Protein AF-A0A142XCD9-F1 (afdb_monomer)

Structure (mmCIF, N/CA/C/O backbone):
data_AF-A0A142XCD9-F1
#
_entry.id   AF-A0A142XCD9-F1
#
loop_
_atom_site.group_PDB
_atom_site.id
_atom_site.type_symbol
_atom_site.label_atom_id
_atom_site.label_alt_id
_atom_site.label_comp_id
_atom_site.label_asym_id
_atom_site.label_entity_id
_atom_site.label_seq_id
_atom_site.pdbx_PDB_ins_code
_atom_site.Cartn_x
_atom_site.Cartn_y
_atom_site.Cartn_z
_atom_site.occupancy
_atom_site.B_iso_or_equiv
_atom_site.auth_seq_id
_atom_site.auth_comp_id
_atom_site.auth_asym_id
_atom_site.auth_atom_id
_atom_site.pdbx_PDB_model_num
ATOM 1 N N . MET A 1 1 ? -52.760 20.883 -0.830 1.00 32.62 1 MET A N 1
ATOM 2 C CA . MET A 1 1 ? -53.092 19.739 -1.708 1.00 32.62 1 MET A CA 1
ATOM 3 C C . MET A 1 1 ? -54.025 18.819 -0.932 1.00 32.62 1 MET A C 1
ATOM 5 O O . MET A 1 1 ? -53.910 18.782 0.283 1.00 32.62 1 MET A O 1
ATOM 9 N N . ASN A 1 2 ? -54.982 18.214 -1.630 1.00 28.08 2 ASN A N 1
ATOM 10 C CA . ASN A 1 2 ? -56.211 17.573 -1.145 1.00 28.08 2 ASN A CA 1
ATOM 11 C C . ASN A 1 2 ? -56.121 16.640 0.077 1.00 28.08 2 ASN A C 1
ATOM 13 O O . ASN A 1 2 ? -55.190 15.854 0.215 1.00 28.08 2 ASN A O 1
ATOM 17 N N . LEU A 1 3 ? -57.204 16.682 0.863 1.00 33.97 3 LEU A N 1
ATOM 18 C CA . LEU A 1 3 ? -57.677 15.639 1.777 1.00 33.97 3 LEU A CA 1
ATOM 19 C C . LEU A 1 3 ? -57.974 14.337 1.004 1.00 33.97 3 LEU A C 1
ATOM 21 O O . LEU A 1 3 ? -58.596 14.388 -0.056 1.00 33.97 3 LEU A O 1
ATOM 25 N N . GLY A 1 4 ? -57.571 13.192 1.563 1.00 28.42 4 GLY A N 1
ATOM 26 C CA . GLY A 1 4 ? -57.860 11.839 1.071 1.00 28.42 4 GLY A CA 1
ATOM 27 C C . GLY A 1 4 ? -58.187 10.895 2.234 1.00 28.42 4 GLY A C 1
ATOM 28 O O . GLY A 1 4 ? -57.572 10.973 3.290 1.00 28.42 4 GLY A O 1
ATOM 29 N N . GLU A 1 5 ? -59.215 10.076 2.049 1.00 37.78 5 GLU A N 1
ATOM 30 C CA . GLU A 1 5 ? -60.082 9.453 3.055 1.00 37.78 5 GLU A CA 1
ATOM 31 C C . GLU A 1 5 ? -59.535 8.242 3.851 1.00 37.78 5 GLU A C 1
ATOM 33 O O . GLU A 1 5 ? -58.753 7.437 3.365 1.00 37.78 5 GLU A O 1
ATOM 38 N N . ARG A 1 6 ? -60.072 8.122 5.079 1.00 35.44 6 ARG A N 1
ATOM 39 C CA . ARG A 1 6 ? -60.530 6.935 5.847 1.00 35.44 6 ARG A CA 1
ATOM 40 C C . ARG A 1 6 ? -59.989 5.522 5.527 1.00 35.44 6 ARG A C 1
ATOM 42 O O . ARG A 1 6 ? -60.301 4.936 4.499 1.00 35.44 6 ARG A O 1
ATOM 49 N N . GLY A 1 7 ? -59.483 4.896 6.595 1.00 27.73 7 GLY A N 1
ATOM 50 C CA . GLY A 1 7 ? -59.373 3.447 6.852 1.00 27.73 7 GLY A CA 1
ATOM 51 C C . GLY A 1 7 ? -58.122 3.219 7.709 1.00 27.73 7 GLY A C 1
ATOM 52 O O . GLY A 1 7 ? -57.064 3.679 7.324 1.00 27.73 7 GLY A O 1
ATOM 53 N N . GLU A 1 8 ? -58.095 2.659 8.914 1.00 31.25 8 GLU A N 1
ATOM 54 C CA . GLU A 1 8 ? -58.988 1.824 9.712 1.00 31.25 8 GLU A CA 1
ATOM 55 C C . GLU A 1 8 ? -58.695 2.112 11.204 1.00 31.25 8 GLU A C 1
ATOM 57 O O . GLU A 1 8 ? -57.626 2.609 11.555 1.00 31.25 8 GLU A O 1
ATOM 62 N N . ARG A 1 9 ? -59.627 1.794 12.111 1.00 31.70 9 ARG A N 1
ATOM 63 C CA . ARG A 1 9 ? -59.357 1.761 13.561 1.00 31.70 9 ARG A CA 1
ATOM 64 C C . ARG A 1 9 ? -58.674 0.435 13.925 1.00 31.70 9 ARG A C 1
ATOM 66 O O . ARG A 1 9 ? -59.322 -0.594 13.726 1.00 31.70 9 ARG A O 1
ATOM 73 N N . PRO A 1 10 ? -57.517 0.414 14.608 1.00 32.12 10 PRO A N 1
ATOM 74 C CA . PRO A 1 10 ? -57.130 -0.744 15.399 1.00 32.12 10 PRO A CA 1
ATOM 75 C C . PRO A 1 10 ? -57.832 -0.667 16.760 1.00 32.12 10 PRO A C 1
ATOM 77 O O . PRO A 1 10 ? -57.646 0.271 17.536 1.00 32.12 10 PRO A O 1
ATOM 80 N N . LYS A 1 11 ? -58.676 -1.660 17.043 1.00 40.31 11 LYS A N 1
ATOM 81 C CA . LYS A 1 11 ? -59.115 -1.972 18.404 1.00 40.31 11 LYS A CA 1
ATOM 82 C C . LYS A 1 11 ? -57.920 -2.550 19.170 1.00 40.31 11 LYS A C 1
ATOM 84 O O . LYS A 1 11 ? -57.216 -3.398 18.636 1.00 40.31 11 LYS A O 1
ATOM 89 N N . THR A 1 12 ? -57.760 -2.102 20.416 1.00 41.19 12 THR A N 1
ATOM 90 C CA . THR A 1 12 ? -56.948 -2.710 21.487 1.00 41.19 12 THR A CA 1
ATOM 91 C C . THR A 1 12 ? -55.482 -2.987 21.144 1.00 41.19 12 THR A C 1
ATOM 93 O O . THR A 1 12 ? -55.122 -4.069 20.694 1.00 41.19 12 THR A O 1
ATOM 96 N N . GLY A 1 13 ? -54.619 -2.022 21.453 1.00 29.28 13 GLY A N 1
ATOM 97 C CA . GLY A 1 13 ? -53.171 -2.190 21.404 1.00 29.28 13 GLY A CA 1
ATOM 98 C C . GLY A 1 13 ? -52.473 -0.989 22.025 1.00 29.28 13 GLY A C 1
ATOM 99 O O . GLY A 1 13 ? -52.290 0.021 21.362 1.00 29.28 13 GLY A O 1
ATOM 100 N N . ARG A 1 14 ? -52.178 -1.104 23.323 1.00 31.69 14 ARG A N 1
ATOM 101 C CA . ARG A 1 14 ? -51.115 -0.435 24.093 1.00 31.69 14 ARG A CA 1
ATOM 102 C C . ARG A 1 14 ? -50.385 0.699 23.342 1.00 31.69 14 ARG A C 1
ATOM 104 O O . ARG A 1 14 ? -49.454 0.441 22.586 1.00 31.69 14 ARG A O 1
ATOM 111 N N . PHE A 1 15 ? -50.776 1.950 23.592 1.00 26.66 15 PHE A N 1
ATOM 112 C CA . PHE A 1 15 ? -49.949 3.105 23.233 1.00 26.66 15 PHE A CA 1
ATOM 113 C C . PHE A 1 15 ? -48.666 3.039 24.072 1.00 26.66 15 PHE A C 1
ATOM 115 O O . PHE A 1 15 ? -48.708 3.208 25.287 1.00 26.66 15 PHE A O 1
ATOM 122 N N . VAL A 1 16 ? -47.536 2.753 23.431 1.00 30.17 16 VAL A N 1
ATOM 123 C CA . VAL A 1 16 ? -46.203 3.009 23.982 1.00 30.17 16 VAL A CA 1
ATOM 124 C C . VAL A 1 16 ? -45.617 4.115 23.110 1.00 30.17 16 VAL A C 1
ATOM 126 O O . VAL A 1 16 ? -45.250 3.828 21.968 1.00 30.17 16 VAL A O 1
ATOM 129 N N . PRO A 1 17 ? -45.584 5.384 23.555 1.00 33.25 17 PRO A N 1
ATOM 130 C CA . PRO A 1 17 ? -44.866 6.395 22.807 1.00 33.25 17 PRO A CA 1
ATOM 131 C C . PRO A 1 17 ? -43.370 6.078 22.857 1.00 33.25 17 PRO A C 1
ATOM 133 O O . PRO A 1 17 ? -42.795 5.807 23.911 1.00 33.25 17 PRO A O 1
ATOM 136 N N . ARG A 1 18 ? -42.764 6.083 21.672 1.00 27.17 18 ARG A N 1
ATOM 137 C CA . ARG A 1 18 ? -41.326 5.978 21.451 1.00 27.17 18 ARG A CA 1
ATOM 138 C C . ARG A 1 18 ? -40.671 7.220 22.060 1.00 27.17 18 ARG A C 1
ATOM 140 O O . ARG A 1 18 ? -41.056 8.335 21.724 1.00 27.17 18 ARG A O 1
ATOM 147 N N . VAL A 1 19 ? -39.726 7.011 22.972 1.00 29.02 19 VAL A N 1
ATOM 148 C CA . VAL A 1 19 ? -38.948 8.076 23.612 1.00 29.02 19 VAL A CA 1
ATOM 149 C C . VAL A 1 19 ? -37.948 8.610 22.589 1.00 29.02 19 VAL A C 1
ATOM 151 O O . VAL A 1 19 ? -36.973 7.936 22.264 1.00 29.02 19 VAL A O 1
ATOM 154 N N . GLU A 1 20 ? -38.202 9.808 22.072 1.00 28.64 20 GLU A N 1
ATOM 155 C CA . GLU A 1 20 ? -37.177 10.630 21.435 1.00 28.64 20 GLU A CA 1
ATOM 156 C C . GLU A 1 20 ? -36.873 11.804 22.365 1.00 28.64 20 GLU A C 1
ATOM 158 O O . GLU A 1 20 ? -37.761 12.525 22.818 1.00 28.64 20 GLU A O 1
ATOM 163 N N . TRP A 1 21 ? -35.594 11.899 22.712 1.00 27.97 21 TRP A N 1
ATOM 164 C CA . TRP A 1 21 ? -34.997 12.886 23.592 1.00 27.97 21 TRP A CA 1
ATOM 165 C C . TRP A 1 21 ? -35.315 14.306 23.123 1.00 27.97 21 TRP A C 1
ATOM 167 O O . TRP A 1 21 ? -35.054 14.638 21.968 1.00 27.97 21 TRP A O 1
ATOM 177 N N . LEU A 1 22 ? -35.790 15.168 24.024 1.00 29.84 22 LEU A N 1
ATOM 178 C CA . LEU A 1 22 ? -35.680 16.608 23.828 1.00 29.84 22 LEU A CA 1
ATOM 179 C C . LEU A 1 22 ? -35.386 17.302 25.158 1.00 29.84 22 LEU A C 1
ATOM 181 O O . LEU A 1 22 ? -36.115 17.152 26.138 1.00 29.84 22 LEU A O 1
ATOM 185 N N . GLU A 1 23 ? -34.278 18.032 25.158 1.00 30.28 23 GLU A N 1
ATOM 186 C CA . GLU A 1 23 ? -33.820 18.905 26.228 1.00 30.28 23 GLU A CA 1
ATOM 187 C C . GLU A 1 23 ? -34.822 20.038 26.499 1.00 30.28 23 GLU A C 1
ATOM 189 O O . GLU A 1 23 ? -35.495 20.548 25.602 1.00 30.28 23 GLU A O 1
ATOM 194 N N . ASP A 1 24 ? -34.866 20.436 27.768 1.00 37.38 24 ASP A N 1
ATOM 195 C CA . ASP A 1 24 ? -35.533 21.613 28.318 1.00 37.38 24 ASP A CA 1
ATOM 196 C C . ASP A 1 24 ? -35.424 22.855 27.410 1.00 37.38 24 ASP A C 1
ATOM 198 O O . ASP A 1 24 ? -34.319 23.345 27.155 1.00 37.38 24 ASP A O 1
ATOM 202 N N . ARG A 1 25 ? -36.582 23.365 26.953 1.00 30.52 25 ARG A N 1
ATOM 203 C CA . ARG A 1 25 ? -36.864 24.793 26.697 1.00 30.52 25 ARG A CA 1
ATOM 204 C C . ARG A 1 25 ? -38.346 25.020 26.345 1.00 30.52 25 ARG A C 1
ATOM 206 O O . ARG A 1 25 ? -38.797 24.686 25.257 1.00 30.52 25 ARG A O 1
ATOM 213 N N . THR A 1 26 ? -39.063 25.676 27.265 1.00 37.56 26 THR A N 1
ATOM 214 C CA . THR A 1 26 ? -40.309 26.461 27.068 1.00 37.56 26 THR A CA 1
ATOM 215 C C . THR A 1 26 ? -41.472 25.773 26.332 1.00 37.56 26 THR A C 1
ATOM 217 O O . THR A 1 26 ? -41.575 25.847 25.108 1.00 37.56 26 THR A O 1
ATOM 220 N N . VAL A 1 27 ? -42.399 25.178 27.093 1.00 34.41 27 VAL A N 1
ATOM 221 C CA . VAL A 1 27 ? -43.658 24.606 26.577 1.00 34.41 27 VAL A CA 1
ATOM 222 C C . VAL A 1 27 ? -44.617 25.730 26.132 1.00 34.41 27 VAL A C 1
ATOM 224 O O . VAL A 1 27 ? -44.828 26.670 26.899 1.00 34.41 27 VAL A O 1
ATOM 227 N N . PRO A 1 28 ? -45.175 25.680 24.906 1.00 33.38 28 PRO A N 1
ATOM 228 C CA . PRO A 1 28 ? -46.250 26.568 24.457 1.00 33.38 28 PRO A CA 1
ATOM 229 C C . PRO A 1 28 ? -47.627 26.120 24.977 1.00 33.38 28 PRO A C 1
ATOM 231 O O . PRO A 1 28 ? -47.896 24.921 25.007 1.00 33.38 28 PRO A O 1
ATOM 234 N N . ALA A 1 29 ? -48.505 27.090 25.257 1.00 33.75 29 ALA A N 1
ATOM 235 C CA . ALA A 1 29 ? -49.857 26.894 25.788 1.00 33.75 29 ALA A CA 1
ATOM 236 C C . ALA A 1 29 ? -50.683 25.797 25.081 1.00 33.75 29 ALA A C 1
ATOM 238 O O . ALA A 1 29 ? -50.913 25.878 23.869 1.00 33.75 29 ALA A O 1
ATOM 239 N N . GLY A 1 30 ? -51.185 24.827 25.855 1.00 43.41 30 GLY A N 1
ATOM 240 C CA . GLY A 1 30 ? -52.264 23.904 25.490 1.00 43.41 30 GLY A CA 1
ATOM 241 C C . GLY A 1 30 ? -51.908 22.419 25.339 1.00 43.41 30 GLY A C 1
ATOM 242 O O . GLY A 1 30 ? -52.700 21.693 24.739 1.00 43.41 30 GLY A O 1
ATOM 243 N N . ASN A 1 31 ? -50.764 21.928 25.838 1.00 46.16 31 ASN A N 1
ATOM 244 C CA . ASN A 1 31 ? -50.396 20.502 25.724 1.00 46.16 31 ASN A CA 1
ATOM 245 C C . ASN A 1 31 ? -50.059 19.844 27.073 1.00 46.16 31 ASN A C 1
ATOM 247 O O . ASN A 1 31 ? -49.262 20.366 27.847 1.00 46.16 31 ASN A O 1
ATOM 251 N N . VAL A 1 32 ? -50.597 18.635 27.305 1.00 51.94 32 VAL A N 1
ATOM 252 C CA . VAL A 1 32 ? -50.178 17.735 28.396 1.00 51.94 32 VAL A CA 1
ATOM 253 C C . VAL A 1 32 ? -49.036 16.837 27.904 1.00 51.94 32 VAL A C 1
ATOM 255 O O . VAL A 1 32 ? -49.224 16.022 27.002 1.00 51.94 32 VAL A O 1
ATOM 258 N N . GLN A 1 33 ? -47.854 16.965 28.499 1.00 52.97 33 GLN A N 1
ATOM 259 C CA . GLN A 1 33 ? -46.738 16.036 28.356 1.00 52.97 33 GLN A CA 1
ATOM 260 C C . GLN A 1 33 ? -46.858 14.901 29.374 1.00 52.97 33 GLN A C 1
ATOM 262 O O . GLN A 1 33 ? -47.078 15.134 30.562 1.00 52.97 33 GLN A O 1
ATOM 267 N N . VAL A 1 34 ? -46.678 13.670 28.896 1.00 52.91 34 VAL A N 1
ATOM 268 C CA . VAL A 1 34 ? -46.618 12.462 29.721 1.00 52.91 34 VAL A CA 1
ATOM 269 C C . VAL A 1 34 ? -45.288 11.771 29.446 1.00 52.91 34 VAL A C 1
ATOM 271 O O . VAL A 1 34 ? -45.013 11.413 28.301 1.00 52.91 34 VAL A O 1
ATOM 274 N N . MET A 1 35 ? -44.471 11.576 30.479 1.00 50.31 35 MET A N 1
ATOM 275 C CA . MET A 1 35 ? -43.216 10.828 30.384 1.00 50.31 35 MET A CA 1
ATOM 276 C C . MET A 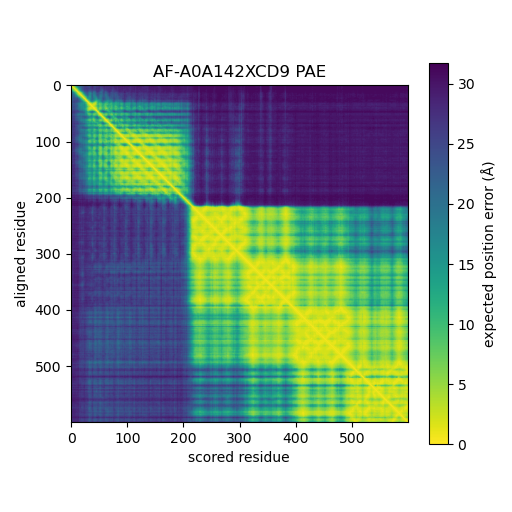1 35 ? -43.170 9.722 31.436 1.00 50.31 35 MET A C 1
ATOM 278 O O . MET A 1 35 ? -43.665 9.886 32.548 1.00 50.31 35 MET A O 1
ATOM 282 N N . LEU A 1 36 ? -42.572 8.591 31.076 1.00 44.34 36 LEU A N 1
ATOM 283 C CA . LEU A 1 36 ? -42.250 7.513 32.005 1.00 44.34 36 LEU A CA 1
ATOM 284 C C . LEU A 1 36 ? -40.744 7.543 32.228 1.00 44.34 36 LEU A C 1
ATOM 286 O O . LEU A 1 36 ? -39.979 7.389 31.276 1.00 44.34 36 LEU A O 1
ATOM 290 N N . PHE A 1 37 ? -40.331 7.759 33.469 1.00 39.28 37 PHE A N 1
ATOM 291 C CA . PHE A 1 37 ? -38.927 7.783 33.852 1.00 39.28 37 PHE A CA 1
ATOM 292 C C . PHE A 1 37 ? -38.769 7.014 35.159 1.00 39.28 37 PHE A C 1
ATOM 294 O O . PHE A 1 37 ? -39.491 7.281 36.115 1.00 39.28 37 PHE A O 1
ATOM 301 N N . ASP A 1 38 ? -37.873 6.026 35.167 1.00 38.66 38 ASP A N 1
ATOM 302 C CA . ASP A 1 38 ? -37.576 5.189 36.338 1.00 38.66 38 ASP A CA 1
ATOM 303 C C . ASP A 1 38 ? -38.830 4.590 37.015 1.00 38.66 38 ASP A C 1
ATOM 305 O O . ASP A 1 38 ? -39.070 4.722 38.212 1.00 38.66 38 ASP A O 1
ATOM 309 N N . GLY A 1 39 ? -39.734 4.026 36.203 1.00 39.22 39 GLY A N 1
ATOM 310 C CA . GLY A 1 39 ? -40.994 3.441 36.686 1.00 39.22 39 GLY A CA 1
ATOM 311 C C . GLY A 1 39 ? -42.036 4.445 37.202 1.00 39.22 39 GLY A C 1
ATOM 312 O O . GLY A 1 39 ? -43.124 4.026 37.592 1.00 39.22 39 GLY A O 1
ATOM 313 N N . THR A 1 40 ? -41.742 5.747 37.158 1.00 42.28 40 THR A N 1
ATOM 314 C CA . THR A 1 40 ? -42.623 6.836 37.601 1.00 42.28 40 THR A CA 1
ATOM 315 C C . THR A 1 40 ? -43.265 7.524 36.397 1.00 42.28 40 THR A C 1
ATOM 317 O O . THR A 1 40 ? -42.587 7.884 35.428 1.00 42.28 40 THR A O 1
ATOM 320 N N . LEU A 1 41 ? -44.586 7.720 36.448 1.00 48.16 41 LEU A N 1
ATOM 321 C CA . LEU A 1 41 ? -45.324 8.481 35.439 1.00 48.16 41 LEU A CA 1
ATOM 322 C C . LEU A 1 41 ? -45.318 9.966 35.813 1.00 48.16 41 LEU A C 1
ATOM 324 O O . LEU A 1 41 ? -45.853 10.350 36.853 1.00 48.16 41 LEU A O 1
ATOM 328 N N . TYR A 1 42 ? -44.755 10.802 34.950 1.00 48.72 42 TYR A N 1
ATOM 329 C CA . TYR A 1 42 ? -44.769 12.252 35.092 1.00 48.72 42 TYR A CA 1
ATOM 330 C C . TYR A 1 42 ? -45.757 12.866 34.109 1.00 48.72 42 TYR A C 1
ATOM 332 O O . TYR A 1 42 ? -45.702 12.583 32.911 1.00 48.72 42 TYR A O 1
ATOM 340 N N . VAL A 1 43 ? -46.626 13.740 34.615 1.00 54.56 43 VAL A N 1
ATOM 341 C CA . VAL A 1 43 ? -47.620 14.469 33.818 1.00 54.56 43 VAL A CA 1
ATOM 342 C C . VAL A 1 43 ? -47.456 15.974 34.048 1.00 54.56 43 VAL A C 1
ATOM 344 O O . VAL A 1 43 ? -47.490 16.428 35.195 1.00 54.56 43 VAL A O 1
ATOM 347 N N . ALA A 1 44 ? -47.281 16.745 32.971 1.00 53.41 44 ALA A N 1
ATOM 348 C CA . ALA A 1 44 ? -47.161 18.207 33.000 1.00 53.41 44 ALA A CA 1
ATOM 349 C C . ALA A 1 44 ? -48.028 18.867 31.917 1.00 53.41 44 ALA A C 1
ATOM 351 O O . ALA A 1 44 ? -48.083 18.348 30.813 1.00 53.41 44 ALA A O 1
ATOM 352 N N . GLY A 1 45 ? -48.684 20.001 32.182 1.00 50.25 45 GLY A N 1
ATOM 353 C CA . GLY A 1 45 ? -49.444 20.737 31.155 1.00 50.25 45 GLY A CA 1
ATOM 354 C C . GLY A 1 45 ? -49.923 22.125 31.594 1.00 50.25 45 GLY A C 1
ATOM 355 O O . GLY A 1 45 ? -49.861 22.444 32.787 1.00 50.25 45 GLY A O 1
ATOM 356 N N . ASP A 1 46 ? -50.391 22.931 30.631 1.00 45.22 46 ASP A N 1
ATOM 357 C CA . ASP A 1 46 ? -50.972 24.267 30.825 1.00 45.22 46 ASP A CA 1
ATOM 358 C C . ASP A 1 46 ? -52.330 24.478 30.098 1.00 45.22 46 ASP A C 1
ATOM 360 O O . ASP A 1 46 ? -52.586 23.970 29.008 1.00 45.22 46 ASP A O 1
ATOM 364 N N . ASP A 1 47 ? -53.197 25.218 30.795 1.00 40.28 47 ASP A N 1
ATOM 365 C CA . ASP A 1 47 ? -54.483 25.852 30.464 1.00 40.28 47 ASP A CA 1
ATOM 366 C C . ASP A 1 47 ? -55.742 25.087 29.967 1.00 40.28 47 ASP A C 1
ATOM 368 O O . ASP A 1 47 ? -55.778 24.382 28.961 1.00 40.28 47 ASP A O 1
ATOM 372 N N . LEU A 1 48 ? -56.831 25.426 30.687 1.00 37.47 48 LEU A N 1
ATOM 373 C CA . LEU A 1 48 ? -58.283 25.303 30.459 1.00 37.47 48 LEU A CA 1
ATOM 374 C C . LEU A 1 48 ? -58.953 23.914 30.568 1.00 37.47 48 LEU A C 1
ATOM 376 O O . LEU A 1 48 ? -59.422 23.337 29.589 1.00 37.47 48 LEU A O 1
ATOM 380 N N . GLY A 1 49 ? -59.174 23.476 31.820 1.00 48.41 49 GLY A N 1
ATOM 381 C CA . GLY A 1 49 ? -60.237 22.518 32.190 1.00 48.41 49 GLY A CA 1
ATOM 382 C C . GLY A 1 49 ? -59.798 21.079 32.490 1.00 48.41 49 GLY A C 1
ATOM 383 O O . GLY A 1 49 ? -60.635 20.176 32.529 1.00 48.41 49 GLY A O 1
ATOM 384 N N . ASN A 1 50 ? -58.502 20.854 32.698 1.00 48.19 50 ASN A N 1
ATOM 385 C CA . ASN A 1 50 ? -57.896 19.523 32.704 1.00 48.19 50 ASN A CA 1
ATOM 386 C C . ASN A 1 50 ? -58.233 18.708 33.972 1.00 48.19 50 ASN A C 1
ATOM 388 O O . ASN A 1 50 ? -57.638 18.895 35.033 1.00 48.19 50 ASN A O 1
ATOM 392 N N . GLN A 1 51 ? -59.166 17.755 33.851 1.00 49.34 51 GLN A N 1
ATOM 393 C CA . GLN A 1 51 ? -59.259 16.614 34.770 1.00 49.34 51 GLN A CA 1
ATOM 394 C C . GLN A 1 51 ? -58.184 15.587 34.401 1.00 49.34 51 GLN A C 1
ATOM 396 O O . GLN A 1 51 ? -58.162 15.100 33.270 1.00 49.34 51 GLN A O 1
ATOM 401 N N . ILE A 1 52 ? -57.330 15.221 35.355 1.00 54.28 52 ILE A N 1
ATOM 402 C CA . ILE A 1 52 ? -56.380 14.116 35.204 1.00 54.28 52 ILE A CA 1
ATOM 403 C C . ILE A 1 52 ? -57.018 12.874 35.833 1.00 54.28 52 ILE A C 1
ATOM 405 O O . ILE A 1 52 ? -57.226 12.820 37.044 1.00 54.28 52 ILE A O 1
ATOM 409 N N . TRP A 1 53 ? -57.349 11.886 34.999 1.00 43.66 53 TRP A N 1
ATOM 410 C CA . TRP A 1 53 ? -57.833 10.578 35.443 1.00 43.66 53 TRP A CA 1
ATOM 411 C C . TRP A 1 53 ? -56.663 9.600 35.515 1.00 43.66 53 TRP A C 1
ATOM 413 O O . TRP A 1 53 ? -56.064 9.270 34.491 1.00 43.66 53 TRP A O 1
ATOM 423 N N . ILE A 1 54 ? -56.355 9.127 36.719 1.00 53.28 54 ILE A N 1
ATOM 424 C CA . ILE A 1 54 ? -55.391 8.055 36.959 1.00 53.28 54 ILE A CA 1
ATOM 425 C C . ILE A 1 54 ? -56.204 6.781 37.209 1.00 53.28 54 ILE A C 1
ATOM 427 O O . ILE A 1 54 ? -56.946 6.700 38.182 1.00 53.28 54 ILE A O 1
ATOM 431 N N . ALA A 1 55 ? -56.090 5.787 36.328 1.00 38.03 55 ALA A N 1
ATOM 432 C CA . ALA A 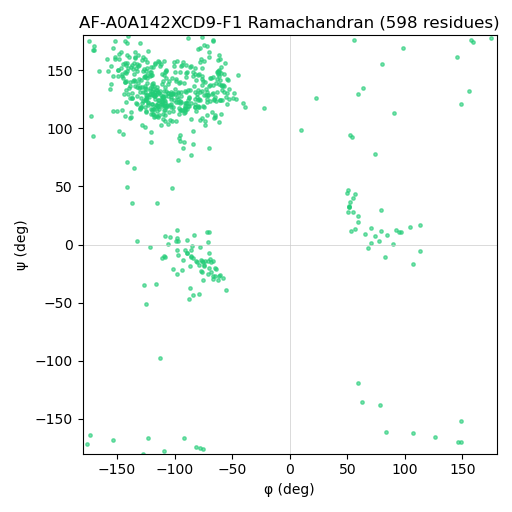1 55 ? -56.734 4.487 36.506 1.00 38.03 55 ALA A CA 1
ATOM 433 C C . ALA A 1 55 ? -55.684 3.372 36.462 1.00 38.03 55 ALA A C 1
ATOM 435 O O . ALA A 1 55 ? -54.982 3.231 35.459 1.00 38.03 55 ALA A O 1
ATOM 436 N N . GLY A 1 56 ? -55.604 2.563 37.520 1.00 37.09 56 GLY A N 1
ATOM 437 C CA . GLY A 1 56 ? -54.786 1.351 37.543 1.00 37.09 56 GLY A CA 1
ATOM 438 C C . GLY A 1 56 ? -54.379 0.925 38.950 1.00 37.09 56 GLY A C 1
ATOM 439 O O . GLY A 1 56 ? -53.879 1.730 39.717 1.00 37.09 56 GLY A O 1
ATOM 440 N N . THR A 1 57 ? -54.549 -0.360 39.257 1.00 33.28 57 THR A N 1
ATOM 441 C CA . THR A 1 57 ? -54.100 -0.993 40.502 1.00 33.28 57 THR A CA 1
ATOM 442 C C . THR A 1 57 ? -52.623 -1.389 40.368 1.00 33.28 57 THR A C 1
ATOM 444 O O . THR A 1 57 ? -52.322 -2.421 39.759 1.00 33.28 57 THR A O 1
ATOM 447 N N . GLY A 1 58 ? -51.685 -0.582 40.873 1.00 38.34 58 GLY A N 1
ATOM 448 C CA . GLY A 1 58 ? -50.255 -0.912 40.817 1.00 38.34 58 GLY A CA 1
ATOM 449 C C . GLY A 1 58 ? -49.371 -0.062 41.734 1.00 38.34 58 GLY A C 1
ATOM 450 O O . GLY A 1 58 ? -49.656 1.100 41.980 1.00 38.34 58 GLY A O 1
ATOM 451 N N . SER A 1 59 ? -48.271 -0.647 42.213 1.00 37.50 59 SER A N 1
ATOM 452 C CA . SER A 1 59 ? -47.327 -0.114 43.217 1.00 37.50 59 SER A CA 1
ATOM 453 C C . SER A 1 59 ? -46.453 1.071 42.759 1.00 37.50 59 SER A C 1
ATOM 455 O O . SER A 1 59 ? -45.468 1.398 43.419 1.00 37.50 59 SER A O 1
ATOM 457 N N . SER A 1 60 ? -46.744 1.671 41.604 1.00 44.66 60 SER A N 1
ATOM 458 C CA . SER A 1 60 ? -45.912 2.698 40.963 1.00 44.66 60 SER A CA 1
ATOM 459 C C . SER A 1 60 ? -46.408 4.099 41.313 1.00 44.66 60 SER A C 1
ATOM 461 O O . SER A 1 60 ? -47.614 4.338 41.322 1.00 44.66 60 SER A O 1
ATOM 463 N N . SER A 1 61 ? -45.491 5.034 41.574 1.00 48.16 61 SER A N 1
ATOM 464 C CA . SER A 1 61 ? -45.862 6.402 41.933 1.00 48.16 61 SER A CA 1
ATOM 465 C C . SER A 1 61 ? -46.177 7.270 40.709 1.00 48.16 61 SER A C 1
ATOM 467 O O . SER A 1 61 ? -45.600 7.108 39.628 1.00 48.16 61 SER A O 1
ATOM 469 N N . VAL A 1 62 ? -47.112 8.211 40.868 1.00 48.44 62 VAL A N 1
ATOM 470 C CA . VAL A 1 62 ? -47.467 9.197 39.831 1.00 48.44 62 VAL A CA 1
ATOM 471 C C . VAL A 1 62 ? -47.091 10.588 40.321 1.00 48.44 62 VAL A C 1
ATOM 473 O O . VAL A 1 62 ? -47.547 11.007 41.383 1.00 48.44 62 VAL A O 1
ATOM 476 N N . THR A 1 63 ? -46.276 11.315 39.547 1.00 47.09 63 THR A N 1
ATOM 477 C CA . THR A 1 63 ? -45.896 12.702 39.857 1.00 47.09 63 THR A CA 1
ATOM 478 C C . THR A 1 63 ? -46.596 13.691 38.926 1.00 47.09 63 THR A C 1
ATOM 480 O O . THR A 1 63 ? -46.388 13.665 37.712 1.00 47.09 63 THR A O 1
ATOM 483 N N . ILE A 1 64 ? -47.384 14.613 39.485 1.00 56.19 64 ILE A N 1
ATOM 484 C CA . ILE A 1 64 ? -48.120 15.632 38.712 1.00 56.19 64 ILE A CA 1
ATOM 485 C C . ILE A 1 64 ? -47.559 17.031 38.985 1.00 56.19 64 ILE A C 1
ATOM 487 O O . ILE A 1 64 ? -47.454 17.451 40.141 1.00 56.19 64 ILE A O 1
ATOM 491 N N . ARG A 1 65 ? -47.244 17.767 37.907 1.00 47.94 65 ARG A N 1
ATOM 492 C CA . ARG A 1 65 ? -46.876 19.194 37.933 1.00 47.94 65 ARG A CA 1
ATOM 493 C C . ARG A 1 65 ? -47.775 19.992 36.983 1.00 47.94 65 ARG A C 1
ATOM 495 O O . ARG A 1 65 ? -47.543 19.999 35.780 1.00 47.94 65 ARG A O 1
ATOM 502 N N . ALA A 1 66 ? -48.780 20.688 37.507 1.00 48.44 66 ALA A N 1
ATOM 503 C CA . ALA A 1 66 ? -49.593 21.632 36.734 1.00 48.44 66 ALA A CA 1
ATOM 504 C C . ALA A 1 66 ? -49.072 23.056 36.935 1.00 48.44 66 ALA A C 1
ATOM 506 O O . ALA A 1 66 ? -48.824 23.477 38.070 1.00 48.44 66 ALA A O 1
ATOM 507 N N . LEU A 1 67 ? -48.863 23.771 35.832 1.00 44.78 67 LEU A N 1
ATOM 508 C CA . LEU A 1 67 ? -48.207 25.069 35.886 1.00 44.78 67 LEU A CA 1
ATOM 509 C C . LEU A 1 67 ? -49.200 26.203 36.159 1.00 44.78 67 LEU A C 1
ATOM 511 O O . LEU A 1 67 ? -48.845 27.015 37.009 1.00 44.78 67 LEU A O 1
ATOM 515 N N . ASP A 1 68 ? -50.434 26.187 35.615 1.00 44.94 68 ASP A N 1
ATOM 516 C CA . ASP A 1 68 ? -51.456 27.228 35.858 1.00 44.94 68 ASP A CA 1
ATOM 517 C C . ASP A 1 68 ? -52.947 26.713 35.881 1.00 44.94 68 ASP A C 1
ATOM 519 O O . ASP A 1 68 ? -53.268 25.705 35.257 1.00 44.94 68 ASP A O 1
ATOM 523 N N . ASP A 1 69 ? -53.831 27.403 36.636 1.00 48.22 69 ASP A N 1
ATOM 524 C CA . ASP A 1 69 ? -55.284 27.205 36.953 1.00 48.22 69 ASP A CA 1
ATOM 525 C C . ASP A 1 69 ? -55.794 25.863 37.573 1.00 48.22 69 ASP A C 1
ATOM 527 O O . ASP A 1 69 ? -55.016 24.973 37.922 1.00 48.22 69 ASP A O 1
ATOM 531 N N . THR A 1 70 ? -57.103 25.787 37.907 1.00 41.44 70 THR A N 1
ATOM 532 C CA . THR A 1 70 ? -57.720 24.746 38.766 1.00 41.44 70 THR A CA 1
ATOM 533 C C . THR A 1 70 ? -57.434 23.322 38.270 1.00 41.44 70 THR A C 1
ATOM 535 O O . THR A 1 70 ? -57.834 22.963 37.165 1.00 41.44 70 THR A O 1
ATOM 538 N N . THR A 1 71 ? -56.803 22.480 39.095 1.00 50.59 71 THR A N 1
ATOM 539 C CA . THR A 1 71 ? -56.460 21.086 38.740 1.00 50.59 71 THR A CA 1
ATOM 540 C C . THR A 1 71 ? -57.343 20.101 39.506 1.00 50.59 71 THR A C 1
ATOM 542 O O . THR A 1 71 ? -57.420 20.192 40.727 1.00 50.59 71 THR A O 1
ATOM 545 N N . THR A 1 72 ? -58.000 19.159 38.814 1.00 44.69 72 THR A N 1
ATOM 546 C CA . THR A 1 72 ? -58.745 18.044 39.436 1.00 44.69 72 THR A CA 1
ATOM 547 C C . THR A 1 72 ? -58.051 16.712 39.158 1.00 44.69 72 THR A C 1
ATOM 549 O O . THR A 1 72 ? -57.895 16.347 37.991 1.00 44.69 72 THR A O 1
ATOM 552 N N . ILE A 1 73 ? -57.659 15.986 40.207 1.00 56.94 73 ILE A N 1
ATOM 553 C CA . ILE A 1 73 ? -57.050 14.650 40.113 1.00 56.94 73 ILE A CA 1
ATOM 554 C C . ILE A 1 73 ? -58.040 13.618 40.659 1.00 56.94 73 ILE A C 1
ATOM 556 O O . ILE A 1 73 ? -58.448 13.725 41.813 1.00 56.94 73 ILE A O 1
ATOM 560 N N . ASN A 1 74 ? -58.393 12.632 39.831 1.00 49.00 74 ASN A N 1
ATOM 561 C CA . ASN A 1 74 ? -59.232 11.488 40.192 1.00 49.00 74 ASN A CA 1
ATOM 562 C C . ASN A 1 74 ? -58.387 10.204 40.106 1.00 49.00 74 ASN A C 1
ATOM 564 O O . ASN A 1 74 ? -57.897 9.893 39.017 1.00 49.00 74 ASN A O 1
ATOM 568 N N . GLY A 1 75 ? -58.201 9.477 41.213 1.00 50.97 75 GLY A N 1
ATOM 569 C CA . GLY A 1 75 ? -57.341 8.280 41.293 1.00 50.97 75 GLY A CA 1
ATOM 570 C C . GLY A 1 75 ? -57.986 7.101 42.035 1.00 50.97 75 GLY A C 1
ATOM 571 O O . GLY A 1 75 ? -58.949 7.307 42.767 1.00 50.97 75 GLY A O 1
ATOM 572 N N . GLN A 1 76 ? -57.482 5.876 41.825 1.00 48.91 76 GLN A N 1
ATOM 573 C CA . GLN A 1 76 ? -58.013 4.647 42.443 1.00 48.91 76 GLN A CA 1
ATOM 574 C C . GLN A 1 76 ? -56.888 3.659 42.861 1.00 48.91 76 GLN A C 1
ATOM 576 O O . GLN A 1 76 ? -56.754 2.616 42.229 1.00 48.91 76 GLN A O 1
ATOM 581 N N . ALA A 1 77 ? -56.102 3.962 43.908 1.00 46.69 77 ALA A N 1
ATOM 582 C CA . ALA A 1 77 ? -54.973 3.171 44.454 1.00 46.69 77 ALA A CA 1
ATOM 583 C C . ALA A 1 77 ? -53.552 3.436 43.892 1.00 46.69 77 ALA A C 1
ATOM 585 O O . ALA A 1 77 ? -53.238 3.087 42.751 1.00 46.69 77 ALA A O 1
ATOM 586 N N . GLY A 1 78 ? -52.663 3.974 44.749 1.00 55.69 78 GLY A N 1
ATOM 587 C CA . GLY A 1 78 ? -51.193 4.055 44.575 1.00 55.69 78 GLY A CA 1
ATOM 588 C C . GLY A 1 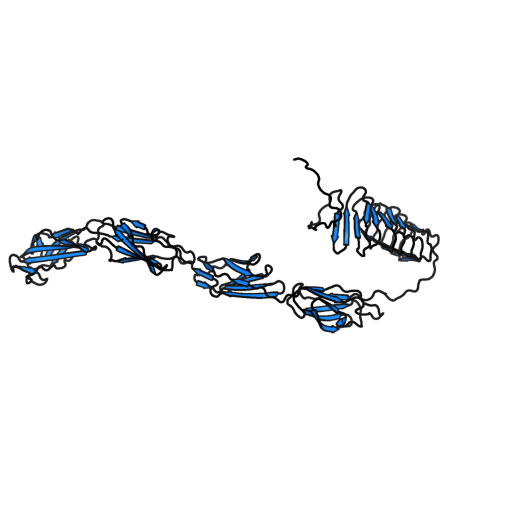78 ? -50.543 5.335 45.156 1.00 55.69 78 GLY A C 1
ATOM 589 O O . GLY A 1 78 ? -51.252 6.318 45.353 1.00 55.69 78 GLY A O 1
ATOM 590 N N . PRO A 1 79 ? -49.210 5.384 45.414 1.00 58.28 79 PRO A N 1
ATOM 591 C CA . PRO A 1 79 ? -48.546 6.591 45.920 1.00 58.28 79 PRO A CA 1
ATOM 592 C C . PRO A 1 79 ? -48.581 7.750 44.909 1.00 58.28 79 PRO A C 1
ATOM 594 O O . PRO A 1 79 ? -47.901 7.717 43.882 1.00 58.28 79 PRO A O 1
ATOM 597 N N . ILE A 1 80 ? -49.331 8.813 45.187 1.00 60.53 80 ILE A N 1
ATOM 598 C CA . ILE A 1 80 ? -49.397 10.000 44.321 1.00 60.53 80 ILE A CA 1
ATOM 599 C C . ILE A 1 80 ? -48.554 11.119 44.930 1.00 60.53 80 ILE A C 1
ATOM 601 O O . ILE A 1 80 ? -48.759 11.502 46.079 1.00 60.53 80 ILE A O 1
ATOM 605 N N . SER A 1 81 ? -47.635 11.695 44.149 1.00 59.56 81 SER A N 1
ATOM 606 C CA . SER A 1 81 ? -46.916 12.914 44.525 1.00 59.56 81 SER A CA 1
ATOM 607 C C . SER A 1 81 ? -47.364 14.099 43.674 1.00 59.56 81 SER A C 1
ATOM 609 O O . SER A 1 81 ? -47.220 14.110 42.452 1.00 59.56 81 SER A O 1
ATOM 611 N N . VAL A 1 82 ? -47.895 15.140 44.306 1.00 60.94 82 VAL A N 1
ATOM 612 C CA . VAL A 1 82 ? -48.294 16.372 43.613 1.00 60.94 82 VAL A CA 1
ATOM 613 C C . VAL A 1 82 ? -47.337 17.484 44.003 1.00 60.94 82 VAL A C 1
ATOM 615 O O . VAL A 1 82 ? -47.118 17.718 45.191 1.00 60.94 82 VAL A O 1
ATOM 618 N N . SER A 1 83 ? -46.752 18.179 43.022 1.00 59.22 83 SER A N 1
ATOM 619 C CA . SER A 1 83 ? -45.793 19.249 43.304 1.00 59.22 83 SER A CA 1
ATOM 620 C C . SER A 1 83 ? -45.892 20.443 42.359 1.00 59.22 83 SER A C 1
ATOM 622 O O . SER A 1 83 ? -46.207 20.306 41.181 1.00 59.22 83 SER A O 1
ATOM 624 N N . GLY A 1 84 ? -45.590 21.641 42.870 1.00 52.16 84 GLY A N 1
ATOM 625 C CA . GLY A 1 84 ? -45.402 22.844 42.049 1.00 52.16 84 GLY A CA 1
ATOM 626 C C . GLY A 1 84 ? -46.674 23.548 41.558 1.00 52.16 84 GLY A C 1
ATOM 627 O O . GLY A 1 84 ? -46.563 24.457 40.740 1.00 52.16 84 GLY A O 1
ATOM 628 N N . ILE A 1 85 ? -47.854 23.185 42.073 1.00 57.31 85 ILE A N 1
ATOM 629 C CA . ILE A 1 85 ? -49.147 23.769 41.673 1.00 57.31 85 ILE A CA 1
ATOM 630 C C . ILE A 1 85 ? -49.304 25.200 42.218 1.00 57.31 85 ILE A C 1
ATOM 632 O O . ILE A 1 85 ? -49.136 25.442 43.420 1.00 57.31 85 ILE A O 1
ATOM 636 N N . LYS A 1 86 ? -49.650 26.156 41.343 1.00 56.50 86 LYS A N 1
ATOM 637 C CA . LYS A 1 86 ? -49.784 27.595 41.666 1.00 56.50 86 LYS A CA 1
ATOM 638 C C . LYS A 1 86 ? -51.226 28.128 41.689 1.00 56.50 86 LYS A C 1
ATOM 640 O O . LYS A 1 86 ? -51.411 29.332 41.895 1.00 56.50 86 LYS A O 1
ATOM 645 N N . HIS A 1 87 ? -52.232 27.253 41.577 1.00 64.00 87 HIS A N 1
ATOM 646 C CA . HIS A 1 87 ? -53.675 27.575 41.532 1.00 64.00 87 HIS A CA 1
ATOM 647 C C . HIS A 1 87 ? -54.519 26.566 42.329 1.00 64.00 87 HIS A C 1
ATOM 649 O O . HIS A 1 87 ? -53.933 25.681 42.951 1.00 64.00 87 HIS A O 1
ATOM 655 N N . ASP A 1 88 ? -55.850 26.738 42.392 1.00 65.62 88 ASP A N 1
ATOM 656 C CA . ASP A 1 88 ? -56.767 25.854 43.139 1.00 65.62 88 ASP A CA 1
ATOM 657 C C . ASP A 1 88 ? -56.506 24.369 42.823 1.00 65.62 88 ASP A C 1
ATOM 659 O O . ASP A 1 88 ? -56.422 23.980 41.658 1.00 65.62 88 ASP A O 1
ATOM 663 N N . LEU A 1 89 ? -56.378 23.533 43.853 1.00 71.25 89 LEU A N 1
ATOM 664 C CA . LEU A 1 89 ? -56.096 22.105 43.699 1.00 71.25 89 LEU A CA 1
ATOM 665 C C . LEU A 1 89 ? -57.231 21.291 44.314 1.00 71.25 89 LEU A C 1
ATOM 667 O O . LEU A 1 89 ? -57.501 21.434 45.502 1.00 71.25 89 LEU A O 1
ATOM 671 N N . TYR A 1 90 ? -57.874 20.453 43.503 1.00 68.75 90 TYR A N 1
ATOM 672 C CA . TYR A 1 90 ? -58.904 19.506 43.913 1.00 68.75 90 TYR A CA 1
ATOM 673 C C . TYR A 1 90 ? -58.395 18.077 43.690 1.00 68.75 90 TYR A C 1
ATOM 675 O O . TYR A 1 90 ? -58.040 17.703 42.573 1.00 68.75 90 TYR A O 1
ATOM 683 N N . ILE A 1 91 ? -58.344 17.271 44.741 1.00 73.25 91 ILE A N 1
ATOM 684 C CA . ILE A 1 91 ? -57.947 15.866 44.675 1.00 73.25 91 ILE A CA 1
ATOM 685 C C . ILE A 1 91 ? -59.084 15.050 45.262 1.00 73.25 91 ILE A C 1
ATOM 687 O O . ILE A 1 91 ? -59.515 15.326 46.377 1.00 73.25 91 ILE A O 1
ATOM 691 N N . ARG A 1 92 ? -59.559 14.060 44.508 1.00 70.56 92 ARG A N 1
ATOM 692 C CA . ARG A 1 92 ? -60.490 13.056 45.007 1.00 70.56 92 ARG A CA 1
ATOM 693 C C . ARG A 1 92 ? -59.965 11.671 44.663 1.00 70.56 92 ARG A C 1
ATOM 695 O O . ARG A 1 92 ? -59.801 11.339 43.488 1.00 70.56 92 ARG A O 1
ATOM 702 N N . MET A 1 93 ? -59.693 10.881 45.682 1.00 70.94 93 MET A N 1
ATOM 703 C CA . MET A 1 93 ? -59.350 9.473 45.556 1.00 70.94 93 MET A CA 1
ATOM 704 C C . MET A 1 93 ? -60.596 8.637 45.873 1.00 70.94 93 MET A C 1
ATOM 706 O O . MET A 1 93 ? -61.578 9.138 46.428 1.00 70.94 93 MET A O 1
ATOM 710 N N . PHE A 1 94 ? -60.633 7.407 45.370 1.00 60.19 94 PHE A N 1
ATOM 711 C CA . PHE A 1 94 ? -61.806 6.544 45.464 1.00 60.19 94 PHE A CA 1
ATOM 712 C C . PHE A 1 94 ? -61.418 5.181 46.040 1.00 60.19 94 PHE A C 1
ATOM 714 O O . PHE A 1 94 ? -61.000 4.333 45.263 1.00 60.19 94 PHE A O 1
ATOM 721 N N . GLY A 1 95 ? -61.696 4.923 47.318 1.00 59.06 95 GLY A N 1
ATOM 722 C CA . GLY A 1 95 ? -61.765 3.578 47.910 1.00 59.06 95 GLY A CA 1
ATOM 723 C C . GLY A 1 95 ? -60.462 2.745 47.925 1.00 59.06 95 GLY A C 1
ATOM 724 O O . GLY A 1 95 ? -59.849 2.516 46.887 1.00 59.06 95 GLY A O 1
ATOM 725 N N . GLY A 1 96 ? -60.145 2.109 49.054 1.00 63.09 96 GLY A N 1
ATOM 726 C CA . GLY A 1 96 ? -58.924 1.317 49.274 1.00 63.09 96 GLY A CA 1
ATOM 727 C C . GLY A 1 96 ? -57.847 2.111 50.021 1.00 63.09 96 GLY A C 1
ATOM 728 O O . GLY A 1 96 ? -57.996 3.304 50.184 1.00 63.09 96 GLY A O 1
ATOM 729 N N . ASP A 1 97 ? -56.776 1.449 50.477 1.00 69.38 97 ASP A N 1
ATOM 730 C CA . ASP A 1 97 ? -55.703 2.104 51.248 1.00 69.38 97 ASP A CA 1
ATOM 731 C C . ASP A 1 97 ? -54.789 2.942 50.328 1.00 69.38 97 ASP A C 1
ATOM 733 O O . ASP A 1 97 ? -53.996 2.397 49.545 1.00 69.38 97 ASP A O 1
ATOM 737 N N . ASP A 1 98 ? -54.886 4.265 50.429 1.00 69.12 98 ASP A N 1
ATOM 738 C CA . ASP A 1 98 ? -54.246 5.229 49.540 1.00 69.12 98 ASP A CA 1
ATOM 739 C C . ASP A 1 98 ? -53.063 5.977 50.186 1.00 69.12 98 ASP A C 1
ATOM 741 O O . ASP A 1 98 ? -53.001 6.214 51.389 1.00 69.12 98 ASP A O 1
ATOM 745 N N . GLN A 1 99 ? -52.076 6.388 49.376 1.00 71.38 99 GLN A N 1
ATOM 746 C CA . GLN A 1 99 ? -50.972 7.246 49.831 1.00 71.38 99 GLN A CA 1
ATOM 747 C C . GLN A 1 99 ? -50.854 8.487 48.949 1.00 71.38 99 GLN A C 1
ATOM 749 O O . GLN A 1 99 ? -50.553 8.405 47.758 1.00 71.38 99 GLN A O 1
ATOM 754 N N . LEU A 1 100 ? -51.025 9.662 49.544 1.00 77.81 100 LEU A N 1
ATOM 755 C CA . LEU A 1 100 ? -50.982 10.943 48.855 1.00 77.81 100 LEU A CA 1
ATOM 756 C C . LEU A 1 100 ? -49.971 11.870 49.519 1.00 77.81 100 LEU A C 1
ATOM 758 O O . LEU A 1 100 ? -50.074 12.175 50.701 1.00 77.81 100 LEU A O 1
ATOM 762 N N . LEU A 1 101 ? -49.018 12.376 48.741 1.00 75.88 101 LEU A N 1
ATOM 763 C CA . LEU A 1 101 ? -48.048 13.368 49.185 1.00 75.88 101 LEU A CA 1
ATOM 764 C C . LEU A 1 101 ? -48.149 14.644 48.339 1.00 75.88 101 LEU A C 1
ATOM 766 O O . LEU A 1 101 ? -47.774 14.675 47.167 1.00 75.88 101 LEU A O 1
ATOM 770 N N . VAL A 1 102 ? -48.593 15.737 48.953 1.00 73.31 102 VAL A N 1
ATOM 771 C CA . VAL A 1 102 ? -48.663 17.069 48.342 1.00 73.31 102 VAL A CA 1
ATOM 772 C C . VAL A 1 102 ? -47.478 17.899 48.824 1.00 73.31 102 VAL A C 1
ATOM 774 O O . VAL A 1 102 ? -47.354 18.174 50.014 1.00 73.31 102 VAL A O 1
ATOM 777 N N . THR A 1 103 ? -46.604 18.325 47.911 1.00 70.75 103 THR A N 1
ATOM 778 C CA . THR A 1 103 ? -45.408 19.110 48.255 1.00 70.75 103 THR A CA 1
ATOM 779 C C . THR A 1 103 ? -45.302 20.414 47.473 1.00 70.75 103 THR A C 1
ATOM 781 O O . THR A 1 103 ? -45.712 20.499 46.320 1.00 70.75 103 THR A O 1
ATOM 784 N N . SER A 1 104 ? -44.668 21.443 48.043 1.00 61.22 104 SER A N 1
ATOM 785 C CA . SER A 1 104 ? -44.217 22.632 47.289 1.00 61.22 104 SER A CA 1
ATOM 786 C C . SER A 1 104 ? -45.310 23.369 46.478 1.00 61.22 104 SER A C 1
ATOM 788 O O . SER A 1 104 ? -45.013 24.022 45.471 1.00 61.22 104 SER A O 1
ATOM 790 N N . THR A 1 105 ? -46.576 23.304 46.895 1.00 65.00 105 THR A N 1
ATOM 791 C CA . THR A 1 105 ? -47.704 24.002 46.257 1.00 65.00 105 THR A CA 1
ATOM 792 C C . THR A 1 105 ? -47.812 25.425 46.808 1.00 65.00 105 THR A C 1
ATOM 794 O O . THR A 1 105 ? -48.174 25.642 47.959 1.00 65.00 105 THR A O 1
ATOM 797 N N . ARG A 1 106 ? -47.468 26.452 46.024 1.00 64.62 106 ARG A N 1
ATOM 798 C CA . ARG A 1 106 ? -47.489 27.859 46.481 1.00 64.62 106 ARG A CA 1
ATOM 799 C C . ARG A 1 106 ? -48.433 28.675 45.607 1.00 64.62 106 ARG A C 1
ATOM 801 O O . ARG A 1 106 ? -48.027 29.148 44.550 1.00 64.62 106 ARG A O 1
ATOM 808 N N . ASN A 1 107 ? -49.676 28.869 46.055 1.00 61.75 107 ASN A N 1
ATOM 809 C CA . ASN A 1 107 ? -50.733 29.492 45.251 1.00 61.75 107 ASN A CA 1
ATOM 810 C C . ASN A 1 107 ? -51.479 30.637 45.968 1.00 61.75 107 ASN A C 1
ATOM 812 O O . ASN A 1 107 ? -51.281 30.901 47.152 1.00 61.75 107 ASN A O 1
ATOM 816 N N . LYS A 1 108 ? -52.361 31.337 45.238 1.00 60.31 108 LYS A N 1
ATOM 817 C CA . LYS A 1 108 ? -53.394 32.220 45.822 1.00 60.31 108 LYS A CA 1
ATOM 818 C C . LYS A 1 108 ? -54.722 31.489 46.124 1.00 60.31 108 LYS A C 1
ATOM 820 O O . LYS A 1 108 ? -55.605 32.089 46.732 1.00 60.31 108 LYS A O 1
ATOM 825 N N . GLY A 1 109 ? -54.845 30.234 45.703 1.00 67.25 109 GLY A N 1
ATOM 826 C CA . GLY A 1 109 ? -56.058 29.418 45.742 1.00 67.25 109 GLY A CA 1
ATOM 827 C C . GLY A 1 109 ? -56.245 28.547 46.992 1.00 67.25 109 GLY A C 1
ATOM 828 O O . GLY A 1 109 ? -55.578 28.737 48.014 1.00 67.25 109 GLY A O 1
ATOM 829 N N . THR A 1 110 ? -57.194 27.622 46.879 1.00 72.75 110 THR A N 1
ATOM 830 C CA . THR A 1 110 ? -57.658 26.599 47.827 1.00 72.75 110 THR A CA 1
ATOM 831 C C . THR A 1 110 ? -56.930 25.269 47.596 1.00 72.75 110 THR A C 1
ATOM 833 O O . THR A 1 110 ? -56.432 25.006 46.496 1.00 72.75 110 THR A O 1
ATOM 836 N N . LEU A 1 111 ? -56.831 24.448 48.642 1.00 81.00 111 LEU A N 1
ATOM 837 C CA . LEU A 1 111 ? -56.438 23.039 48.554 1.00 81.00 111 LEU A CA 1
ATOM 838 C C . LEU A 1 111 ? -57.609 22.205 49.062 1.00 81.00 111 LEU A C 1
ATOM 840 O O . LEU A 1 111 ? -57.970 22.339 50.226 1.00 81.00 111 LEU A O 1
ATOM 844 N N . ASN A 1 112 ? -58.193 21.382 48.202 1.00 81.88 112 ASN A N 1
ATOM 845 C CA . ASN A 1 112 ? -59.277 20.480 48.549 1.00 81.88 112 ASN A CA 1
ATOM 846 C C . ASN A 1 112 ? -58.841 19.041 48.264 1.00 81.88 112 ASN A C 1
ATOM 848 O O . ASN A 1 112 ? -58.533 18.717 47.118 1.00 81.88 112 ASN A O 1
ATOM 852 N N . VAL A 1 113 ? -58.755 18.216 49.300 1.00 84.56 113 VAL A N 1
ATOM 853 C CA . VAL A 1 113 ? -58.332 16.816 49.223 1.00 84.56 113 VAL A CA 1
ATOM 854 C C . VAL A 1 113 ? -59.408 15.954 49.858 1.00 84.56 113 VAL A C 1
ATOM 856 O O . VAL A 1 113 ? -59.906 16.297 50.921 1.00 84.56 113 VAL A O 1
ATOM 859 N N . ASP A 1 114 ? -59.728 14.848 49.207 1.00 83.25 114 ASP A N 1
ATOM 860 C CA . ASP A 1 114 ? -60.635 13.802 49.668 1.00 83.25 114 ASP A CA 1
ATOM 861 C C . ASP A 1 114 ? -59.981 12.460 49.313 1.00 83.25 114 ASP A C 1
ATOM 863 O O . ASP A 1 114 ? -59.813 12.188 48.121 1.00 83.25 114 ASP A O 1
ATOM 867 N N . THR A 1 115 ? -59.502 11.685 50.294 1.00 76.75 115 THR A N 1
ATOM 868 C CA . THR A 1 115 ? -58.819 10.401 50.025 1.00 76.75 115 THR A CA 1
ATOM 869 C C . THR A 1 115 ? -59.782 9.211 49.883 1.00 76.75 115 THR A C 1
ATOM 871 O O . THR A 1 115 ? -59.419 8.207 49.284 1.00 76.75 115 THR A O 1
ATOM 874 N N . GLY A 1 116 ? -61.066 9.374 50.218 1.00 73.56 116 GLY A N 1
ATOM 875 C CA . GLY A 1 116 ? -62.074 8.318 50.053 1.00 73.56 116 GLY A CA 1
ATOM 876 C C . GLY A 1 116 ? -62.108 7.323 51.219 1.00 73.56 116 GLY A C 1
ATOM 877 O O . GLY A 1 116 ? -61.714 7.660 52.312 1.00 73.56 116 GLY A O 1
ATOM 878 N N . ASP A 1 117 ? -62.678 6.127 51.042 1.00 76.31 117 ASP A N 1
ATOM 879 C CA . ASP A 1 117 ? -62.729 5.116 52.120 1.00 76.31 117 ASP A CA 1
ATOM 880 C C . ASP A 1 117 ? -61.463 4.231 52.091 1.00 76.31 117 ASP A C 1
ATOM 882 O O . ASP A 1 117 ? -61.178 3.677 51.035 1.00 76.31 117 ASP A O 1
ATOM 886 N N . GLY A 1 118 ? -60.778 3.972 53.205 1.00 73.75 118 GLY A N 1
ATOM 887 C CA . GLY A 1 118 ? -59.522 3.203 53.258 1.00 73.75 118 GLY A CA 1
ATOM 888 C C . GLY A 1 118 ? -58.697 3.523 54.505 1.00 73.75 118 GLY A C 1
ATOM 889 O O . GLY A 1 118 ? -59.102 4.364 55.286 1.00 73.75 118 GLY A O 1
ATOM 890 N N . ASN A 1 119 ? -57.568 2.837 54.738 1.00 76.00 119 ASN A N 1
ATOM 891 C CA . ASN A 1 119 ? -56.553 3.312 55.692 1.00 76.00 119 ASN A CA 1
ATOM 892 C C . ASN A 1 119 ? -55.519 4.158 54.943 1.00 76.00 119 ASN A C 1
ATOM 894 O O . ASN A 1 119 ? -54.495 3.651 54.466 1.00 76.00 119 ASN A O 1
ATOM 898 N N . ASP A 1 120 ? -55.787 5.448 54.838 1.00 77.56 120 ASP A N 1
ATOM 899 C CA . ASP A 1 120 ? -55.075 6.341 53.944 1.00 77.56 120 ASP A CA 1
ATOM 900 C C . ASP A 1 120 ? -53.924 7.069 54.637 1.00 77.56 120 ASP A C 1
ATOM 902 O O . ASP A 1 120 ? -53.907 7.317 55.841 1.00 77.56 120 ASP A O 1
ATOM 906 N N . THR A 1 121 ? -52.915 7.463 53.862 1.00 80.56 121 THR A N 1
ATOM 907 C CA . THR A 1 121 ? -51.852 8.363 54.317 1.00 80.56 121 THR A CA 1
ATOM 908 C C . THR A 1 121 ? -51.842 9.639 53.489 1.00 80.56 121 THR A C 1
ATOM 910 O O . THR A 1 121 ? -51.448 9.629 52.323 1.00 80.56 121 THR A O 1
ATOM 913 N N . LEU A 1 122 ? -52.183 10.766 54.113 1.00 85.12 122 LEU A N 1
ATOM 914 C CA . LEU A 1 122 ? -52.131 12.100 53.521 1.00 85.12 122 LEU A CA 1
ATOM 915 C C . LEU A 1 122 ? -50.952 12.904 54.082 1.00 85.12 122 LEU A C 1
ATOM 917 O O . LEU A 1 122 ? -51.004 13.446 55.182 1.00 85.12 122 LEU A O 1
ATOM 921 N N . GLY A 1 123 ? -49.889 13.045 53.300 1.00 83.19 123 GLY A N 1
ATOM 922 C CA . GLY A 1 123 ? -48.780 13.953 53.570 1.00 83.19 123 GLY A CA 1
ATOM 923 C C . GLY A 1 123 ? -48.953 15.297 52.864 1.00 83.19 123 GLY A C 1
ATOM 924 O O . GLY A 1 123 ? -49.170 15.353 51.657 1.00 83.19 123 GLY A O 1
ATOM 925 N N . ILE A 1 124 ? -48.782 16.401 53.587 1.00 80.94 124 ILE A N 1
ATOM 926 C CA . ILE A 1 124 ? -48.711 17.752 53.024 1.00 80.94 124 ILE A CA 1
ATOM 927 C C . ILE A 1 124 ? -47.465 18.445 53.564 1.00 80.94 124 ILE A C 1
ATOM 929 O O . ILE A 1 124 ? -47.346 18.669 54.771 1.00 80.94 124 ILE A O 1
ATOM 933 N N . SER A 1 125 ? -46.544 18.817 52.674 1.00 80.06 125 SER A N 1
ATOM 934 C CA . SER A 1 125 ? -45.320 19.523 53.051 1.00 80.06 125 SER A CA 1
ATOM 935 C C . SER A 1 125 ? -44.998 20.737 52.183 1.00 80.06 125 SER A C 1
ATOM 937 O O . SER A 1 125 ? -45.322 20.789 51.000 1.00 80.06 125 SER A O 1
ATOM 939 N N . ASP A 1 126 ? -44.344 21.747 52.764 1.00 68.94 126 ASP A N 1
ATOM 940 C CA . ASP A 1 126 ? -43.922 22.972 52.060 1.00 68.94 126 ASP A CA 1
ATOM 941 C C . ASP A 1 126 ? -45.043 23.657 51.240 1.00 68.94 126 ASP A C 1
ATOM 943 O O . ASP A 1 126 ? -44.790 24.329 50.231 1.00 68.94 126 ASP A O 1
ATOM 947 N N . ALA A 1 127 ? -46.301 23.481 51.657 1.00 70.62 127 ALA A N 1
ATOM 948 C CA . ALA A 1 127 ? -47.471 24.047 50.998 1.00 70.62 127 ALA A CA 1
ATOM 949 C C . ALA A 1 127 ? -47.714 25.493 51.464 1.00 70.62 127 ALA A C 1
ATOM 951 O O . ALA A 1 127 ? -47.406 25.868 52.592 1.00 70.62 127 ALA A O 1
ATOM 952 N N . GLY A 1 128 ? -48.257 26.338 50.589 1.00 70.06 128 GLY A N 1
ATOM 953 C CA . GLY A 1 128 ? -48.320 27.793 50.751 1.00 70.06 128 GLY A CA 1
ATOM 954 C C . GLY A 1 128 ? -49.626 28.404 50.249 1.00 70.06 128 GLY A C 1
ATOM 955 O O . GLY A 1 128 ? -49.585 29.354 49.460 1.00 70.06 128 GLY A O 1
ATOM 956 N N . HIS A 1 129 ? -50.765 27.849 50.666 1.00 73.75 129 HIS A N 1
ATOM 957 C CA . HIS A 1 129 ? -52.098 28.225 50.185 1.00 73.75 129 HIS A CA 1
ATOM 958 C C . HIS A 1 129 ? -52.643 29.486 50.875 1.00 73.75 129 HIS A C 1
ATOM 960 O O . HIS A 1 129 ? -52.434 29.716 52.071 1.00 73.75 129 HIS A O 1
ATOM 966 N N . ARG A 1 130 ? -53.327 30.354 50.114 1.00 69.81 130 ARG A N 1
ATOM 967 C CA . ARG A 1 130 ? -53.830 31.650 50.623 1.00 69.81 130 ARG A CA 1
ATOM 968 C C . ARG A 1 130 ? -55.345 31.724 50.816 1.00 69.81 130 ARG A C 1
ATOM 970 O O . ARG A 1 130 ? -55.792 32.697 51.427 1.00 69.81 130 ARG A O 1
ATOM 977 N N . SER A 1 131 ? -56.096 30.744 50.321 1.00 73.50 131 SER A N 1
ATOM 978 C CA . SER A 1 131 ? -57.548 30.622 50.512 1.00 73.50 131 SER A CA 1
ATOM 979 C C . SER A 1 131 ? -57.883 29.451 51.448 1.00 73.50 131 SER A C 1
ATOM 981 O O . SER A 1 131 ? -56.975 28.867 52.034 1.00 73.50 131 SER A O 1
ATOM 983 N N . GLU A 1 132 ? -59.170 29.184 51.679 1.00 78.44 132 GLU A N 1
ATOM 984 C CA . GLU A 1 132 ? -59.633 28.105 52.568 1.00 78.44 132 GLU A CA 1
ATOM 985 C C . GLU A 1 132 ? -59.271 26.731 51.994 1.00 78.44 132 GLU A C 1
ATOM 987 O O . GLU A 1 132 ? -59.403 26.512 50.791 1.00 78.44 132 GLU A O 1
ATOM 992 N N . SER A 1 133 ? -58.794 25.825 52.845 1.00 83.19 133 SER A N 1
ATOM 993 C CA . SER A 1 133 ? -58.421 24.468 52.443 1.00 83.19 133 SER A CA 1
ATOM 994 C C . SER A 1 133 ? -59.269 23.438 53.179 1.00 83.19 133 SER A C 1
ATOM 996 O O . SER A 1 133 ? -59.506 23.580 54.377 1.00 83.19 133 SER A O 1
ATOM 998 N N . THR A 1 134 ? -59.691 22.397 52.471 1.00 83.81 134 THR A N 1
ATOM 999 C CA . THR A 1 134 ? -60.470 21.277 53.003 1.00 83.81 134 THR A CA 1
ATOM 1000 C C . THR A 1 134 ? -59.697 19.993 52.757 1.00 83.81 134 THR A C 1
ATOM 1002 O O . THR A 1 134 ? -59.234 19.758 51.650 1.00 83.81 134 THR A O 1
ATOM 1005 N N . LEU A 1 135 ? -59.521 19.183 53.784 1.00 88.38 135 LEU A N 1
ATOM 1006 C CA . LEU A 1 135 ? -58.868 17.886 53.731 1.00 88.38 135 LEU A CA 1
ATOM 1007 C C . LEU A 1 135 ? -59.864 16.888 54.313 1.00 88.38 135 LEU A C 1
ATOM 1009 O O . LEU A 1 135 ? -60.390 17.144 55.391 1.00 88.38 135 LEU A O 1
ATOM 1013 N N . ALA A 1 136 ? -60.145 15.806 53.610 1.00 85.44 136 ALA A N 1
ATOM 1014 C CA . ALA A 1 136 ? -61.027 14.741 54.049 1.00 85.44 136 ALA A CA 1
ATOM 1015 C C . ALA A 1 136 ? -60.322 13.404 53.837 1.00 85.44 136 ALA A C 1
ATOM 1017 O O . ALA A 1 136 ? -59.717 13.214 52.777 1.00 85.44 136 ALA A O 1
ATOM 1018 N N . THR A 1 137 ? -60.378 12.524 54.836 1.00 80.38 137 THR A N 1
ATOM 1019 C CA . THR A 1 137 ? -59.781 11.185 54.735 1.00 80.38 137 THR A CA 1
ATOM 1020 C C . THR A 1 137 ? -60.779 10.039 54.685 1.00 80.38 137 THR A C 1
ATOM 1022 O O . THR A 1 137 ? -60.405 8.964 54.268 1.00 80.38 137 THR A O 1
ATOM 1025 N N . GLY A 1 138 ? -62.060 10.293 54.973 1.00 79.69 138 GLY A N 1
ATOM 1026 C CA . GLY A 1 138 ? -63.132 9.314 54.779 1.00 79.69 138 GLY A CA 1
ATOM 1027 C C . GLY A 1 138 ? -63.201 8.249 55.876 1.00 79.69 138 GLY A C 1
ATOM 1028 O O . GLY A 1 138 ? -63.236 8.594 57.049 1.00 79.69 138 GLY A O 1
ATOM 1029 N N . ALA A 1 139 ? -63.416 6.979 55.530 1.00 79.62 139 ALA A N 1
ATOM 1030 C CA . ALA A 1 139 ? -63.613 5.909 56.516 1.00 79.62 139 ALA A CA 1
ATOM 1031 C C . ALA A 1 139 ? -62.441 4.915 56.542 1.00 79.62 139 ALA A C 1
ATOM 1033 O O . ALA A 1 139 ? -62.243 4.201 55.565 1.00 79.62 139 ALA A O 1
ATOM 1034 N N . GLY A 1 140 ? -61.791 4.762 57.695 1.00 78.06 140 GLY A N 1
ATOM 1035 C CA . GLY A 1 140 ? -60.710 3.829 58.013 1.00 78.06 140 GLY A CA 1
ATOM 1036 C C . GLY A 1 140 ? -59.762 4.437 59.050 1.00 78.06 140 GLY A C 1
ATOM 1037 O O . GLY A 1 140 ? -60.113 5.417 59.688 1.00 78.06 140 GLY A O 1
ATOM 1038 N N . ASN A 1 141 ? -58.610 3.810 59.305 1.00 81.00 141 ASN A N 1
ATOM 1039 C CA . ASN A 1 141 ? -57.620 4.336 60.250 1.00 81.00 141 ASN A CA 1
ATOM 1040 C C . ASN A 1 141 ? -56.551 5.129 59.492 1.00 81.00 141 ASN A C 1
ATOM 1042 O O . ASN A 1 141 ? -55.535 4.568 59.063 1.00 81.00 141 ASN A O 1
ATOM 1046 N N . ASP A 1 142 ? -56.766 6.429 59.356 1.00 81.31 142 ASP A N 1
ATOM 1047 C CA . ASP A 1 142 ? -55.985 7.289 58.481 1.00 81.31 142 ASP A CA 1
ATOM 1048 C C . ASP A 1 142 ? -54.805 7.949 59.191 1.00 81.31 142 ASP A C 1
ATOM 1050 O O . ASP A 1 142 ? -54.762 8.142 60.408 1.00 81.31 142 ASP A O 1
ATOM 1054 N N . THR A 1 143 ? -53.799 8.342 58.414 1.00 82.81 143 THR A N 1
ATOM 1055 C CA . THR A 1 143 ? -52.655 9.123 58.884 1.00 82.81 143 THR A CA 1
ATOM 1056 C C . THR A 1 143 ? -52.492 10.400 58.068 1.00 82.81 143 THR A C 1
ATOM 1058 O O . THR A 1 143 ? -52.121 10.375 56.898 1.00 82.81 143 THR A O 1
ATOM 1061 N N . VAL A 1 144 ? -52.668 11.552 58.712 1.00 83.25 144 VAL A N 1
ATOM 1062 C CA . VAL A 1 144 ? -52.474 12.880 58.121 1.00 83.25 144 VAL A CA 1
ATOM 1063 C C . VAL A 1 144 ? -51.213 13.524 58.685 1.00 83.25 144 VAL A C 1
ATOM 1065 O O . VAL A 1 144 ? -51.095 13.748 59.887 1.00 83.25 144 VAL A O 1
ATOM 1068 N N . ILE A 1 145 ? -50.265 13.885 57.823 1.00 81.81 145 ILE A N 1
ATOM 1069 C CA . ILE A 1 145 ? -49.006 14.537 58.200 1.00 81.81 145 ILE A CA 1
ATOM 1070 C C . ILE A 1 145 ? -48.931 15.906 57.531 1.00 81.81 145 ILE A C 1
ATOM 1072 O O . ILE A 1 145 ? -48.756 16.010 56.323 1.00 81.81 145 ILE A O 1
ATOM 1076 N N . LEU A 1 146 ? -48.995 16.973 58.323 1.00 82.12 146 LEU A N 1
ATOM 1077 C CA . LEU A 1 146 ? -48.841 18.354 57.871 1.00 82.12 146 LEU A CA 1
ATOM 1078 C C . LEU A 1 146 ? -47.491 18.890 58.353 1.00 82.12 146 LEU A C 1
ATOM 1080 O O . LEU A 1 146 ? -47.310 19.109 59.548 1.00 82.12 146 LEU A O 1
ATOM 1084 N N . ASN A 1 147 ? -46.541 19.131 57.448 1.00 80.12 147 ASN A N 1
ATOM 1085 C CA . ASN A 1 147 ? -45.181 19.538 57.813 1.00 80.12 147 ASN A CA 1
ATOM 1086 C C . ASN A 1 147 ? -44.723 20.817 57.095 1.00 80.12 147 ASN A C 1
ATOM 1088 O O . ASN A 1 147 ? -44.861 20.939 55.882 1.00 80.12 147 ASN A O 1
ATOM 1092 N N . GLY A 1 148 ? -44.169 21.792 57.820 1.00 71.44 148 GLY A N 1
ATOM 1093 C CA . GLY A 1 148 ? -43.500 22.965 57.228 1.00 71.44 148 GLY A CA 1
ATOM 1094 C C . GLY A 1 148 ? -44.380 23.824 56.305 1.00 71.44 148 GLY A C 1
ATOM 1095 O O . GLY A 1 148 ? -43.871 24.567 55.469 1.00 71.44 148 GLY A O 1
ATOM 1096 N N . SER A 1 149 ? -45.705 23.710 56.423 1.00 76.88 149 SER A N 1
ATOM 1097 C CA . SER A 1 149 ? -46.675 24.314 55.503 1.00 76.88 149 SER A CA 1
ATOM 1098 C C . SER A 1 149 ? -47.318 25.575 56.088 1.00 76.88 149 SER A C 1
ATOM 1100 O O . SER A 1 149 ? -47.604 25.654 57.282 1.00 76.88 149 SER A O 1
ATOM 1102 N N . VAL A 1 150 ? -47.585 26.577 55.250 1.00 76.38 150 VAL A N 1
ATOM 1103 C CA . VAL A 1 150 ? -48.210 27.850 55.635 1.00 76.38 150 VAL A CA 1
ATOM 1104 C C . VAL A 1 150 ? -49.548 28.028 54.917 1.00 76.38 150 VAL A C 1
ATOM 1106 O O . VAL A 1 150 ? -49.595 28.329 53.724 1.00 76.38 150 VAL A O 1
ATOM 1109 N N . PHE A 1 151 ? -50.639 27.943 55.672 1.00 75.62 151 PHE A N 1
ATOM 1110 C CA . PHE A 1 151 ? -52.002 28.212 55.220 1.00 75.62 151 PHE A CA 1
ATOM 1111 C C . PHE A 1 151 ? -52.442 29.585 55.735 1.00 75.62 151 PHE A C 1
ATOM 1113 O O . PHE A 1 151 ? -52.489 29.834 56.935 1.00 75.62 151 PHE A O 1
ATOM 1120 N N . ARG A 1 152 ? -52.747 30.543 54.854 1.00 71.75 152 ARG A N 1
ATOM 1121 C CA . ARG A 1 152 ? -53.072 31.913 55.319 1.00 71.75 152 ARG A CA 1
ATOM 1122 C C . ARG A 1 152 ? -54.512 32.079 55.822 1.00 71.75 152 ARG A C 1
ATOM 1124 O O . ARG A 1 152 ? -54.801 33.082 56.476 1.00 71.75 152 ARG A O 1
ATOM 1131 N N . ARG A 1 153 ? -55.396 31.126 55.519 1.00 75.00 153 ARG A N 1
ATOM 1132 C CA . ARG A 1 153 ? -56.804 31.059 55.955 1.00 75.00 153 ARG A CA 1
ATOM 1133 C C . ARG A 1 153 ? -57.083 29.739 56.690 1.00 75.00 153 ARG A C 1
ATOM 1135 O O . ARG A 1 153 ? -56.139 29.060 57.073 1.00 75.00 153 ARG A O 1
ATOM 1142 N N . TYR A 1 154 ? -58.362 29.424 56.899 1.00 73.94 154 TYR A N 1
ATOM 1143 C CA . TYR A 1 154 ? -58.855 28.217 57.558 1.00 73.94 154 TYR A CA 1
ATOM 1144 C C . TYR A 1 154 ? -58.391 26.935 56.854 1.00 73.94 154 TYR A C 1
ATOM 1146 O O . TYR A 1 154 ? -58.473 26.844 55.627 1.00 73.94 154 TYR A O 1
ATOM 1154 N N . VAL A 1 155 ? -57.965 25.947 57.643 1.00 80.56 155 VAL A N 1
ATOM 1155 C CA . VAL A 1 155 ? -57.861 24.545 57.215 1.00 80.56 155 VAL A CA 1
ATOM 1156 C C . VAL A 1 155 ? -58.946 23.750 57.931 1.00 80.56 155 VAL A C 1
ATOM 1158 O O . VAL A 1 155 ? -59.027 23.783 59.160 1.00 80.56 155 VAL A O 1
ATOM 1161 N N . TYR A 1 156 ? -59.776 23.066 57.152 1.00 82.69 156 TYR A N 1
ATOM 1162 C CA . TYR A 1 156 ? -60.810 22.149 57.611 1.00 82.69 156 TYR A CA 1
ATOM 1163 C C . TYR A 1 156 ? -60.325 20.724 57.360 1.00 82.69 156 TYR A C 1
ATOM 1165 O O . TYR A 1 156 ? -60.138 20.363 56.203 1.00 82.69 156 TYR A O 1
ATOM 1173 N N . LEU A 1 157 ? -60.090 19.949 58.414 1.00 85.19 157 LEU A N 1
ATOM 1174 C CA . LEU A 1 157 ? -59.736 18.536 58.324 1.00 85.19 157 LEU A CA 1
ATOM 1175 C C . LEU A 1 157 ? -60.912 17.688 58.813 1.00 85.19 157 LEU A C 1
ATOM 1177 O O . LEU A 1 157 ? -61.282 17.776 59.977 1.00 85.19 157 LEU A O 1
ATOM 1181 N N . ASP A 1 158 ? -61.497 16.899 57.928 1.00 85.31 158 ASP A N 1
ATOM 1182 C CA . ASP A 1 158 ? -62.497 15.880 58.233 1.00 85.31 158 ASP A CA 1
ATOM 1183 C C . ASP A 1 158 ? -61.780 14.527 58.281 1.00 85.31 158 ASP A C 1
ATOM 1185 O O . ASP A 1 158 ? -61.336 14.036 57.244 1.00 85.3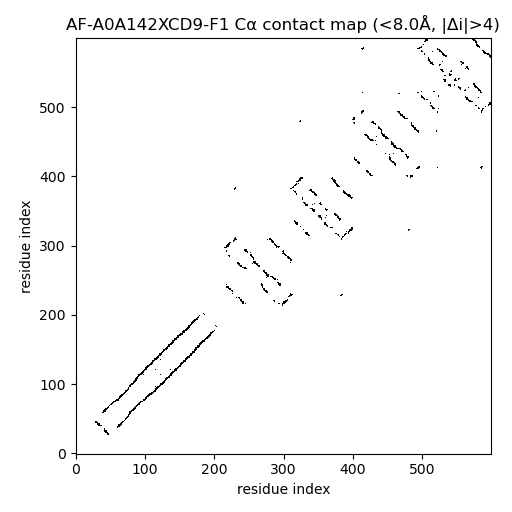1 158 ASP A O 1
ATOM 1189 N N . THR A 1 159 ? -61.578 13.979 59.479 1.00 77.12 159 THR A N 1
ATOM 1190 C CA . THR A 1 159 ? -60.924 12.668 59.638 1.00 77.12 159 THR A CA 1
ATOM 1191 C C . THR A 1 159 ? -61.886 11.518 59.353 1.00 77.12 159 THR A C 1
ATOM 1193 O O . THR A 1 159 ? -61.460 10.423 59.036 1.00 77.12 159 THR A O 1
ATOM 1196 N N . GLY A 1 160 ? -63.194 11.788 59.372 1.00 79.38 160 GLY A N 1
ATOM 1197 C CA . GLY A 1 160 ? -64.216 10.780 59.153 1.00 79.38 160 GLY A CA 1
ATOM 1198 C C . GLY A 1 160 ? -64.206 9.673 60.214 1.00 79.38 160 GLY A C 1
ATOM 1199 O O . GLY A 1 160 ? -64.256 9.965 61.407 1.00 79.38 160 GLY A O 1
ATOM 1200 N N . ALA A 1 161 ? -64.322 8.409 59.801 1.00 76.94 161 ALA A N 1
ATOM 1201 C CA . ALA A 1 161 ? -64.612 7.299 60.715 1.00 76.94 161 ALA A CA 1
ATOM 1202 C C . ALA A 1 161 ? -63.475 6.283 60.834 1.00 76.94 161 ALA A C 1
ATOM 1204 O O . ALA A 1 161 ? -63.238 5.546 59.889 1.00 76.94 161 ALA A O 1
ATOM 1205 N N . GLY A 1 162 ? -62.932 6.112 62.039 1.00 75.00 162 GLY A N 1
ATOM 1206 C CA . GLY A 1 162 ? -61.897 5.148 62.407 1.00 75.00 162 GLY A CA 1
ATOM 1207 C C . GLY A 1 162 ? -60.977 5.720 63.485 1.00 75.00 162 GLY A C 1
ATOM 1208 O O . GLY A 1 162 ? -61.313 6.709 64.123 1.00 75.00 162 GLY A O 1
ATOM 1209 N N . ASP A 1 163 ? -59.860 5.053 63.776 1.00 76.56 163 ASP A N 1
ATOM 1210 C CA . ASP A 1 163 ? -58.866 5.551 64.735 1.00 76.56 163 ASP A CA 1
ATOM 1211 C C . ASP A 1 163 ? -57.754 6.310 63.988 1.00 76.56 163 ASP A C 1
ATOM 1213 O O . ASP A 1 163 ? -56.732 5.725 63.613 1.00 76.56 163 ASP A O 1
ATOM 1217 N N . ASP A 1 164 ? -57.941 7.617 63.799 1.00 77.25 164 ASP A N 1
ATOM 1218 C CA . ASP A 1 164 ? -57.071 8.424 62.934 1.00 77.25 164 ASP A CA 1
ATOM 1219 C C . ASP A 1 164 ? -55.877 9.051 63.656 1.00 77.25 164 ASP A C 1
ATOM 1221 O O . ASP A 1 164 ? -55.893 9.329 64.856 1.00 77.25 164 ASP A O 1
ATOM 1225 N N . THR A 1 165 ? -54.809 9.338 62.915 1.00 78.56 165 THR A N 1
ATOM 1226 C CA . THR A 1 165 ? -53.610 10.018 63.415 1.00 78.56 165 THR A CA 1
ATOM 1227 C C . THR A 1 165 ? -53.316 11.274 62.612 1.00 78.56 165 THR A C 1
ATOM 1229 O O . THR A 1 165 ? -53.010 11.220 61.428 1.00 78.56 165 THR A O 1
ATOM 1232 N N . VAL A 1 166 ? -53.296 12.426 63.276 1.00 78.75 166 VAL A N 1
ATOM 1233 C CA . VAL A 1 166 ? -52.964 13.718 62.674 1.00 78.75 166 VAL A CA 1
ATOM 1234 C C . VAL A 1 166 ? -51.708 14.286 63.325 1.00 78.75 166 VAL A C 1
ATOM 1236 O O . VAL A 1 166 ? -51.688 14.594 64.516 1.00 78.75 166 VAL A O 1
ATOM 1239 N N . ILE A 1 167 ? -50.653 14.478 62.539 1.00 75.44 167 ILE A N 1
ATOM 1240 C CA . ILE A 1 167 ? -49.374 15.040 62.980 1.00 75.44 167 ILE A CA 1
ATOM 1241 C C . ILE A 1 167 ? -49.152 16.373 62.270 1.00 75.44 167 ILE A C 1
ATOM 1243 O O . ILE A 1 167 ? -48.961 16.422 61.060 1.00 75.44 167 ILE A O 1
ATOM 1247 N N . ALA A 1 168 ? -49.123 17.466 63.027 1.00 74.88 168 ALA A N 1
ATOM 1248 C CA . ALA A 1 168 ? -48.870 18.810 62.523 1.00 74.88 168 ALA A CA 1
ATOM 1249 C C . ALA A 1 168 ? -47.541 19.356 63.062 1.00 74.88 168 ALA A C 1
ATOM 1251 O O . ALA A 1 168 ? -47.428 19.681 64.246 1.00 74.88 168 ALA A O 1
ATOM 1252 N N . SER A 1 169 ? -46.534 19.516 62.205 1.00 73.44 169 SER A N 1
ATOM 1253 C CA . SER A 1 169 ? -45.213 20.042 62.562 1.00 73.44 169 SER A CA 1
ATOM 1254 C C . SER A 1 169 ? -44.878 21.322 61.806 1.00 73.44 169 SER A C 1
ATOM 1256 O O . SER A 1 169 ? -44.940 21.382 60.580 1.00 73.44 169 SER A O 1
ATOM 1258 N N . SER A 1 170 ? -44.479 22.361 62.543 1.00 74.12 170 SER A N 1
ATOM 1259 C CA . SER A 1 170 ? -44.059 23.647 61.969 1.00 74.12 170 SER A CA 1
ATOM 1260 C C . SER A 1 170 ? -45.057 24.261 60.969 1.00 74.12 170 SER A C 1
ATOM 1262 O O . SER A 1 170 ? -44.642 24.940 60.028 1.00 74.12 170 SER A O 1
ATOM 1264 N N . ILE A 1 171 ? -46.366 24.051 61.164 1.00 75.00 171 ILE A N 1
ATOM 1265 C CA . ILE A 1 171 ? -47.393 24.671 60.316 1.00 75.00 171 ILE A CA 1
ATOM 1266 C C . ILE A 1 171 ? -47.727 26.091 60.787 1.00 75.00 171 ILE A C 1
ATOM 1268 O O . ILE A 1 171 ? -47.736 26.384 61.986 1.00 75.00 171 ILE A O 1
ATOM 1272 N N . GLY A 1 172 ? -48.017 26.986 59.845 1.00 72.25 172 GLY A N 1
ATOM 1273 C CA . GLY A 1 172 ? -48.524 28.330 60.126 1.00 72.25 172 GLY A CA 1
ATOM 1274 C C . GLY A 1 172 ? -49.936 28.489 59.583 1.00 72.25 172 GLY A C 1
ATOM 1275 O O . GLY A 1 172 ? -50.098 28.530 58.366 1.00 72.25 172 GLY A O 1
ATOM 1276 N N . VAL A 1 173 ? -50.942 28.591 60.456 1.00 71.56 173 VAL A N 1
ATOM 1277 C CA . VAL A 1 173 ? -52.353 28.704 60.055 1.00 71.56 173 VAL A CA 1
ATOM 1278 C C . VAL A 1 173 ? -53.137 29.648 60.965 1.00 71.56 173 VAL A C 1
ATOM 1280 O O . VAL A 1 173 ? -52.931 29.691 62.180 1.00 71.56 173 VAL A O 1
ATOM 1283 N N . THR A 1 174 ? -54.023 30.453 60.374 1.00 65.25 174 THR A N 1
ATOM 1284 C CA . THR A 1 174 ? -54.834 31.423 61.129 1.00 65.25 174 THR A CA 1
ATOM 1285 C C . THR A 1 174 ? -55.970 30.762 61.909 1.00 65.25 174 THR A C 1
ATOM 1287 O O . THR A 1 174 ? -56.305 31.240 62.990 1.00 65.25 174 THR A O 1
ATOM 1290 N N . ASP A 1 175 ? -56.518 29.652 61.419 1.00 68.88 175 ASP A N 1
ATOM 1291 C CA . ASP A 1 175 ? -57.530 28.849 62.109 1.00 68.88 175 ASP A CA 1
ATOM 1292 C C . ASP A 1 175 ? -57.490 27.399 61.583 1.00 68.88 175 ASP A C 1
ATOM 1294 O O . ASP A 1 175 ? -57.384 27.180 60.373 1.00 68.88 175 ASP A O 1
ATOM 1298 N N . PHE A 1 176 ? -57.515 26.416 62.481 1.00 72.06 176 PHE A N 1
ATOM 1299 C CA . PHE A 1 176 ? -57.415 24.992 62.146 1.00 72.06 176 PHE A CA 1
ATOM 1300 C C . PHE A 1 176 ? -58.543 24.246 62.849 1.00 72.06 176 PHE A C 1
ATOM 1302 O O . PHE A 1 176 ? -58.599 24.223 64.083 1.00 72.06 176 PHE A O 1
ATOM 1309 N N . GLY A 1 177 ? -59.437 23.655 62.063 1.00 69.62 177 GLY A N 1
ATOM 1310 C CA . GLY A 1 177 ? -60.556 22.876 62.569 1.00 69.62 177 GLY A CA 1
ATOM 1311 C C . GLY A 1 177 ? -60.434 21.418 62.154 1.00 69.62 177 GLY A C 1
ATOM 1312 O O . GLY A 1 177 ? -60.184 21.136 60.986 1.00 69.62 177 GLY A O 1
ATOM 1313 N N . VAL A 1 178 ? -60.632 20.520 63.119 1.00 69.31 178 VAL A N 1
ATOM 1314 C CA . VAL A 1 178 ? -60.810 19.082 62.887 1.00 69.31 178 VAL A CA 1
ATOM 1315 C C . VAL A 1 178 ? -62.277 18.754 63.132 1.00 69.31 178 VAL A C 1
ATOM 1317 O O . VAL A 1 178 ? -62.844 19.209 64.131 1.00 69.31 178 VAL A O 1
ATOM 1320 N N . PHE A 1 179 ? -62.896 18.020 62.219 1.00 66.62 179 PHE A N 1
ATOM 1321 C CA . PHE A 1 179 ? -64.327 17.760 62.198 1.00 66.62 179 PHE A CA 1
ATOM 1322 C C . PHE A 1 179 ? -64.628 16.279 62.016 1.00 66.62 179 PHE A C 1
ATOM 1324 O O . PHE A 1 179 ? -63.829 15.543 61.455 1.00 66.62 179 PHE A O 1
ATOM 1331 N N . ASN A 1 180 ? -65.813 15.900 62.507 1.00 61.53 180 ASN A N 1
ATOM 1332 C CA . ASN A 1 180 ? -66.378 14.558 62.411 1.00 61.53 180 ASN A CA 1
ATOM 1333 C C . ASN A 1 180 ? -65.491 13.414 62.960 1.00 61.53 180 ASN A C 1
ATOM 1335 O O . ASN A 1 180 ? -65.515 12.350 62.359 1.00 61.53 180 ASN A O 1
ATOM 1339 N N . PRO A 1 181 ? -64.770 13.577 64.094 1.00 61.41 181 PRO A N 1
ATOM 1340 C CA . PRO A 1 181 ? -63.941 12.500 64.623 1.00 61.41 181 PRO A CA 1
ATOM 1341 C C . PRO A 1 181 ? -64.835 11.353 65.102 1.00 61.41 181 PRO A C 1
ATOM 1343 O O . PRO A 1 181 ? -65.617 11.521 66.049 1.00 61.41 181 PRO A O 1
ATOM 1346 N N . ALA A 1 182 ? -64.765 10.199 64.449 1.00 58.00 182 ALA A N 1
ATOM 1347 C CA . ALA A 1 182 ? -65.491 9.009 64.863 1.00 58.00 182 ALA A CA 1
ATOM 1348 C C . ALA A 1 182 ? -64.522 7.863 65.160 1.00 58.00 182 ALA A C 1
ATOM 1350 O O . ALA A 1 182 ? -64.308 7.001 64.328 1.00 58.00 182 ALA A O 1
ATOM 1351 N N . GLY A 1 183 ? -64.048 7.795 66.402 1.00 59.88 183 GLY A N 1
ATOM 1352 C CA . GLY A 1 183 ? -63.109 6.783 66.881 1.00 59.88 183 GLY A CA 1
ATOM 1353 C C . GLY A 1 183 ? -62.210 7.368 67.966 1.00 59.88 183 GLY A C 1
ATOM 1354 O O . GLY A 1 183 ? -62.644 8.246 68.720 1.00 59.88 183 GLY A O 1
ATOM 1355 N N . SER A 1 184 ? -60.992 6.848 68.101 1.00 63.69 184 SER A N 1
ATOM 1356 C CA . SER A 1 184 ? -59.989 7.268 69.090 1.00 63.69 184 SER A CA 1
ATOM 1357 C C . SER A 1 184 ? -58.897 8.151 68.477 1.00 63.69 184 SER A C 1
ATOM 1359 O O . SER A 1 184 ? -57.711 7.918 68.710 1.00 63.69 184 SER A O 1
ATOM 1361 N N . ASP A 1 185 ? -59.294 9.170 67.716 1.00 65.06 185 ASP A N 1
ATOM 1362 C CA . ASP A 1 185 ? -58.385 10.002 66.928 1.00 65.06 185 ASP A CA 1
ATOM 1363 C C . ASP A 1 185 ? -57.307 10.687 67.781 1.00 65.06 185 ASP A C 1
ATOM 1365 O O . ASP A 1 185 ? -57.561 11.266 68.848 1.00 65.06 185 ASP A O 1
ATOM 1369 N N . TYR A 1 186 ? -56.081 10.676 67.269 1.00 68.38 186 TYR A N 1
ATOM 1370 C CA . TYR A 1 186 ? -54.905 11.257 67.893 1.00 68.38 186 TYR A CA 1
ATOM 1371 C C . TYR A 1 186 ? -54.422 12.484 67.118 1.00 68.38 186 TYR A C 1
ATOM 1373 O O . TYR A 1 186 ? -54.133 12.416 65.928 1.00 68.38 186 TYR A O 1
ATOM 1381 N N . PHE A 1 187 ? -54.259 13.611 67.815 1.00 69.75 187 PHE A N 1
ATOM 1382 C CA . PHE A 1 187 ? -53.730 14.847 67.237 1.00 69.75 187 PHE A CA 1
ATOM 1383 C C . PHE A 1 187 ? -52.438 15.281 67.938 1.00 69.75 187 PHE A C 1
ATOM 1385 O O . PHE A 1 187 ? -52.437 15.576 69.137 1.00 69.75 187 PHE A O 1
ATOM 1392 N N . GLU A 1 188 ? -51.345 15.396 67.184 1.00 66.62 188 GLU A N 1
ATOM 1393 C CA . GLU A 1 188 ? -50.047 15.851 67.676 1.00 66.62 188 GLU A CA 1
ATOM 1394 C C . GLU A 1 188 ? -49.605 17.161 67.013 1.00 66.62 188 GLU A C 1
ATOM 1396 O O . GLU A 1 188 ? -49.377 17.221 65.808 1.00 66.62 188 GLU A O 1
ATOM 1401 N N . ASN A 1 189 ? -49.392 18.210 67.814 1.00 65.06 189 ASN A N 1
ATOM 1402 C CA . ASN A 1 189 ? -48.814 19.473 67.349 1.00 65.06 189 ASN A CA 1
ATOM 1403 C C . ASN A 1 189 ? -47.340 19.604 67.774 1.00 65.06 189 ASN A C 1
ATOM 1405 O O . ASN A 1 189 ? -47.033 19.896 68.931 1.00 65.06 189 ASN A O 1
ATOM 1409 N N . ARG A 1 190 ? -46.421 19.466 66.816 1.00 64.19 190 ARG A N 1
ATOM 1410 C CA . ARG A 1 190 ? -44.970 19.620 66.983 1.00 64.19 190 ARG A CA 1
ATOM 1411 C C . ARG A 1 190 ? -44.515 21.024 66.571 1.00 64.19 190 ARG A C 1
ATOM 1413 O O . ARG A 1 190 ? -43.883 21.220 65.533 1.00 64.19 190 ARG A O 1
ATOM 1420 N N . GLY A 1 191 ? -44.841 22.018 67.399 1.00 58.50 191 GLY A N 1
ATOM 1421 C CA . GLY A 1 191 ? -44.290 23.378 67.280 1.00 58.50 191 GLY A CA 1
ATOM 1422 C C . GLY A 1 191 ? -44.932 24.258 66.202 1.00 58.50 191 GLY A C 1
ATOM 1423 O O . GLY A 1 191 ? -44.268 25.128 65.642 1.00 58.50 191 GLY A O 1
ATOM 1424 N N . SER A 1 192 ? -46.210 24.037 65.900 1.00 64.56 192 SER A N 1
ATOM 1425 C CA . SER A 1 192 ? -46.972 24.805 64.913 1.00 64.56 192 SER A CA 1
ATOM 1426 C C . SER A 1 192 ? -47.685 26.018 65.518 1.00 64.56 192 SER A C 1
ATOM 1428 O O . SER A 1 192 ? -48.146 25.979 66.661 1.00 64.56 192 SER A O 1
ATOM 1430 N N . THR A 1 193 ? -47.830 27.089 64.733 1.00 62.72 193 THR A N 1
ATOM 1431 C CA . THR A 1 193 ? -48.509 28.330 65.147 1.00 62.72 193 THR A CA 1
ATOM 1432 C C . THR A 1 193 ? -49.971 28.280 64.691 1.00 62.72 193 THR A C 1
ATOM 1434 O O . THR A 1 193 ? -50.272 28.609 63.544 1.00 62.72 193 THR A O 1
ATOM 1437 N N . ILE A 1 194 ? -50.873 27.839 65.575 1.00 62.22 194 ILE A N 1
ATOM 1438 C CA . ILE A 1 194 ? -52.320 27.715 65.319 1.00 62.22 194 ILE A CA 1
ATOM 1439 C C . ILE A 1 194 ? -53.037 28.780 66.154 1.00 62.22 194 ILE A C 1
ATOM 1441 O O . ILE A 1 194 ? -53.060 28.692 67.381 1.00 62.22 194 ILE A O 1
ATOM 1445 N N . ALA A 1 195 ? -53.564 29.828 65.515 1.00 48.50 195 ALA A N 1
ATOM 1446 C CA . ALA A 1 195 ? -54.001 31.020 66.250 1.00 48.50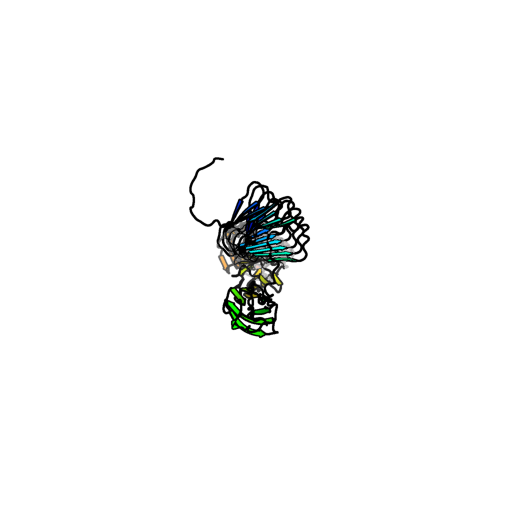 195 ALA A CA 1
ATOM 1447 C C . ALA A 1 195 ? -55.358 30.869 66.973 1.00 48.50 195 ALA A C 1
ATOM 1449 O O . ALA A 1 195 ? -55.597 31.589 67.945 1.00 48.50 195 ALA A O 1
ATOM 1450 N N . ARG A 1 196 ? -56.232 29.941 66.549 1.00 48.62 196 ARG A N 1
ATOM 1451 C CA . ARG A 1 196 ? -57.504 29.597 67.219 1.00 48.62 196 ARG A CA 1
ATOM 1452 C C . ARG A 1 196 ? -57.853 28.120 66.969 1.00 48.62 196 ARG A C 1
ATOM 1454 O O . ARG A 1 196 ? -58.088 27.775 65.820 1.00 48.62 196 ARG A O 1
ATOM 1461 N N . PRO A 1 197 ? -57.891 27.247 67.988 1.00 50.00 197 PRO A N 1
ATOM 1462 C CA . PRO A 1 197 ? -58.459 25.912 67.836 1.00 50.00 197 PRO A CA 1
ATOM 1463 C C . PRO A 1 197 ? -59.985 25.992 67.985 1.00 50.00 197 PRO A C 1
ATOM 1465 O O . PRO A 1 197 ? -60.491 26.384 69.039 1.00 50.00 197 PRO A O 1
ATOM 1468 N N . ALA A 1 198 ? -60.733 25.628 66.948 1.00 44.28 198 ALA A N 1
ATOM 1469 C CA . ALA A 1 198 ? -62.152 25.308 67.078 1.00 44.28 198 ALA A CA 1
ATOM 1470 C C . ALA A 1 198 ? -62.280 23.794 67.301 1.00 44.28 198 ALA A C 1
ATOM 1472 O O . ALA A 1 198 ? -62.451 23.033 66.358 1.00 44.28 198 ALA A O 1
ATOM 1473 N N . THR A 1 199 ? -62.128 23.334 68.545 1.00 49.47 199 THR A N 1
ATOM 1474 C CA . THR A 1 199 ? -62.263 21.906 68.875 1.00 49.47 199 THR A CA 1
ATOM 1475 C C . THR A 1 199 ? -63.706 21.578 69.262 1.00 49.47 199 THR A C 1
ATOM 1477 O O . THR A 1 199 ? -64.205 22.081 70.269 1.00 49.47 199 THR A O 1
ATOM 1480 N N . ILE A 1 200 ? -64.352 20.680 68.514 1.00 44.97 200 ILE A N 1
ATOM 1481 C CA . ILE A 1 200 ? -65.460 19.848 69.001 1.00 44.97 200 ILE A CA 1
ATOM 1482 C C . ILE A 1 200 ? -64.978 18.394 68.906 1.00 44.97 200 ILE A C 1
ATOM 1484 O O . ILE A 1 200 ? -64.809 17.888 67.807 1.00 44.97 200 ILE A O 1
ATOM 1488 N N . GLY A 1 201 ? -64.752 17.735 70.051 1.00 46.97 201 GLY A N 1
ATOM 1489 C CA . GLY A 1 201 ? -64.757 16.264 70.134 1.00 46.97 201 GLY A CA 1
ATOM 1490 C C . GLY A 1 201 ? -63.455 15.512 70.449 1.00 46.97 201 GLY A C 1
ATOM 1491 O O . GLY A 1 201 ? -63.538 14.312 70.668 1.00 46.97 201 GLY A O 1
ATOM 1492 N N . VAL A 1 202 ? -62.280 16.145 70.541 1.00 44.62 202 VAL A N 1
ATOM 1493 C CA . VAL A 1 202 ? -61.022 15.392 70.755 1.00 44.62 202 VAL A CA 1
ATOM 1494 C C . VAL A 1 202 ? -60.834 15.042 72.237 1.00 44.62 202 VAL A C 1
ATOM 1496 O O . VAL A 1 202 ? -60.660 15.927 73.082 1.00 44.62 202 VAL A O 1
ATOM 1499 N N . THR A 1 203 ? -60.858 13.751 72.571 1.00 43.38 203 THR A N 1
ATOM 1500 C CA . THR A 1 203 ? -60.552 13.273 73.925 1.00 43.38 203 THR A CA 1
ATOM 1501 C C . THR A 1 203 ? -59.036 13.279 74.108 1.00 43.38 203 THR A C 1
ATOM 1503 O O . THR A 1 203 ? -58.337 12.439 73.555 1.00 43.38 203 THR A O 1
ATOM 1506 N N . SER A 1 204 ? -58.494 14.217 74.889 1.00 44.56 204 SER A N 1
ATOM 1507 C CA . SER A 1 204 ? -57.074 14.208 75.263 1.00 44.56 204 SER A CA 1
ATOM 1508 C C . SER A 1 204 ? -56.797 13.051 76.240 1.00 44.56 204 SER A C 1
ATOM 1510 O O . SER A 1 204 ? -56.833 13.234 77.459 1.00 44.56 204 SER A O 1
ATOM 1512 N N . GLY A 1 205 ? -56.599 11.845 75.704 1.00 34.28 205 GLY A N 1
ATOM 1513 C CA . GLY A 1 205 ? -56.296 10.605 76.421 1.00 34.28 205 GLY A CA 1
ATOM 1514 C C . GLY A 1 205 ? -54.889 10.086 76.106 1.00 34.28 205 GLY A C 1
ATOM 1515 O O . GLY A 1 205 ? -54.278 10.450 75.111 1.00 34.28 205 GLY A O 1
ATOM 1516 N N . THR A 1 206 ? -54.339 9.280 77.006 1.00 34.00 206 THR A N 1
ATOM 1517 C CA . THR A 1 206 ? -52.936 8.841 77.081 1.00 34.00 206 THR A CA 1
ATOM 1518 C C . THR A 1 206 ? -52.343 8.224 75.806 1.00 34.00 206 THR A C 1
ATOM 1520 O O . THR A 1 206 ? -52.915 7.296 75.248 1.00 34.00 206 THR A O 1
ATOM 1523 N N . ARG A 1 207 ? -51.123 8.681 75.468 1.00 37.50 207 ARG A N 1
ATOM 1524 C CA . ARG A 1 207 ? -50.109 8.098 74.560 1.00 37.50 207 ARG A CA 1
ATOM 1525 C C . ARG A 1 207 ? -50.288 6.580 74.357 1.00 37.50 207 ARG A C 1
ATOM 1527 O O . ARG A 1 207 ? -50.066 5.848 75.329 1.00 37.50 207 ARG A O 1
ATOM 1534 N N . PRO A 1 208 ? -50.563 6.092 73.131 1.00 34.88 208 PRO A N 1
ATOM 1535 C CA . PRO A 1 208 ? -50.212 4.724 72.768 1.00 34.88 208 PRO A CA 1
ATOM 1536 C C . PRO A 1 208 ? -48.732 4.561 73.098 1.00 34.88 208 PRO A C 1
ATOM 1538 O O . PRO A 1 208 ? -47.913 5.410 72.741 1.00 34.88 208 PRO A O 1
ATOM 1541 N N . THR A 1 209 ? -48.404 3.557 73.904 1.00 30.41 209 THR A N 1
ATOM 1542 C CA . THR A 1 209 ? -47.039 3.260 74.340 1.00 30.41 209 THR A CA 1
ATOM 1543 C C . THR A 1 209 ? -46.066 3.436 73.184 1.00 30.41 209 THR A C 1
ATOM 1545 O O . THR A 1 209 ? -46.218 2.786 72.157 1.00 30.41 209 THR A O 1
ATOM 1548 N N . VAL A 1 210 ? -45.078 4.319 73.351 1.00 30.95 210 VAL A N 1
ATOM 1549 C CA . VAL A 1 210 ? -43.964 4.389 72.409 1.00 30.95 210 VAL A CA 1
ATOM 1550 C C . VAL A 1 210 ? -43.285 3.042 72.411 1.00 30.95 210 VAL A C 1
ATOM 1552 O O . VAL A 1 210 ? -42.677 2.641 73.405 1.00 30.95 210 VAL A O 1
ATOM 1555 N N . ASP A 1 211 ? -43.411 2.379 71.278 1.00 36.34 211 ASP A N 1
ATOM 1556 C CA . ASP A 1 211 ? -42.417 1.450 70.814 1.00 36.34 211 ASP A CA 1
ATOM 1557 C C . ASP A 1 211 ? -41.151 2.263 70.498 1.00 36.34 211 ASP A C 1
ATOM 1559 O O . ASP A 1 211 ? -41.131 3.107 69.604 1.00 36.34 211 ASP A O 1
ATOM 1563 N N . THR A 1 212 ? -40.119 2.109 71.328 1.00 30.27 212 THR A N 1
ATOM 1564 C CA . THR A 1 212 ? -38.784 2.666 71.073 1.00 30.27 212 THR A CA 1
ATOM 1565 C C . THR A 1 212 ? -37.955 1.771 70.151 1.00 30.27 212 THR A C 1
ATOM 1567 O O . THR A 1 212 ? -36.762 2.023 70.003 1.00 30.27 212 THR A O 1
ATOM 1570 N N . SER A 1 213 ? -38.521 0.720 69.552 1.00 38.56 213 SER A N 1
ATOM 1571 C CA . SER A 1 213 ? -37.883 0.086 68.406 1.00 38.56 213 SER A CA 1
ATOM 1572 C C . SER A 1 213 ? -38.194 0.928 67.170 1.00 38.56 213 SER A C 1
ATOM 1574 O O . SER A 1 213 ? -39.347 1.136 66.797 1.00 38.56 213 SER A O 1
ATOM 1576 N N . SER A 1 214 ? -37.167 1.468 66.512 1.00 44.09 214 SER A N 1
ATOM 1577 C CA . SER A 1 214 ? -37.339 1.739 65.092 1.00 44.09 214 SER A CA 1
ATOM 1578 C C . SER A 1 214 ? -37.603 0.378 64.454 1.00 44.09 214 SER A C 1
ATOM 1580 O O . SER A 1 214 ? -36.690 -0.431 64.341 1.00 44.09 214 SER A O 1
ATOM 1582 N N . ASN A 1 215 ? -38.844 0.099 64.067 1.00 51.72 215 ASN A N 1
ATOM 1583 C CA . ASN A 1 215 ? -39.196 -1.130 63.346 1.00 51.72 215 ASN A CA 1
ATOM 1584 C C . ASN A 1 215 ? -38.677 -1.116 61.885 1.00 51.72 215 ASN A C 1
ATOM 1586 O O . ASN A 1 215 ? -39.077 -1.929 61.058 1.00 51.72 215 ASN A O 1
ATOM 1590 N N . ALA A 1 216 ? -37.818 -0.150 61.540 1.00 64.12 216 ALA A N 1
ATOM 1591 C CA . ALA A 1 216 ? -37.087 -0.114 60.286 1.00 64.12 216 ALA A CA 1
ATOM 1592 C C . ALA A 1 216 ? -35.752 -0.832 60.500 1.00 64.12 216 ALA A C 1
ATOM 1594 O O . ALA A 1 216 ? -34.927 -0.377 61.292 1.00 64.12 216 ALA A O 1
ATOM 1595 N N . GLY A 1 217 ? -35.568 -1.963 59.820 1.00 76.19 217 GLY A N 1
ATOM 1596 C CA . GLY A 1 217 ? -34.290 -2.661 59.823 1.00 76.19 217 GLY A CA 1
ATOM 1597 C C . GLY A 1 217 ? -33.209 -1.928 59.021 1.00 76.19 217 GLY A C 1
ATOM 1598 O O . GLY A 1 217 ? -33.506 -0.956 58.319 1.00 76.19 217 GLY A O 1
ATOM 1599 N N . PRO A 1 218 ? -31.951 -2.385 59.121 1.00 85.38 218 PRO A N 1
ATOM 1600 C CA . PRO A 1 218 ? -30.802 -1.688 58.553 1.00 85.38 218 PRO A CA 1
ATOM 1601 C C . PRO A 1 218 ? -30.881 -1.580 57.025 1.00 85.38 218 PRO A C 1
ATOM 1603 O O . PRO A 1 218 ? -31.372 -2.487 56.342 1.00 85.38 218 PRO A O 1
ATOM 1606 N N . THR A 1 219 ? -30.366 -0.486 56.465 1.00 84.19 219 THR A N 1
ATOM 1607 C CA . THR A 1 219 ? -30.157 -0.373 55.015 1.00 84.19 219 THR A CA 1
ATOM 1608 C C . THR A 1 219 ? -28.846 -1.042 54.617 1.00 84.19 219 THR A C 1
ATOM 1610 O O . THR A 1 219 ? -27.914 -1.148 55.415 1.00 84.19 219 THR A O 1
ATOM 1613 N N . VAL A 1 220 ? -28.775 -1.528 53.378 1.00 91.25 220 VAL A N 1
ATOM 1614 C CA . VAL A 1 220 ? -27.593 -2.205 52.837 1.00 91.25 220 VAL A CA 1
ATOM 1615 C C . VAL A 1 220 ? -27.270 -1.687 51.441 1.00 91.25 220 VAL A C 1
ATOM 1617 O O . VAL A 1 220 ? -28.152 -1.530 50.597 1.00 91.25 220 VAL A O 1
ATOM 1620 N N . LEU A 1 221 ? -25.985 -1.442 51.202 1.00 87.62 221 LEU A N 1
ATOM 1621 C CA . LEU A 1 221 ? -25.439 -0.968 49.939 1.00 87.62 221 LEU A CA 1
ATOM 1622 C C . LEU A 1 221 ? -24.362 -1.939 49.445 1.00 87.62 221 LEU A C 1
ATOM 1624 O O . LEU A 1 221 ? -23.426 -2.262 50.175 1.00 87.62 221 LEU A O 1
ATOM 1628 N N . VAL A 1 222 ? -24.479 -2.373 48.194 1.00 94.69 222 VAL A N 1
ATOM 1629 C CA . VAL A 1 222 ? -23.468 -3.163 47.484 1.00 94.69 222 VAL A CA 1
ATOM 1630 C C . VAL A 1 222 ? -22.728 -2.247 46.512 1.00 94.69 222 VAL A C 1
ATOM 1632 O O . VAL A 1 222 ? -23.354 -1.535 45.725 1.00 94.69 222 VAL A O 1
ATOM 1635 N N . THR A 1 223 ? -21.397 -2.260 46.550 1.00 91.50 223 THR A N 1
ATOM 1636 C CA . THR A 1 223 ? -20.546 -1.428 45.684 1.00 91.50 223 THR A CA 1
ATOM 1637 C C . THR A 1 223 ? -19.384 -2.221 45.093 1.00 91.50 223 THR A C 1
ATOM 1639 O O . THR A 1 223 ? -18.952 -3.227 45.653 1.00 91.50 223 THR A O 1
ATOM 1642 N N . THR A 1 224 ? -18.859 -1.757 43.960 1.00 96.06 224 THR A N 1
ATOM 1643 C CA . THR A 1 224 ? -17.613 -2.245 43.357 1.00 96.06 224 THR A CA 1
ATOM 1644 C C . THR A 1 224 ? -16.876 -1.084 42.689 1.00 96.06 224 THR A C 1
ATOM 1646 O O . THR A 1 224 ? -17.488 -0.081 42.324 1.00 96.06 224 THR A O 1
ATOM 1649 N N . THR A 1 225 ? -15.560 -1.212 42.544 1.00 94.06 225 THR A N 1
ATOM 1650 C CA . THR A 1 225 ? -14.724 -0.308 41.737 1.00 94.06 225 THR A CA 1
ATOM 1651 C C . THR A 1 225 ? -14.444 -0.867 40.343 1.00 94.06 225 THR A C 1
ATOM 1653 O O . THR A 1 225 ? -13.818 -0.189 39.528 1.00 94.06 225 THR A O 1
ATOM 1656 N N . VAL A 1 226 ? -14.884 -2.100 40.06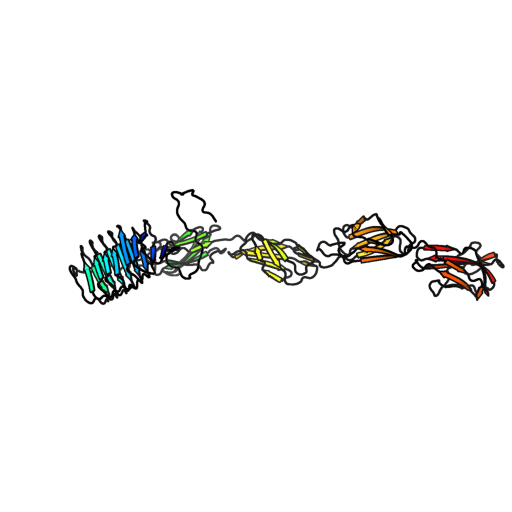9 1.00 94.88 226 VAL A N 1
ATOM 1657 C CA . VAL A 1 226 ? -14.718 -2.748 38.769 1.00 94.88 226 VAL A CA 1
ATOM 1658 C C . VAL A 1 226 ? -15.616 -2.047 37.735 1.00 94.88 226 VAL A C 1
ATOM 1660 O O . VAL A 1 226 ? -16.764 -1.730 38.056 1.00 94.88 226 VAL A O 1
ATOM 1663 N N . PRO A 1 227 ? -15.126 -1.773 36.509 1.00 92.75 227 PRO A N 1
ATOM 1664 C CA . PRO A 1 227 ? -15.928 -1.134 35.467 1.00 92.75 227 PRO A CA 1
ATOM 1665 C C . PRO A 1 227 ? -17.171 -1.944 35.072 1.00 92.75 227 PRO A C 1
ATOM 1667 O O . PRO A 1 227 ? -17.231 -3.158 35.261 1.00 92.75 227 PRO A O 1
ATOM 1670 N N . ALA A 1 228 ? -18.147 -1.268 34.460 1.00 92.75 228 ALA A N 1
ATOM 1671 C CA . ALA A 1 228 ? -19.421 -1.871 34.056 1.00 92.75 228 ALA A CA 1
ATOM 1672 C C . ALA A 1 228 ? -19.279 -3.023 33.038 1.00 92.75 228 ALA A C 1
ATOM 1674 O O . ALA A 1 228 ? -20.126 -3.910 33.009 1.00 92.75 228 ALA A O 1
ATOM 1675 N N . GLN A 1 229 ? -18.218 -3.035 32.228 1.00 95.88 229 GLN A N 1
ATOM 1676 C CA . GLN A 1 229 ? -17.804 -4.183 31.419 1.00 95.88 229 GLN A CA 1
ATOM 1677 C C . GLN A 1 229 ? -16.380 -4.558 31.825 1.00 95.88 229 GLN A C 1
ATOM 1679 O O . GLN A 1 229 ? -15.533 -3.680 31.985 1.00 95.88 229 GLN A O 1
ATOM 1684 N N . THR A 1 230 ? -16.118 -5.840 32.061 1.00 96.56 230 THR A N 1
ATOM 1685 C CA . THR A 1 230 ? -14.851 -6.258 32.661 1.00 96.56 230 THR A CA 1
ATOM 1686 C C . THR A 1 230 ? -14.455 -7.675 32.281 1.00 96.56 230 THR A C 1
ATOM 1688 O O . THR A 1 230 ? -15.293 -8.570 32.225 1.00 96.56 230 THR A O 1
ATOM 1691 N N . ASN A 1 231 ? -13.153 -7.893 32.121 1.00 97.19 231 ASN A N 1
ATOM 1692 C CA . ASN A 1 231 ? -12.546 -9.222 32.088 1.00 97.19 231 ASN A CA 1
ATOM 1693 C C . ASN A 1 231 ? -11.968 -9.657 33.447 1.00 97.19 231 ASN A C 1
ATOM 1695 O O . ASN A 1 231 ? -11.373 -10.732 33.563 1.00 97.19 231 ASN A O 1
ATOM 1699 N N . THR A 1 232 ? -12.136 -8.837 34.491 1.00 96.88 232 THR A N 1
ATOM 1700 C CA . THR A 1 232 ? -11.600 -9.106 35.829 1.00 96.88 232 THR A CA 1
ATOM 1701 C C . THR A 1 232 ? -12.379 -10.238 36.492 1.00 96.88 232 THR A C 1
ATOM 1703 O O . THR A 1 232 ? -13.599 -10.178 36.627 1.00 96.88 232 THR A O 1
ATOM 1706 N N . SER A 1 233 ? -11.662 -11.269 36.934 1.00 96.25 233 SER A N 1
ATOM 1707 C CA . SER A 1 233 ? -12.198 -12.357 37.748 1.00 96.25 233 SER A CA 1
ATOM 1708 C C . SER A 1 233 ? -11.145 -12.802 38.774 1.00 96.25 233 SER A C 1
ATOM 1710 O O . SER A 1 233 ? -10.010 -13.078 38.374 1.00 96.25 233 SER A O 1
ATOM 1712 N N . PRO A 1 234 ? -11.489 -12.904 40.071 1.00 97.19 234 PRO A N 1
ATOM 1713 C CA . PRO A 1 234 ? -12.801 -12.612 40.649 1.00 97.19 234 PRO A CA 1
ATOM 1714 C C . PRO A 1 234 ? -13.101 -11.103 40.753 1.00 97.19 234 PRO A C 1
ATOM 1716 O O . PRO A 1 234 ? -12.201 -10.267 40.780 1.00 97.19 234 PRO A O 1
ATOM 1719 N N . ILE A 1 235 ? -14.386 -10.758 40.825 1.00 97.50 235 ILE A N 1
ATOM 1720 C CA . ILE A 1 235 ? -14.895 -9.391 40.982 1.00 97.50 235 ILE A CA 1
ATOM 1721 C C . ILE A 1 235 ? -14.995 -9.077 42.470 1.00 97.50 235 ILE A C 1
ATOM 1723 O O . ILE A 1 235 ? -15.753 -9.725 43.189 1.00 97.50 235 ILE A O 1
ATOM 1727 N N . ALA A 1 236 ? -14.260 -8.068 42.928 1.00 97.44 236 ALA A N 1
ATOM 1728 C CA . ALA A 1 236 ? -14.321 -7.609 44.311 1.00 97.44 236 ALA A CA 1
ATOM 1729 C C . ALA A 1 236 ? -15.512 -6.659 44.532 1.00 97.44 236 ALA A C 1
ATOM 1731 O O . ALA A 1 236 ? -15.693 -5.692 43.783 1.00 97.44 236 ALA A O 1
ATOM 1732 N N . LEU A 1 237 ? -16.300 -6.907 45.581 1.00 97.56 237 LEU A N 1
ATOM 1733 C CA . LEU A 1 237 ? -17.399 -6.045 46.019 1.00 97.56 237 LEU A CA 1
ATOM 1734 C C . LEU A 1 237 ? -17.350 -5.803 47.532 1.00 97.56 237 LEU A C 1
ATOM 1736 O O . LEU A 1 237 ? -16.840 -6.622 48.299 1.00 97.56 237 LEU A O 1
ATOM 1740 N N . ALA A 1 238 ? -17.942 -4.692 47.958 1.00 96.56 238 ALA A N 1
ATOM 1741 C CA . ALA A 1 238 ? -18.192 -4.389 49.360 1.00 96.56 238 ALA A CA 1
ATOM 1742 C C . ALA A 1 238 ? -19.700 -4.326 49.621 1.00 96.56 238 ALA A C 1
ATOM 1744 O O . ALA A 1 238 ? -20.429 -3.629 48.912 1.00 96.56 238 ALA A O 1
ATOM 1745 N N . VAL A 1 239 ? -20.148 -5.039 50.652 1.00 97.69 239 VAL A N 1
ATOM 1746 C CA . VAL A 1 239 ? -21.498 -4.954 51.215 1.00 97.69 239 VAL A CA 1
ATOM 1747 C C . VAL A 1 239 ? -21.405 -4.149 52.504 1.00 97.69 239 VAL A C 1
ATOM 1749 O O . VAL A 1 239 ? -20.656 -4.513 53.410 1.00 97.69 239 VAL A O 1
ATOM 1752 N N . THR A 1 240 ? -22.131 -3.039 52.585 1.00 94.00 240 THR A N 1
ATOM 1753 C CA . THR A 1 240 ? -22.092 -2.120 53.726 1.00 94.00 240 THR A CA 1
ATOM 1754 C C . THR A 1 240 ? -23.485 -1.907 54.291 1.00 94.00 240 THR A C 1
ATOM 1756 O O . THR A 1 240 ? -24.381 -1.478 53.569 1.00 94.00 240 THR A O 1
ATOM 1759 N N . PHE A 1 241 ? -23.643 -2.179 55.582 1.00 94.00 241 PHE A N 1
ATOM 1760 C CA . PHE A 1 241 ? -24.844 -1.872 56.350 1.00 94.00 241 PHE A CA 1
ATOM 1761 C C . PHE A 1 241 ? -24.695 -0.526 57.077 1.00 94.00 241 PHE A C 1
ATOM 1763 O O . PHE A 1 241 ? -23.595 -0.144 57.486 1.00 94.00 241 PHE A O 1
ATOM 1770 N N . ASP A 1 242 ? -25.796 0.201 57.264 1.00 88.44 242 ASP A N 1
ATOM 1771 C CA . ASP A 1 242 ? -25.806 1.464 58.023 1.00 88.44 242 ASP A CA 1
ATOM 1772 C C . ASP A 1 242 ? -25.772 1.276 59.554 1.00 88.44 242 ASP A C 1
ATOM 1774 O O . ASP A 1 242 ? -25.451 2.213 60.298 1.00 88.44 242 ASP A O 1
ATOM 1778 N N . ALA A 1 243 ? -26.010 0.052 60.025 1.00 88.62 243 ALA A N 1
ATOM 1779 C CA . ALA A 1 243 ? -25.911 -0.369 61.416 1.00 88.62 243 ALA A CA 1
ATOM 1780 C C . ALA A 1 243 ? -25.167 -1.707 61.553 1.00 88.62 243 ALA A C 1
ATOM 1782 O O . ALA A 1 243 ? -24.942 -2.415 60.573 1.00 88.62 243 ALA A O 1
ATOM 1783 N N . ASP A 1 244 ? -24.767 -2.041 62.781 1.00 93.44 244 ASP A N 1
ATOM 1784 C CA . ASP A 1 244 ? -24.127 -3.323 63.082 1.00 93.44 244 ASP A CA 1
ATOM 1785 C C . ASP A 1 244 ? -25.145 -4.454 62.887 1.00 93.44 244 ASP A C 1
ATOM 1787 O O . ASP A 1 244 ? -26.249 -4.393 63.436 1.00 93.44 244 ASP A O 1
ATOM 1791 N N . VAL A 1 245 ? -24.768 -5.492 62.136 1.00 95.12 245 VAL A N 1
ATOM 1792 C CA . VAL A 1 245 ? -25.648 -6.629 61.841 1.00 95.12 245 VAL A CA 1
ATOM 1793 C C . VAL A 1 245 ? -25.039 -7.967 62.243 1.00 95.12 245 VAL A C 1
ATOM 1795 O O . VAL A 1 245 ? -23.824 -8.135 62.337 1.00 95.12 245 VAL A O 1
ATOM 1798 N N . THR A 1 246 ? -25.905 -8.955 62.447 1.00 94.44 246 THR A N 1
ATOM 1799 C CA . THR A 1 246 ? -25.548 -10.357 62.682 1.00 94.44 246 THR A CA 1
ATOM 1800 C C . THR A 1 246 ? -26.292 -11.273 61.709 1.00 94.44 246 THR A C 1
ATOM 1802 O O . THR A 1 246 ? -27.286 -10.882 61.095 1.00 94.44 246 THR A O 1
ATOM 1805 N N . GLY A 1 247 ? -25.799 -12.503 61.535 1.00 92.88 247 GLY A N 1
ATOM 1806 C CA . GLY A 1 247 ? -26.450 -13.516 60.694 1.00 92.88 247 GLY A CA 1
ATOM 1807 C C . GLY A 1 247 ? -26.258 -13.349 59.181 1.00 92.88 247 GLY A C 1
ATOM 1808 O O . GLY A 1 247 ? -26.806 -14.151 58.428 1.00 92.88 247 GLY A O 1
ATOM 1809 N N . PHE A 1 248 ? -25.473 -12.360 58.738 1.00 96.88 248 PHE A N 1
ATOM 1810 C CA . PHE A 1 248 ? -25.084 -12.218 57.336 1.00 96.88 248 PHE A CA 1
ATOM 1811 C C . PHE A 1 248 ? -23.935 -13.173 56.986 1.00 96.88 248 PHE A C 1
ATOM 1813 O O . PHE A 1 248 ? -22.878 -13.143 57.618 1.00 96.88 248 PHE A O 1
ATOM 1820 N N . ASP A 1 249 ? -24.131 -14.004 55.966 1.00 95.19 249 ASP A N 1
ATOM 1821 C CA . ASP A 1 249 ? -23.125 -14.925 55.436 1.00 95.19 249 ASP A CA 1
ATOM 1822 C C . ASP A 1 249 ? -23.201 -15.000 53.899 1.00 95.19 249 ASP A C 1
ATOM 1824 O O . ASP A 1 249 ? -24.112 -14.450 53.274 1.00 95.19 249 ASP A O 1
ATOM 1828 N N . ALA A 1 250 ? -22.249 -15.697 53.273 1.00 94.44 250 ALA A N 1
ATOM 1829 C CA . ALA A 1 250 ? -22.153 -15.793 51.815 1.00 94.44 250 ALA A CA 1
ATOM 1830 C C . ALA A 1 250 ? -23.414 -16.365 51.135 1.00 94.44 250 ALA A C 1
ATOM 1832 O O . ALA A 1 250 ? -23.706 -15.995 50.001 1.00 94.44 250 ALA A O 1
ATOM 1833 N N . SER A 1 251 ? -24.186 -17.229 51.810 1.00 93.88 251 SER A N 1
ATOM 1834 C CA . SER A 1 251 ? -25.422 -17.810 51.257 1.00 93.88 251 SER A CA 1
ATOM 1835 C C . SER A 1 251 ? -26.568 -16.800 51.145 1.00 93.88 251 SER A C 1
ATOM 1837 O O . SER A 1 251 ? -27.565 -17.064 50.474 1.00 93.88 251 SER A O 1
ATOM 1839 N N . LYS A 1 252 ? -26.433 -15.641 51.802 1.00 94.69 252 LYS A N 1
ATOM 1840 C CA . LYS A 1 252 ? -27.407 -14.543 51.784 1.00 94.69 252 LYS A CA 1
ATOM 1841 C C . LYS A 1 252 ? -27.179 -13.546 50.649 1.00 94.69 252 LYS A C 1
ATOM 1843 O O . LYS A 1 252 ? -28.009 -12.661 50.438 1.00 94.69 252 LYS A O 1
ATOM 1848 N N . VAL A 1 253 ? -26.079 -13.691 49.915 1.00 96.56 253 VAL A N 1
ATOM 1849 C CA . VAL A 1 253 ? -25.794 -12.915 48.709 1.00 96.56 253 VAL A CA 1
ATOM 1850 C C . VAL A 1 253 ? -26.373 -13.656 47.511 1.00 96.56 253 VAL A C 1
ATOM 1852 O O . VAL A 1 253 ? -26.025 -14.803 47.241 1.00 96.56 253 VAL A O 1
ATOM 1855 N N . THR A 1 254 ? -27.256 -12.993 46.773 1.00 94.06 254 THR A N 1
ATOM 1856 C CA . THR A 1 254 ? -27.781 -13.525 45.515 1.00 94.06 254 THR A CA 1
ATOM 1857 C C . THR A 1 254 ? -26.894 -13.047 44.379 1.00 94.06 254 THR A C 1
ATOM 1859 O O . THR A 1 254 ? -26.733 -11.843 44.176 1.00 94.06 254 THR A O 1
ATOM 1862 N N . VAL A 1 255 ? -26.327 -13.995 43.637 1.00 97.06 255 VAL A N 1
ATOM 1863 C CA . VAL A 1 255 ? -25.475 -13.729 42.478 1.00 97.06 255 VAL A CA 1
ATOM 1864 C C . VAL A 1 255 ? -26.081 -14.392 41.248 1.00 97.06 255 VAL A C 1
ATOM 1866 O O . VAL A 1 255 ? -26.394 -15.581 41.270 1.00 97.06 255 VAL A O 1
ATOM 1869 N N . ASN A 1 256 ? -26.231 -13.629 40.169 1.00 95.19 256 ASN A N 1
ATOM 1870 C CA . ASN A 1 256 ? -26.499 -14.163 38.837 1.00 95.19 256 ASN A CA 1
ATOM 1871 C C . ASN A 1 256 ? -25.181 -14.312 38.067 1.00 95.19 256 ASN A C 1
ATOM 1873 O O . ASN A 1 256 ? -24.332 -13.425 38.142 1.00 95.19 256 ASN A O 1
ATOM 1877 N N . ASN A 1 257 ? -25.038 -15.408 37.315 1.00 94.88 257 ASN A N 1
ATOM 1878 C CA . ASN A 1 257 ? -23.870 -15.725 36.487 1.00 94.88 257 ASN A CA 1
ATOM 1879 C C . ASN A 1 257 ? -22.522 -15.653 37.236 1.00 94.88 257 ASN A C 1
ATOM 1881 O O . ASN A 1 257 ? -21.496 -15.246 36.694 1.00 94.88 257 ASN A O 1
ATOM 1885 N N . GLY A 1 258 ? -22.512 -16.057 38.502 1.00 96.56 258 GLY A N 1
ATOM 1886 C CA . GLY A 1 258 ? -21.305 -16.078 39.312 1.00 96.56 258 GLY A CA 1
ATOM 1887 C C . GLY A 1 258 ? -21.514 -16.796 40.634 1.00 96.56 258 GLY A C 1
ATOM 1888 O O . GLY A 1 258 ? -22.635 -17.138 41.011 1.00 96.56 258 GLY A O 1
ATOM 1889 N N . THR A 1 259 ? -20.420 -17.018 41.349 1.00 97.12 259 THR A N 1
ATOM 1890 C CA . THR A 1 259 ? -20.424 -17.607 42.689 1.00 97.12 259 THR A CA 1
ATOM 1891 C C . THR A 1 259 ? -19.603 -16.750 43.640 1.00 97.12 259 THR A C 1
ATOM 1893 O O . THR A 1 259 ? -18.560 -16.222 43.261 1.00 97.12 259 THR A O 1
ATOM 1896 N N . VAL A 1 260 ? -20.060 -16.604 44.887 1.00 97.94 260 VAL A N 1
ATOM 1897 C CA . VAL A 1 260 ? -19.252 -15.973 45.939 1.00 97.94 260 VAL A CA 1
ATOM 1898 C C . VAL A 1 260 ? -18.126 -16.938 46.311 1.00 97.94 260 VAL A C 1
ATOM 1900 O O . VAL A 1 260 ? -18.380 -18.006 46.866 1.00 97.94 260 VAL A O 1
ATOM 1903 N N . THR A 1 261 ? -16.890 -16.580 45.981 1.00 97.69 261 THR A N 1
ATOM 1904 C CA . THR A 1 261 ? -15.689 -17.398 46.215 1.00 97.69 261 THR A CA 1
ATOM 1905 C C . THR A 1 261 ? -14.884 -16.950 47.426 1.00 97.69 261 THR A C 1
ATOM 1907 O O . THR A 1 261 ? -14.150 -17.754 47.996 1.00 97.69 261 THR A O 1
ATOM 1910 N N . SER A 1 262 ? -15.055 -15.700 47.854 1.00 97.88 262 SER A N 1
ATOM 1911 C CA . SER A 1 262 ? -14.510 -15.179 49.107 1.00 97.88 262 SER A CA 1
ATOM 1912 C C . SER A 1 262 ? -15.572 -14.363 49.832 1.00 97.88 262 SER A C 1
ATOM 1914 O O . SER A 1 262 ? -16.353 -13.651 49.201 1.00 97.88 262 SER A O 1
ATOM 1916 N N . PHE A 1 263 ? -15.603 -14.476 51.158 1.00 97.94 263 PHE A N 1
ATOM 1917 C CA . PHE A 1 263 ? -16.480 -13.707 52.034 1.00 97.94 263 PHE A CA 1
ATOM 1918 C C . PHE A 1 263 ? -15.737 -13.425 53.335 1.00 97.94 263 PHE A C 1
ATOM 1920 O O . PHE A 1 263 ? -15.403 -14.348 54.079 1.00 97.94 263 PHE A O 1
ATOM 1927 N N . THR A 1 264 ? -15.467 -12.154 53.608 1.00 97.62 264 THR A N 1
ATOM 1928 C CA . THR A 1 264 ? -14.714 -11.721 54.785 1.00 97.62 264 THR A CA 1
ATOM 1929 C C . THR A 1 264 ? -15.438 -10.559 55.452 1.00 97.62 264 THR A C 1
ATOM 1931 O O . THR A 1 264 ? -15.640 -9.518 54.835 1.00 97.62 264 THR A O 1
ATOM 1934 N N . ALA A 1 265 ? -15.801 -10.713 56.726 1.00 96.38 265 ALA A N 1
ATOM 1935 C CA . ALA A 1 265 ? -16.267 -9.596 57.541 1.00 96.38 265 ALA A CA 1
ATOM 1936 C C . ALA A 1 265 ? -15.065 -8.722 57.925 1.00 96.38 265 ALA A C 1
ATOM 1938 O O . ALA A 1 265 ? -14.135 -9.204 58.575 1.00 96.38 265 ALA A O 1
ATOM 1939 N N . GLN A 1 266 ? -15.064 -7.456 57.509 1.00 93.25 266 GLN A N 1
ATOM 1940 C CA . GLN A 1 266 ? -14.067 -6.482 57.953 1.00 93.25 266 GLN A CA 1
ATOM 1941 C C . GLN A 1 266 ? -14.420 -5.973 59.355 1.00 93.25 266 GLN A C 1
ATOM 1943 O O . GLN A 1 266 ? -13.554 -5.881 60.225 1.00 93.25 266 GLN A O 1
ATOM 1948 N N . ASP A 1 267 ? -15.704 -5.700 59.569 1.00 94.56 267 ASP A N 1
ATOM 1949 C CA . ASP A 1 267 ? -16.319 -5.396 60.856 1.00 94.56 267 ASP A CA 1
ATOM 1950 C C . ASP A 1 267 ? -17.811 -5.794 60.828 1.00 94.56 267 ASP A C 1
ATOM 1952 O O . ASP A 1 267 ? -18.252 -6.511 59.930 1.00 94.56 267 ASP A O 1
ATOM 1956 N N . ALA A 1 268 ? -18.596 -5.374 61.827 1.00 91.25 268 ALA A N 1
ATOM 1957 C CA . ALA A 1 268 ? -20.019 -5.714 61.926 1.00 91.25 268 ALA A CA 1
ATOM 1958 C C . ALA A 1 268 ? -20.913 -5.027 60.869 1.00 91.25 268 ALA A C 1
ATOM 1960 O O . ALA A 1 268 ? -22.100 -5.347 60.787 1.00 91.25 268 ALA A O 1
ATOM 1961 N N . ARG A 1 269 ? -20.370 -4.095 60.074 1.00 91.81 269 ARG A N 1
ATOM 1962 C CA . ARG A 1 269 ? -21.083 -3.315 59.052 1.00 91.81 269 ARG A CA 1
ATOM 1963 C C . ARG A 1 269 ? -20.581 -3.589 57.643 1.00 91.81 269 ARG A C 1
ATOM 1965 O O . ARG A 1 269 ? -21.372 -3.522 56.707 1.00 91.81 269 ARG A O 1
ATOM 1972 N N . VAL A 1 270 ? -19.289 -3.858 57.476 1.00 95.00 270 VAL A N 1
ATOM 1973 C CA . VAL A 1 270 ? -18.642 -3.982 56.167 1.00 95.00 270 VAL A CA 1
ATOM 1974 C C . VAL A 1 270 ? -18.163 -5.408 55.930 1.00 95.00 270 VAL A C 1
ATOM 1976 O O . VAL A 1 270 ? -17.357 -5.958 56.683 1.00 95.00 270 VAL A O 1
ATOM 1979 N N . TYR A 1 271 ? -18.618 -5.983 54.820 1.00 98.00 271 TYR A N 1
ATOM 1980 C CA . TYR A 1 271 ? -18.245 -7.312 54.356 1.00 98.00 271 TYR A CA 1
ATOM 1981 C C . TYR A 1 271 ? -17.645 -7.203 52.957 1.00 98.00 271 TYR A C 1
ATOM 1983 O O . TYR A 1 271 ? -18.253 -6.633 52.051 1.00 98.00 271 TYR A O 1
ATOM 1991 N N . LEU A 1 272 ? -16.451 -7.759 52.778 1.00 98.00 272 LEU A N 1
ATOM 1992 C CA . LEU A 1 272 ? -15.792 -7.864 51.484 1.00 98.00 272 LEU A CA 1
ATOM 1993 C C . LEU A 1 272 ? -16.109 -9.226 50.882 1.00 98.00 272 LEU A C 1
ATOM 1995 O O . LEU A 1 272 ? -15.909 -10.260 51.528 1.00 98.00 272 LEU A O 1
ATOM 1999 N N . ILE A 1 273 ? -16.598 -9.220 49.647 1.00 98.19 273 ILE A N 1
ATOM 2000 C CA . ILE A 1 273 ? -16.913 -10.436 48.906 1.00 98.19 273 ILE A CA 1
ATOM 2001 C C . ILE A 1 273 ? -16.184 -10.446 47.568 1.00 98.19 273 ILE A C 1
ATOM 2003 O O . ILE A 1 273 ? -15.960 -9.403 46.955 1.00 98.19 273 ILE A O 1
ATOM 2007 N N . GLU A 1 274 ? -15.849 -11.641 47.103 1.00 98.19 274 GLU A N 1
ATOM 2008 C CA . GLU A 1 274 ? -15.353 -11.861 45.749 1.00 98.19 274 GLU A CA 1
ATOM 2009 C C . GLU A 1 274 ? -16.330 -12.758 45.004 1.00 98.19 274 GLU A C 1
ATOM 2011 O O . GLU A 1 274 ? -16.683 -13.834 45.492 1.00 98.19 274 GLU A O 1
ATOM 2016 N N . VAL A 1 275 ? -16.759 -12.317 43.825 1.00 98.31 275 VAL A N 1
ATOM 2017 C CA . VAL A 1 275 ? -17.639 -13.071 42.935 1.00 98.31 275 VAL A CA 1
ATOM 2018 C C . VAL A 1 275 ? -16.840 -13.551 41.733 1.00 98.31 275 VAL A C 1
ATOM 2020 O O . VAL A 1 275 ? -16.325 -12.739 40.973 1.00 98.31 275 VAL A O 1
ATOM 2023 N N . THR A 1 276 ? -16.753 -14.864 41.532 1.00 98.06 276 THR A N 1
ATOM 2024 C CA . THR A 1 276 ? -16.166 -15.456 40.322 1.00 98.06 276 THR A CA 1
ATOM 2025 C C . THR A 1 276 ? -17.269 -15.678 39.285 1.00 98.06 276 THR A C 1
ATOM 2027 O O . THR A 1 276 ? -18.173 -16.479 39.551 1.00 98.06 276 THR A O 1
ATOM 2030 N N . PRO A 1 277 ? -17.241 -15.001 38.122 1.00 98.12 277 PRO A N 1
ATOM 2031 C CA . PRO A 1 277 ? -18.208 -15.230 37.053 1.00 98.12 277 PRO A CA 1
ATOM 2032 C C . PRO A 1 277 ? -18.167 -16.673 36.541 1.00 98.12 277 PRO A C 1
ATOM 2034 O O . PRO A 1 277 ? -17.100 -17.274 36.418 1.00 98.12 277 PRO A O 1
ATOM 2037 N N . THR A 1 278 ? -19.331 -17.243 36.230 1.00 96.62 278 THR A N 1
ATOM 2038 C CA . THR A 1 278 ? -19.442 -18.626 35.721 1.00 96.62 278 THR A CA 1
ATOM 2039 C C . THR A 1 278 ? -19.441 -18.721 34.197 1.00 96.62 278 THR A C 1
ATOM 2041 O O . THR A 1 278 ? -19.292 -19.813 33.649 1.00 96.62 278 THR A O 1
ATOM 2044 N N . GLY A 1 279 ? -19.610 -17.595 33.507 1.00 95.56 279 GLY A N 1
ATOM 2045 C CA . GLY A 1 279 ? -19.629 -17.504 32.054 1.00 95.56 279 GLY A CA 1
ATOM 2046 C C . GLY A 1 279 ? -19.707 -16.055 31.578 1.00 95.56 279 GLY A C 1
ATOM 2047 O O . GLY A 1 279 ? -19.836 -15.132 32.380 1.00 95.56 279 GLY A O 1
ATOM 2048 N N . GLN A 1 280 ? -19.632 -15.865 30.261 1.00 96.94 280 GLN A N 1
ATOM 2049 C CA . GLN A 1 280 ? -19.767 -14.554 29.618 1.00 96.94 280 GLN A CA 1
ATOM 2050 C C . GLN A 1 280 ? -21.150 -13.937 29.882 1.00 96.94 280 GLN A C 1
ATOM 2052 O O . GLN A 1 280 ? -22.146 -14.655 29.980 1.00 96.94 280 GLN A O 1
ATOM 2057 N N . GLY A 1 281 ? -21.222 -12.608 29.912 1.00 95.50 281 GLY A N 1
ATOM 2058 C CA . GLY A 1 281 ? -22.472 -11.852 29.969 1.00 95.50 281 GLY A CA 1
ATOM 2059 C C . GLY A 1 281 ? -22.752 -11.206 31.325 1.00 95.50 281 GLY A C 1
ATOM 2060 O O . GLY A 1 281 ? -21.857 -11.002 32.142 1.00 95.50 281 GLY A O 1
ATOM 2061 N N . ALA A 1 282 ? -24.013 -10.834 31.542 1.00 96.38 282 ALA A N 1
ATOM 2062 C CA . ALA A 1 282 ? -24.429 -10.060 32.707 1.00 96.38 282 ALA A CA 1
ATOM 2063 C C . ALA A 1 282 ? -24.192 -10.820 34.022 1.00 96.38 282 ALA A C 1
ATOM 2065 O O . ALA A 1 282 ? -24.604 -11.970 34.166 1.00 96.38 282 ALA A O 1
ATOM 2066 N N . VAL A 1 283 ? -23.566 -10.148 34.984 1.00 97.50 283 VAL A N 1
ATOM 2067 C CA . VAL A 1 283 ? -23.386 -10.572 36.373 1.00 97.50 283 VAL A CA 1
ATOM 2068 C C . VAL A 1 283 ? -24.116 -9.560 37.244 1.00 97.50 283 VAL A C 1
ATOM 2070 O O . VAL A 1 283 ? -23.906 -8.353 37.109 1.00 97.50 283 VAL A O 1
ATOM 2073 N N . SER A 1 284 ? -24.972 -10.045 38.141 1.00 94.31 284 SER A N 1
ATOM 2074 C CA . SER A 1 284 ? -25.700 -9.183 39.075 1.00 94.31 284 SER A CA 1
ATOM 2075 C C . SER A 1 284 ? -25.539 -9.668 40.506 1.00 94.31 284 SER A C 1
ATOM 2077 O O . SER A 1 284 ? -25.680 -10.865 40.763 1.00 94.31 284 SER A O 1
ATOM 2079 N N . VAL A 1 285 ? -25.292 -8.750 41.438 1.00 97.12 285 VAL A N 1
ATOM 2080 C CA . VAL A 1 285 ? -25.122 -9.053 42.865 1.00 97.12 285 VAL A CA 1
ATOM 2081 C C . VAL A 1 285 ? -26.107 -8.229 43.684 1.00 97.12 285 VAL A C 1
ATOM 2083 O O . VAL A 1 285 ? -26.139 -7.005 43.563 1.00 97.12 285 VAL A O 1
ATOM 2086 N N . THR A 1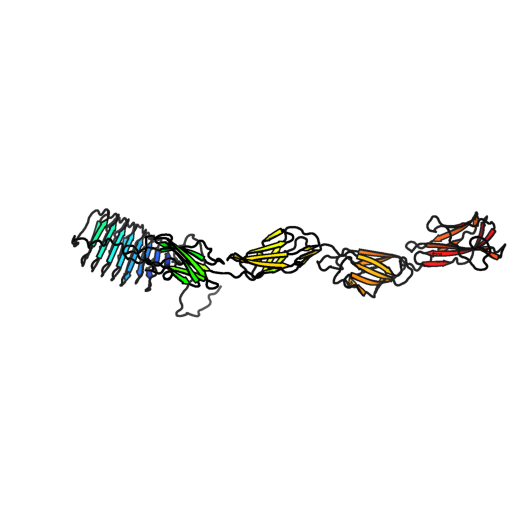 286 ? -26.897 -8.901 44.522 1.00 93.88 286 THR A N 1
ATOM 2087 C CA . THR A 1 286 ? -27.856 -8.267 45.437 1.00 93.88 286 THR A CA 1
ATOM 2088 C C . THR A 1 286 ? -27.864 -8.975 46.789 1.00 93.88 286 THR A C 1
ATOM 2090 O O . THR A 1 286 ? -27.604 -10.178 46.887 1.00 93.88 286 THR A O 1
ATOM 2093 N N . VAL A 1 287 ? -28.201 -8.240 47.841 1.00 93.38 287 VAL A N 1
ATOM 2094 C CA . VAL A 1 287 ? -28.476 -8.773 49.174 1.00 93.38 287 VAL A CA 1
ATOM 2095 C C . VAL A 1 287 ? -29.976 -8.682 49.419 1.00 93.38 287 VAL A C 1
ATOM 2097 O O . VAL A 1 287 ? -30.557 -7.597 49.412 1.00 93.38 287 VAL A O 1
ATOM 2100 N N . GLY A 1 288 ? -30.606 -9.842 49.614 1.00 82.81 288 GLY A N 1
ATOM 2101 C CA . GLY A 1 288 ? -32.044 -9.939 49.859 1.00 82.81 288 GLY A CA 1
ATOM 2102 C C . GLY A 1 288 ? -32.477 -9.225 51.144 1.00 82.81 288 GLY A C 1
ATOM 2103 O O . GLY A 1 288 ? -31.681 -9.029 52.064 1.00 82.81 288 GLY A O 1
ATOM 2104 N N . ALA A 1 289 ? -33.761 -8.875 51.235 1.00 86.12 289 ALA A N 1
ATOM 2105 C CA . ALA A 1 289 ? -34.338 -8.421 52.498 1.00 86.12 289 ALA A CA 1
ATOM 2106 C C . ALA A 1 289 ? -34.246 -9.528 53.567 1.00 86.12 289 ALA A C 1
ATOM 2108 O O . ALA A 1 289 ? -34.399 -10.712 53.253 1.00 86.12 289 ALA A O 1
ATOM 2109 N N . ASN A 1 290 ? -34.034 -9.147 54.828 1.00 87.81 290 ASN A N 1
ATOM 2110 C CA . ASN A 1 290 ? -33.849 -10.058 55.968 1.00 87.81 290 ASN A CA 1
ATOM 2111 C C . ASN A 1 290 ? -32.651 -11.028 55.831 1.00 87.81 290 ASN A C 1
ATOM 2113 O O . ASN A 1 290 ? -32.636 -12.104 56.433 1.00 87.81 290 ASN A O 1
ATOM 2117 N N . ALA A 1 291 ? -31.647 -10.671 55.030 1.00 93.12 291 ALA A N 1
ATOM 2118 C CA . ALA A 1 291 ? -30.367 -11.369 54.932 1.00 93.12 291 ALA A CA 1
ATOM 2119 C C . ALA A 1 291 ? -29.524 -11.264 56.215 1.00 93.12 291 ALA A C 1
ATOM 2121 O O . ALA A 1 291 ? -28.746 -12.169 56.510 1.00 93.12 291 ALA A O 1
ATOM 2122 N N . ALA A 1 292 ? -29.680 -10.174 56.960 1.00 94.88 292 ALA A N 1
ATOM 2123 C CA . ALA A 1 292 ? -28.998 -9.862 58.206 1.00 94.88 292 ALA A CA 1
ATOM 2124 C C . ALA A 1 292 ? -29.975 -9.181 59.172 1.00 94.88 292 ALA A C 1
ATOM 2126 O O . ALA A 1 292 ? -30.952 -8.577 58.724 1.00 94.88 292 ALA A O 1
ATOM 2127 N N . VAL A 1 293 ? -29.704 -9.252 60.476 1.00 92.44 293 VAL A N 1
ATOM 2128 C CA . VAL A 1 293 ? -30.514 -8.584 61.509 1.00 92.44 293 VAL A CA 1
ATOM 2129 C C . VAL A 1 293 ? -29.671 -7.657 62.375 1.00 92.44 293 VAL A C 1
ATOM 2131 O O . VAL A 1 293 ? -28.520 -7.976 62.681 1.00 92.44 293 VAL A O 1
ATOM 2134 N N . ASP A 1 294 ? -30.239 -6.525 62.780 1.00 90.12 294 ASP A N 1
ATOM 2135 C CA . ASP A 1 294 ? -29.618 -5.610 63.744 1.00 90.12 294 ASP A CA 1
ATOM 2136 C C . ASP A 1 294 ? -29.695 -6.140 65.196 1.00 90.12 294 ASP A C 1
ATOM 2138 O O . ASP A 1 294 ? -30.171 -7.247 65.467 1.00 90.12 294 ASP A O 1
ATOM 2142 N N . ALA A 1 295 ? -29.234 -5.338 66.163 1.00 86.50 295 ALA A N 1
ATOM 2143 C CA . ALA A 1 295 ? -29.296 -5.673 67.590 1.00 86.50 295 ALA A CA 1
ATOM 2144 C C . ALA A 1 295 ? -30.731 -5.785 68.147 1.00 86.50 295 ALA A C 1
ATOM 2146 O O . ALA A 1 295 ? -30.938 -6.395 69.198 1.00 86.50 295 ALA A O 1
ATOM 2147 N N . ASN A 1 296 ? -31.710 -5.197 67.459 1.00 81.94 296 ASN A N 1
ATOM 2148 C CA . ASN A 1 296 ? -33.126 -5.232 67.803 1.00 81.94 296 ASN A CA 1
ATOM 2149 C C . ASN A 1 296 ? -33.858 -6.415 67.140 1.00 81.94 296 ASN A C 1
ATOM 2151 O O . ASN A 1 296 ? -35.017 -6.664 67.467 1.00 81.94 296 ASN A O 1
ATOM 2155 N N . GLY A 1 297 ? -33.175 -7.181 66.280 1.00 83.88 297 GLY A N 1
ATOM 2156 C CA . GLY A 1 297 ? -33.728 -8.324 65.555 1.00 83.88 297 GLY A CA 1
ATOM 2157 C C . GLY A 1 297 ? -34.452 -7.948 64.261 1.00 83.88 297 GLY A C 1
ATOM 2158 O O . GLY A 1 297 ? -35.069 -8.819 63.646 1.00 83.88 297 GLY A O 1
ATOM 2159 N N . ASN A 1 298 ? -34.378 -6.687 63.831 1.00 84.00 298 ASN A N 1
ATOM 2160 C CA . ASN A 1 298 ? -35.003 -6.230 62.597 1.00 84.00 298 ASN A CA 1
ATOM 2161 C C . ASN A 1 298 ? -34.159 -6.662 61.394 1.00 84.00 298 ASN A C 1
ATOM 2163 O O . ASN A 1 298 ? -32.947 -6.440 61.371 1.00 84.00 298 ASN A O 1
ATOM 2167 N N . GLY A 1 299 ? -34.790 -7.252 60.378 1.00 85.69 299 GLY A N 1
ATOM 2168 C CA . GLY A 1 299 ? -34.107 -7.655 59.150 1.00 85.69 299 GLY A CA 1
ATOM 2169 C C . GLY A 1 299 ? -33.805 -6.479 58.222 1.00 85.69 299 GLY A C 1
ATOM 2170 O O . GLY A 1 299 ? -34.598 -5.546 58.123 1.00 85.69 299 GLY A O 1
ATOM 2171 N N . ASN A 1 300 ? -32.672 -6.523 57.516 1.00 87.06 300 ASN A N 1
ATOM 2172 C CA . ASN A 1 300 ? -32.306 -5.475 56.560 1.00 87.06 300 ASN A CA 1
ATOM 2173 C C . ASN A 1 300 ? -33.334 -5.315 55.427 1.00 87.06 300 ASN A C 1
ATOM 2175 O O . ASN A 1 300 ? -33.974 -6.283 55.004 1.00 87.06 300 ASN A O 1
ATOM 2179 N N . LEU A 1 301 ? -33.414 -4.107 54.866 1.00 82.94 301 LEU A N 1
ATOM 2180 C CA . LEU A 1 301 ? -34.116 -3.860 53.603 1.00 82.94 301 LEU A CA 1
ATOM 2181 C C . LEU A 1 301 ? -33.349 -4.475 52.421 1.00 82.94 301 LEU A C 1
ATOM 2183 O O . LEU A 1 301 ? -32.160 -4.763 52.524 1.00 82.94 301 LEU A O 1
ATOM 2187 N N . LEU A 1 302 ? -34.020 -4.679 51.286 1.00 83.31 302 LEU A N 1
ATOM 2188 C CA . LEU A 1 302 ? -33.366 -5.112 50.046 1.00 83.31 302 LEU A CA 1
ATOM 2189 C C . LEU A 1 302 ? -32.265 -4.110 49.643 1.00 83.31 302 LEU A C 1
ATOM 2191 O O . LEU A 1 302 ? -32.495 -2.902 49.705 1.00 83.31 302 LEU A O 1
ATOM 2195 N N . SER A 1 303 ? -31.092 -4.594 49.222 1.00 86.19 303 SER A N 1
ATOM 2196 C CA . SER A 1 303 ? -30.027 -3.714 48.720 1.00 86.19 303 SER A CA 1
ATOM 2197 C C . SER A 1 303 ? -30.323 -3.169 47.322 1.00 86.19 303 SER A C 1
ATOM 2199 O O . SER A 1 303 ? -31.220 -3.630 46.616 1.00 86.19 303 SER A O 1
ATOM 2201 N N . ASN A 1 304 ? -29.490 -2.235 46.860 1.00 89.25 304 ASN A N 1
ATOM 2202 C CA . ASN A 1 304 ? -29.321 -2.026 45.423 1.00 89.25 304 ASN A CA 1
ATOM 2203 C C . ASN A 1 304 ? -28.765 -3.296 44.752 1.00 89.25 304 ASN A C 1
ATOM 2205 O O . ASN A 1 304 ? -28.174 -4.156 45.408 1.00 89.25 304 ASN A O 1
ATOM 2209 N N . THR A 1 305 ? -28.887 -3.373 43.429 1.00 90.94 305 THR A N 1
ATOM 2210 C CA . THR A 1 305 ? -28.221 -4.409 42.632 1.00 90.94 305 THR A CA 1
ATOM 2211 C C . THR A 1 305 ? -27.008 -3.800 41.938 1.00 90.94 305 THR A C 1
ATOM 2213 O O . THR A 1 305 ? -27.124 -2.753 41.303 1.00 90.94 305 THR A O 1
ATOM 2216 N N . VAL A 1 306 ? -25.844 -4.437 42.068 1.00 91.25 306 VAL A N 1
ATOM 2217 C CA . VAL A 1 306 ? -24.686 -4.143 41.213 1.00 91.25 306 VAL A CA 1
ATOM 2218 C C . VAL A 1 306 ? -24.827 -4.978 39.951 1.00 91.25 306 VAL A C 1
ATOM 2220 O O . VAL A 1 306 ? -24.893 -6.201 40.051 1.00 91.25 306 VAL A O 1
ATOM 2223 N N . GLU A 1 307 ? -24.864 -4.326 38.791 1.00 93.50 307 GLU A N 1
ATOM 2224 C CA . GLU A 1 307 ? -24.919 -4.968 37.476 1.00 93.50 307 GLU A CA 1
ATOM 2225 C C . GLU A 1 307 ? -23.669 -4.620 36.667 1.00 93.50 307 GLU A C 1
ATOM 2227 O O . GLU A 1 307 ? -23.279 -3.456 36.565 1.00 93.50 307 GLU A O 1
ATOM 2232 N N . LEU A 1 308 ? -23.044 -5.642 36.091 1.00 95.88 308 LEU A N 1
ATOM 2233 C CA . LEU A 1 308 ? -21.888 -5.524 35.204 1.00 95.88 308 LEU A CA 1
ATOM 2234 C C . LEU A 1 308 ? -21.935 -6.628 34.143 1.00 95.88 308 LEU A C 1
ATOM 2236 O O . LEU A 1 308 ? -22.673 -7.601 34.280 1.00 95.88 308 LEU A O 1
ATOM 2240 N N . THR A 1 309 ? -21.137 -6.506 33.089 1.00 97.25 309 THR A N 1
ATOM 2241 C CA . THR A 1 309 ? -20.977 -7.539 32.058 1.00 97.25 309 THR A CA 1
ATOM 2242 C C . THR A 1 309 ? -19.585 -8.141 32.153 1.00 97.25 309 THR A C 1
ATOM 2244 O O . THR A 1 309 ? -18.591 -7.433 31.990 1.00 97.25 309 THR A O 1
ATOM 2247 N N . TYR A 1 310 ? -19.514 -9.446 32.415 1.00 98.12 310 TYR A N 1
ATOM 2248 C CA . TYR A 1 310 ? -18.266 -10.186 32.346 1.00 98.12 310 TYR A CA 1
ATOM 2249 C C . TYR A 1 310 ? -17.969 -10.577 30.904 1.00 98.12 310 TYR A C 1
ATOM 2251 O O . TYR A 1 310 ? -18.782 -11.227 30.239 1.00 98.12 310 TYR A O 1
ATOM 2259 N N . ASP A 1 311 ? -16.793 -10.192 30.436 1.00 97.75 311 ASP A N 1
ATOM 2260 C CA . ASP A 1 311 ? -16.327 -10.487 29.099 1.00 97.75 311 ASP A CA 1
ATOM 2261 C C . ASP A 1 311 ? -14.828 -10.773 29.103 1.00 97.75 311 ASP A C 1
ATOM 2263 O O . ASP A 1 311 ? -14.021 -9.879 29.319 1.00 97.75 311 ASP A O 1
ATOM 2267 N N . SER A 1 312 ? -14.459 -12.028 28.861 1.00 96.94 312 SER A N 1
ATOM 2268 C CA . SER A 1 312 ? -13.069 -12.489 28.777 1.00 96.94 312 SER A CA 1
ATOM 2269 C C . SER A 1 312 ? -12.576 -12.753 27.348 1.00 96.94 312 SER A C 1
ATOM 2271 O O . SER A 1 312 ? -11.489 -13.308 27.167 1.00 96.94 312 SER A O 1
ATOM 2273 N N . VAL A 1 313 ? -13.369 -12.422 26.323 1.00 97.06 313 VAL A N 1
ATOM 2274 C CA . VAL A 1 313 ? -13.054 -12.759 24.931 1.00 97.06 313 VAL A CA 1
ATOM 2275 C C . VAL A 1 313 ? -12.345 -11.587 24.268 1.00 97.06 313 VAL A C 1
ATOM 2277 O O . VAL A 1 313 ? -12.919 -10.528 24.079 1.00 97.06 313 VAL A O 1
ATOM 2280 N N . ALA A 1 314 ? -11.090 -11.797 23.871 1.00 97.81 314 ALA A N 1
ATOM 2281 C CA . ALA A 1 314 ? -10.345 -10.806 23.104 1.00 97.81 314 ALA A CA 1
ATOM 2282 C C . ALA A 1 314 ? -10.898 -10.632 21.679 1.00 97.81 314 ALA A C 1
ATOM 2284 O O . ALA A 1 314 ? -11.230 -11.641 21.046 1.00 97.81 314 ALA A O 1
ATOM 2285 N N . PRO A 1 315 ? -10.894 -9.400 21.134 1.00 98.12 315 PRO A N 1
ATOM 2286 C CA . PRO A 1 315 ? -11.195 -9.168 19.725 1.00 98.12 315 PRO A CA 1
ATOM 2287 C C . PRO A 1 315 ? -10.265 -9.948 18.791 1.00 98.12 315 PRO A C 1
ATOM 2289 O O . PRO A 1 315 ? -9.068 -10.098 19.050 1.00 98.12 315 PRO A O 1
ATOM 2292 N N . VAL A 1 316 ? -10.777 -10.381 17.645 1.00 98.38 316 VAL A N 1
ATOM 2293 C CA . VAL A 1 316 ? -9.983 -10.904 16.531 1.00 98.38 316 VAL A CA 1
ATOM 2294 C C . VAL A 1 316 ? -9.704 -9.775 15.544 1.00 98.38 316 VAL A C 1
ATOM 2296 O O . VAL A 1 316 ? -10.615 -9.160 14.992 1.00 98.38 316 VAL A O 1
ATOM 2299 N N . VAL A 1 317 ? -8.422 -9.525 15.277 1.00 98.44 317 VAL A N 1
ATOM 2300 C CA . VAL A 1 317 ? -7.949 -8.461 14.380 1.00 98.44 317 VAL A CA 1
ATOM 2301 C C . VAL A 1 317 ? -7.019 -9.030 13.306 1.00 98.44 317 VAL A C 1
ATOM 2303 O O . VAL A 1 317 ? -6.265 -9.964 13.567 1.00 98.44 317 VAL A O 1
ATOM 2306 N N . ALA A 1 318 ? -7.060 -8.482 12.090 1.00 97.81 318 ALA A N 1
ATOM 2307 C CA . ALA A 1 318 ? -6.190 -8.874 10.976 1.00 97.81 318 ALA A CA 1
ATOM 2308 C C . ALA A 1 318 ? -5.712 -7.659 10.170 1.00 97.81 318 ALA A C 1
ATOM 2310 O O . ALA A 1 318 ? -6.318 -6.592 10.246 1.00 97.81 318 ALA A O 1
ATOM 2311 N N . ILE A 1 319 ? -4.638 -7.837 9.391 1.00 98.00 319 ILE A N 1
ATOM 2312 C CA . ILE A 1 319 ? -3.974 -6.802 8.578 1.00 98.00 319 ILE A CA 1
ATOM 2313 C C . ILE A 1 319 ? -4.042 -7.206 7.103 1.00 98.00 319 ILE A C 1
ATOM 2315 O O . ILE A 1 319 ? -3.636 -8.318 6.756 1.00 98.00 319 ILE A O 1
ATOM 2319 N N . ASN A 1 320 ? -4.480 -6.298 6.231 1.00 97.31 320 ASN A N 1
ATOM 2320 C CA . ASN A 1 320 ? -4.382 -6.487 4.786 1.00 97.31 320 ASN A CA 1
ATOM 2321 C C . ASN A 1 320 ? -2.963 -6.155 4.315 1.00 97.31 320 ASN A C 1
ATOM 2323 O O . ASN A 1 320 ? -2.416 -5.117 4.684 1.00 97.31 320 ASN A O 1
ATOM 2327 N N . ALA A 1 321 ? -2.375 -7.021 3.487 1.00 96.50 321 ALA A N 1
ATOM 2328 C CA . ALA A 1 321 ? -1.103 -6.718 2.841 1.00 96.50 321 ALA A CA 1
ATOM 2329 C C . ALA A 1 321 ? -1.277 -5.587 1.815 1.00 96.50 321 ALA A C 1
ATOM 2331 O O . ALA A 1 321 ? -2.297 -5.529 1.123 1.00 96.50 321 ALA A O 1
ATOM 2332 N N . LEU A 1 322 ? -0.274 -4.717 1.705 1.00 97.81 322 LEU A N 1
ATOM 2333 C CA . LEU A 1 322 ? -0.273 -3.590 0.779 1.00 97.81 322 LEU A CA 1
ATOM 2334 C C . LEU A 1 322 ? 1.087 -3.448 0.089 1.00 97.81 322 LEU A C 1
ATOM 2336 O O . LEU A 1 322 ? 2.113 -3.380 0.759 1.00 97.81 322 LEU A O 1
ATOM 2340 N N . THR A 1 323 ? 1.075 -3.324 -1.235 1.00 97.62 323 THR A N 1
ATOM 2341 C CA . THR A 1 323 ? 2.210 -2.852 -2.040 1.00 97.62 323 THR A CA 1
ATOM 2342 C C . THR A 1 323 ? 1.812 -1.520 -2.668 1.00 97.62 323 THR A C 1
ATOM 2344 O O . THR A 1 323 ? 0.692 -1.398 -3.162 1.00 97.62 323 THR A O 1
ATOM 2347 N N . THR A 1 324 ? 2.662 -0.499 -2.568 1.00 98.19 324 THR A N 1
ATOM 2348 C CA . THR A 1 324 ? 2.285 0.880 -2.910 1.00 98.19 324 THR A CA 1
ATOM 2349 C C . THR A 1 324 ? 3.491 1.747 -3.240 1.00 98.19 324 THR A C 1
ATOM 2351 O O . THR A 1 324 ? 4.552 1.588 -2.644 1.00 98.19 324 THR A O 1
ATOM 2354 N N . ASN A 1 325 ? 3.290 2.722 -4.123 1.00 97.69 325 ASN A N 1
ATOM 2355 C CA . ASN A 1 325 ? 4.244 3.792 -4.406 1.00 97.69 325 ASN A CA 1
ATOM 2356 C C . ASN A 1 325 ? 4.097 5.036 -3.526 1.00 97.69 325 ASN A C 1
ATOM 2358 O O . ASN A 1 325 ? 4.784 6.042 -3.715 1.00 97.69 325 ASN A O 1
ATOM 2362 N N . SER A 1 326 ? 3.189 4.997 -2.554 1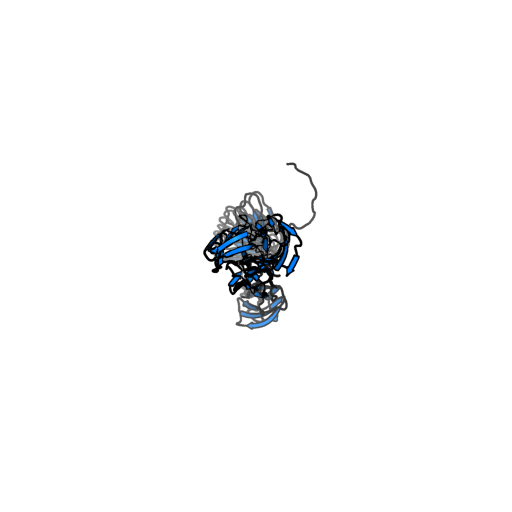.00 97.81 326 SER A N 1
ATOM 2363 C CA . SER A 1 326 ? 3.057 6.069 -1.580 1.00 97.81 326 SER A CA 1
ATOM 2364 C C . SER A 1 326 ? 3.984 5.836 -0.393 1.00 97.81 326 SER A C 1
ATOM 2366 O O . SER A 1 326 ? 3.882 4.821 0.291 1.00 97.81 326 SER A O 1
ATOM 2368 N N . ALA A 1 327 ? 4.816 6.831 -0.080 1.00 96.94 327 ALA A N 1
ATOM 2369 C CA . ALA A 1 327 ? 5.628 6.849 1.137 1.00 96.94 327 ALA A CA 1
ATOM 2370 C C . ALA A 1 327 ? 4.793 7.004 2.428 1.00 96.94 327 ALA A C 1
ATOM 2372 O O . ALA A 1 327 ? 5.300 6.761 3.520 1.00 96.94 327 ALA A O 1
ATOM 2373 N N . SER A 1 328 ? 3.521 7.403 2.328 1.00 96.25 328 SER A N 1
ATOM 2374 C CA . SER A 1 328 ? 2.615 7.607 3.469 1.00 96.25 328 SER A CA 1
ATOM 2375 C C . SER A 1 328 ? 1.240 6.988 3.184 1.00 96.25 328 SER A C 1
ATOM 2377 O O . SER A 1 328 ? 0.252 7.707 3.013 1.00 96.25 328 SER A O 1
ATOM 2379 N N . PRO A 1 329 ? 1.165 5.652 3.061 1.00 97.81 329 PRO A N 1
ATOM 2380 C CA . PRO A 1 329 ? -0.047 4.971 2.641 1.00 97.81 329 PRO A CA 1
ATOM 2381 C C . PRO A 1 329 ? -1.087 4.860 3.759 1.00 97.81 329 PRO A C 1
ATOM 2383 O O . PRO A 1 329 ? -0.814 5.063 4.945 1.00 97.81 329 PRO A O 1
ATOM 2386 N N . THR A 1 330 ? -2.294 4.458 3.370 1.00 97.81 330 THR A N 1
ATOM 2387 C CA . THR A 1 330 ? -3.329 3.998 4.299 1.00 97.81 330 THR A CA 1
ATOM 2388 C C . THR A 1 330 ? -3.191 2.494 4.521 1.00 97.81 330 THR A C 1
ATOM 2390 O O . THR A 1 330 ? -3.307 1.715 3.577 1.00 97.81 330 THR A O 1
ATOM 2393 N N . ILE A 1 331 ? -3.001 2.073 5.769 1.00 98.19 331 ILE A N 1
ATOM 2394 C CA . ILE A 1 331 ? -3.020 0.659 6.162 1.00 98.19 331 ILE A CA 1
ATOM 2395 C C . ILE A 1 331 ? -4.435 0.281 6.584 1.00 98.19 331 ILE A C 1
ATOM 2397 O O . ILE A 1 331 ? -5.110 1.053 7.267 1.00 98.19 331 ILE A O 1
ATOM 2401 N N . THR A 1 332 ? -4.887 -0.905 6.180 1.00 98.19 332 THR A N 1
ATOM 2402 C CA . THR A 1 332 ? -6.243 -1.390 6.459 1.00 98.19 332 THR A CA 1
ATOM 2403 C C . THR A 1 332 ? -6.239 -2.815 6.994 1.00 98.19 332 THR A C 1
ATOM 2405 O O . THR A 1 332 ? -5.269 -3.561 6.836 1.00 98.19 332 THR A O 1
ATOM 2408 N N . GLY A 1 333 ? -7.355 -3.207 7.595 1.00 98.12 333 GLY A N 1
ATOM 2409 C CA . GLY A 1 333 ? -7.581 -4.572 8.040 1.00 98.12 333 GLY A CA 1
ATOM 2410 C C . GLY A 1 333 ? -8.996 -4.784 8.560 1.00 98.12 333 GLY A C 1
ATOM 2411 O O . GLY A 1 333 ? -9.895 -3.976 8.311 1.00 98.12 333 GLY A O 1
ATOM 2412 N N . THR A 1 334 ? -9.192 -5.885 9.281 1.00 98.31 334 THR A N 1
ATOM 2413 C CA . THR A 1 334 ? -10.486 -6.257 9.869 1.00 98.31 334 THR A CA 1
ATOM 2414 C C . THR A 1 334 ? -10.401 -6.371 11.381 1.00 98.31 334 THR A C 1
ATOM 2416 O O . THR A 1 334 ? -9.340 -6.685 11.922 1.00 98.31 334 THR A O 1
ATOM 2419 N N . VAL A 1 335 ? -11.529 -6.144 12.046 1.00 98.50 335 VAL A N 1
ATOM 2420 C CA . VAL A 1 335 ? -11.742 -6.388 13.477 1.00 98.50 335 VAL A CA 1
ATOM 2421 C C . VAL A 1 335 ? -13.172 -6.896 13.668 1.00 98.50 335 VAL A C 1
ATOM 2423 O O . VAL A 1 335 ? -14.074 -6.442 12.964 1.00 98.50 335 VAL A O 1
ATOM 2426 N N . ASP A 1 336 ? -13.385 -7.874 14.543 1.00 98.06 336 ASP A N 1
ATOM 2427 C CA . ASP A 1 336 ? -14.718 -8.437 14.814 1.00 98.06 336 ASP A CA 1
ATOM 2428 C C . ASP A 1 336 ? -15.503 -7.675 15.895 1.00 98.06 336 ASP A C 1
ATOM 2430 O O . ASP A 1 336 ? -16.731 -7.753 15.931 1.00 98.06 336 ASP A O 1
ATOM 2434 N N . ASP A 1 337 ? -14.816 -6.876 16.708 1.00 96.69 337 ASP A N 1
ATOM 2435 C CA . ASP A 1 337 ? -15.403 -5.927 17.649 1.00 96.69 337 ASP A CA 1
ATOM 2436 C C . ASP A 1 337 ? -15.334 -4.489 17.112 1.00 96.69 337 ASP A C 1
ATOM 2438 O O . ASP A 1 337 ? -14.292 -3.830 17.118 1.00 96.69 337 ASP A O 1
ATOM 2442 N N . SER A 1 338 ? -16.487 -3.975 16.682 1.00 96.19 338 SER A N 1
ATOM 2443 C CA . SER A 1 338 ? -16.627 -2.608 16.160 1.00 96.19 338 SER A CA 1
ATOM 2444 C C . SER A 1 338 ? -16.409 -1.497 17.197 1.00 96.19 338 SER A C 1
ATOM 2446 O O . SER A 1 338 ? -16.276 -0.333 16.821 1.00 96.19 338 SER A O 1
ATOM 2448 N N . SER A 1 339 ? -16.410 -1.838 18.488 1.00 94.38 339 SER A N 1
ATOM 2449 C CA . SER A 1 339 ? -16.182 -0.904 19.591 1.00 94.38 339 SER A CA 1
ATOM 2450 C C . SER A 1 339 ? -14.737 -0.912 20.098 1.00 94.38 339 SER A C 1
ATOM 2452 O O . SER A 1 339 ? -14.361 -0.032 20.876 1.00 94.38 339 SER A O 1
ATOM 2454 N N . ALA A 1 340 ? -13.917 -1.862 19.636 1.00 97.31 340 ALA A N 1
ATOM 2455 C CA . ALA A 1 340 ? -12.533 -1.981 20.057 1.00 97.31 340 ALA A CA 1
ATOM 2456 C C . ALA A 1 340 ? -11.679 -0.792 19.590 1.00 97.31 340 ALA A C 1
ATOM 2458 O O . ALA A 1 340 ? -11.814 -0.270 18.482 1.00 97.31 340 ALA A O 1
ATOM 2459 N N . THR A 1 341 ? -10.724 -0.396 20.428 1.00 98.12 341 THR A N 1
ATOM 2460 C CA . THR A 1 341 ? -9.670 0.549 20.050 1.00 98.12 341 THR A CA 1
ATOM 2461 C C . THR A 1 341 ? -8.564 -0.200 19.319 1.00 98.12 341 THR A C 1
ATOM 2463 O O . THR A 1 341 ? -7.951 -1.098 19.893 1.00 98.12 341 THR A O 1
ATOM 2466 N N . VAL A 1 342 ? -8.276 0.186 18.073 1.00 98.69 342 VAL A N 1
ATOM 2467 C CA . VAL A 1 342 ? -7.236 -0.446 17.250 1.00 98.69 342 VAL A CA 1
ATOM 2468 C C . VAL A 1 342 ? -5.977 0.421 17.204 1.00 98.69 342 VAL A C 1
ATOM 2470 O O . VAL A 1 342 ? -6.028 1.590 16.815 1.00 98.69 342 VAL A O 1
ATOM 2473 N N . GLN A 1 343 ? -4.833 -0.158 17.564 1.00 98.56 343 GLN A N 1
ATOM 2474 C CA . GLN A 1 343 ? -3.519 0.475 17.458 1.00 98.56 343 GLN A CA 1
ATOM 2475 C C . GLN A 1 343 ? -2.634 -0.291 16.477 1.00 98.56 343 GLN A C 1
ATOM 2477 O O . GLN A 1 343 ? -2.532 -1.511 16.541 1.00 98.56 343 GLN A O 1
ATOM 2482 N N . VAL A 1 344 ? -1.973 0.427 15.574 1.00 98.44 344 VAL A N 1
ATOM 2483 C CA . VAL A 1 344 ? -1.138 -0.131 14.505 1.00 98.44 344 VAL A CA 1
ATOM 2484 C C . VAL A 1 344 ? 0.285 0.367 14.691 1.00 98.44 344 VAL A C 1
ATOM 2486 O O . VAL A 1 344 ? 0.502 1.565 14.834 1.00 98.44 344 VAL A O 1
ATOM 2489 N N . THR A 1 345 ? 1.264 -0.530 14.676 1.00 97.69 345 THR A N 1
ATOM 2490 C CA . THR A 1 345 ? 2.684 -0.173 14.722 1.00 97.69 345 THR A CA 1
ATOM 2491 C C . THR A 1 345 ? 3.340 -0.467 13.379 1.00 97.69 345 THR A C 1
ATOM 2493 O O . THR A 1 345 ? 3.268 -1.593 12.881 1.00 97.69 345 THR A O 1
ATOM 2496 N N . VAL A 1 346 ? 4.009 0.536 12.808 1.00 97.38 346 VAL A N 1
ATOM 2497 C CA . VAL A 1 346 ? 4.794 0.429 11.568 1.00 97.38 346 VAL A CA 1
ATOM 2498 C C . VAL A 1 346 ? 6.140 1.101 11.802 1.00 97.38 346 VAL A C 1
ATOM 2500 O O . VAL A 1 346 ? 6.189 2.232 12.272 1.00 97.38 346 VAL A O 1
ATOM 2503 N N . ASN A 1 347 ? 7.240 0.401 11.512 1.00 93.75 347 ASN A N 1
ATOM 2504 C CA . ASN A 1 347 ? 8.606 0.920 11.685 1.00 93.75 347 ASN A CA 1
ATOM 2505 C C . ASN A 1 347 ? 8.896 1.512 13.091 1.00 93.75 347 ASN A C 1
ATOM 2507 O O . ASN A 1 347 ? 9.646 2.472 13.237 1.00 93.75 347 ASN A O 1
ATOM 2511 N N . GLY A 1 348 ? 8.271 0.958 14.136 1.00 91.44 348 GLY A N 1
ATOM 2512 C CA . GLY A 1 348 ? 8.399 1.431 15.521 1.00 91.44 348 GLY A CA 1
ATOM 2513 C C . GLY A 1 348 ? 7.503 2.618 15.902 1.00 91.44 348 GLY A C 1
ATOM 2514 O O . GLY A 1 348 ? 7.372 2.895 17.093 1.00 91.44 348 GLY A O 1
ATOM 2515 N N . SER A 1 349 ? 6.845 3.274 14.942 1.00 95.56 349 SER A N 1
ATOM 2516 C CA . SER A 1 349 ? 5.835 4.308 15.199 1.00 95.56 349 SER A CA 1
ATOM 2517 C C . SER A 1 349 ? 4.471 3.677 15.474 1.00 95.56 349 SER A C 1
ATOM 2519 O O . SER A 1 349 ? 4.059 2.758 14.765 1.00 95.56 349 SER A O 1
ATOM 2521 N N . LEU A 1 350 ? 3.766 4.180 16.491 1.00 97.56 350 LEU A N 1
ATOM 2522 C CA . LEU A 1 350 ? 2.427 3.735 16.888 1.00 97.56 350 LEU A CA 1
ATOM 2523 C C . LEU A 1 350 ? 1.363 4.712 16.372 1.00 97.56 350 LEU A C 1
ATOM 2525 O O . LEU A 1 350 ? 1.442 5.912 16.628 1.00 97.56 350 LEU A O 1
ATOM 2529 N N . TYR A 1 351 ? 0.334 4.184 15.720 1.00 98.12 351 TYR A N 1
ATOM 2530 C CA . TYR A 1 351 ? -0.789 4.932 15.167 1.00 98.12 351 TYR A CA 1
ATOM 2531 C C . TYR A 1 351 ? -2.111 4.398 15.723 1.00 98.12 351 TYR A C 1
ATOM 2533 O O . TYR A 1 351 ? -2.265 3.200 15.946 1.00 98.12 351 TYR A O 1
ATOM 2541 N N . THR A 1 352 ? -3.090 5.280 15.929 1.00 98.00 352 THR A N 1
ATOM 2542 C CA . THR A 1 352 ? -4.458 4.879 16.301 1.00 98.00 352 THR A CA 1
ATOM 2543 C C . THR A 1 352 ? -5.315 4.804 15.043 1.00 98.00 352 THR A C 1
ATOM 2545 O O . THR A 1 352 ? -5.421 5.789 14.313 1.00 98.00 352 THR A O 1
ATOM 2548 N N . ALA A 1 353 ? -5.901 3.639 14.775 1.00 98.31 353 ALA A N 1
ATOM 2549 C CA . ALA A 1 353 ? -6.756 3.424 13.616 1.00 98.31 353 ALA A CA 1
ATOM 2550 C C . ALA A 1 353 ? -8.206 3.830 13.905 1.00 98.31 353 ALA A C 1
ATOM 2552 O O . ALA A 1 353 ? -8.674 3.789 15.041 1.00 98.31 353 ALA A O 1
ATOM 2553 N N . SER A 1 354 ? -8.931 4.199 12.852 1.00 97.94 354 SER A N 1
ATOM 2554 C CA . SER A 1 354 ? -10.382 4.384 12.914 1.00 97.94 354 SER A CA 1
ATOM 2555 C C . SER A 1 354 ? -11.078 3.070 12.581 1.00 97.94 354 SER A C 1
ATOM 2557 O O . SER A 1 354 ? -10.748 2.451 11.569 1.00 97.94 354 SER A O 1
ATOM 2559 N N . VAL A 1 355 ? -12.045 2.664 13.404 1.00 98.19 355 VAL A N 1
ATOM 2560 C CA . VAL A 1 355 ? -12.864 1.461 13.194 1.00 98.19 355 VAL A CA 1
ATOM 2561 C C . VAL A 1 355 ? -14.219 1.855 12.606 1.00 98.19 355 VAL A C 1
ATOM 2563 O O . VAL A 1 355 ? -14.857 2.805 13.058 1.00 98.19 355 VAL A O 1
ATOM 2566 N N . SER A 1 356 ? -14.659 1.135 11.576 1.00 95.88 356 SER A N 1
ATOM 2567 C CA . SER A 1 356 ? -15.965 1.293 10.938 1.00 95.88 356 SER A CA 1
ATOM 2568 C C . SER A 1 356 ? -16.553 -0.081 10.623 1.00 95.88 356 SER A C 1
ATOM 2570 O O . SER A 1 356 ? -16.069 -0.801 9.743 1.00 95.88 356 SER A O 1
ATOM 2572 N N . GLY A 1 357 ? -17.589 -0.466 11.374 1.00 95.56 357 GLY A N 1
ATOM 2573 C CA . GLY A 1 357 ? -18.158 -1.810 11.299 1.00 95.56 357 GLY A CA 1
ATOM 2574 C C . GLY A 1 357 ? -17.100 -2.862 11.635 1.00 95.56 357 GLY A C 1
ATOM 2575 O O . GLY A 1 357 ? -16.538 -2.837 12.721 1.00 95.56 357 GLY A O 1
ATOM 2576 N N . THR A 1 358 ? -16.811 -3.756 10.688 1.00 96.50 358 THR A N 1
ATOM 2577 C CA . THR A 1 358 ? -15.821 -4.839 10.842 1.00 96.50 358 THR A CA 1
ATOM 2578 C C . THR A 1 358 ? -14.451 -4.509 10.240 1.00 96.50 358 THR A C 1
ATOM 2580 O O . THR A 1 358 ? -13.629 -5.400 10.012 1.00 96.50 358 THR A O 1
ATOM 2583 N N . THR A 1 359 ? -14.214 -3.247 9.881 1.00 97.94 359 THR A N 1
ATOM 2584 C CA . THR A 1 359 ? -12.989 -2.803 9.203 1.00 97.94 359 THR A CA 1
ATOM 2585 C C . THR A 1 359 ? -12.311 -1.693 9.978 1.00 97.94 359 THR A C 1
ATOM 2587 O O . THR A 1 359 ? -12.968 -0.920 10.673 1.00 97.94 359 THR A O 1
ATOM 2590 N N . TRP A 1 360 ? -10.994 -1.595 9.837 1.00 98.44 360 TRP A N 1
ATOM 2591 C CA . TRP A 1 360 ? -10.224 -0.483 10.374 1.00 98.44 360 TRP A CA 1
ATOM 2592 C C . TRP A 1 360 ? -9.270 0.077 9.323 1.00 98.44 360 TRP A C 1
ATOM 2594 O O . TRP A 1 360 ? -8.843 -0.629 8.404 1.00 98.44 360 TRP A O 1
ATOM 2604 N N . GLY A 1 361 ? -8.940 1.359 9.465 1.00 98.25 361 GLY A N 1
ATOM 2605 C CA . GLY A 1 361 ? -8.004 2.057 8.592 1.00 98.25 361 GLY A CA 1
ATOM 2606 C C . GLY A 1 361 ? -7.186 3.101 9.343 1.00 98.25 361 GLY A C 1
ATOM 2607 O O . GLY A 1 361 ? -7.682 3.753 10.265 1.00 98.25 361 GLY A O 1
ATOM 2608 N N . VAL A 1 362 ? -5.928 3.266 8.941 1.00 98.44 362 VAL A N 1
ATOM 2609 C CA . VAL A 1 362 ? -5.028 4.283 9.489 1.00 98.44 362 VAL A CA 1
ATOM 2610 C C . VAL A 1 362 ? -4.153 4.876 8.395 1.00 98.44 362 VAL A C 1
ATOM 2612 O O . VAL A 1 362 ? -3.574 4.150 7.593 1.00 98.44 362 VAL A O 1
ATOM 2615 N N . ASN A 1 363 ? -4.055 6.203 8.359 1.00 97.56 363 ASN A N 1
ATOM 2616 C CA . ASN A 1 363 ? -3.138 6.905 7.466 1.00 97.56 363 ASN A CA 1
ATOM 2617 C C . ASN A 1 363 ? -1.794 7.058 8.171 1.00 97.56 363 ASN A C 1
ATOM 2619 O O . ASN A 1 363 ? -1.747 7.617 9.270 1.00 97.56 363 ASN A O 1
ATOM 2623 N N . LEU A 1 364 ? -0.716 6.586 7.547 1.00 97.56 364 LEU A N 1
ATOM 2624 C CA . LEU A 1 364 ? 0.623 6.850 8.060 1.00 97.56 364 LEU A CA 1
ATOM 2625 C C . LEU A 1 364 ? 0.952 8.328 7.844 1.00 97.56 364 LEU A C 1
ATOM 2627 O O . LEU A 1 364 ? 0.784 8.855 6.748 1.00 97.56 364 LEU A O 1
ATOM 2631 N N . THR A 1 365 ? 1.396 9.008 8.897 1.00 95.06 365 THR A N 1
ATOM 2632 C CA . THR A 1 365 ? 1.796 10.424 8.823 1.00 95.06 365 THR A CA 1
ATOM 2633 C C . THR A 1 365 ? 3.288 10.601 8.586 1.00 95.06 365 THR A C 1
ATOM 2635 O O . THR A 1 365 ? 3.705 11.651 8.105 1.00 95.06 365 THR A O 1
ATOM 2638 N N . ASP A 1 366 ? 4.086 9.586 8.917 1.00 93.31 366 ASP A N 1
ATOM 2639 C CA . ASP A 1 366 ? 5.525 9.592 8.688 1.00 93.31 366 ASP A CA 1
ATOM 2640 C C . ASP A 1 366 ? 5.814 8.982 7.317 1.00 93.31 366 ASP A C 1
ATOM 2642 O O . ASP A 1 366 ? 5.279 7.928 6.966 1.00 93.31 366 ASP A O 1
ATOM 2646 N N . ALA A 1 367 ? 6.652 9.655 6.531 1.00 95.19 367 ALA A N 1
ATOM 2647 C CA . ALA A 1 367 ? 7.097 9.134 5.249 1.00 95.19 367 ALA A CA 1
ATOM 2648 C C . ALA A 1 367 ? 8.080 7.975 5.458 1.00 95.19 367 ALA A C 1
ATOM 2650 O O . ALA A 1 367 ? 9.043 8.083 6.221 1.00 95.19 367 ALA A O 1
ATOM 2651 N N . LEU A 1 368 ? 7.838 6.880 4.750 1.00 97.00 368 LEU A N 1
ATOM 2652 C CA . LEU A 1 368 ? 8.689 5.703 4.697 1.00 97.00 368 LEU A CA 1
ATOM 2653 C C . LEU A 1 368 ? 9.549 5.734 3.430 1.00 97.00 368 LEU A C 1
ATOM 2655 O O . LEU A 1 368 ? 9.144 6.273 2.402 1.00 97.00 368 LEU A O 1
ATOM 2659 N N . ALA A 1 369 ? 10.752 5.175 3.525 1.00 97.62 369 ALA A N 1
ATOM 2660 C CA . ALA A 1 369 ? 11.595 4.939 2.359 1.00 97.62 369 ALA A CA 1
ATOM 2661 C C . ALA A 1 369 ? 11.138 3.667 1.633 1.00 97.62 369 ALA A C 1
ATOM 2663 O O . ALA A 1 369 ? 10.372 2.877 2.187 1.00 97.62 369 ALA A O 1
ATOM 2664 N N . ASP A 1 370 ? 11.651 3.440 0.427 1.00 97.56 370 ASP A N 1
ATOM 2665 C CA . ASP A 1 370 ? 11.413 2.180 -0.270 1.00 97.56 370 ASP A CA 1
ATOM 2666 C C . ASP A 1 370 ? 11.929 1.005 0.567 1.00 97.56 370 ASP A C 1
ATOM 2668 O O . ASP A 1 370 ? 13.039 1.028 1.116 1.00 97.56 370 ASP A O 1
ATOM 2672 N N . GLY A 1 371 ? 11.103 -0.027 0.691 1.00 97.06 371 GLY A N 1
ATOM 2673 C CA . GLY A 1 371 ? 11.406 -1.181 1.514 1.00 97.06 371 GLY A CA 1
ATOM 2674 C C . GLY A 1 371 ? 10.186 -1.992 1.925 1.00 97.06 371 GLY A C 1
ATOM 2675 O O . GLY A 1 371 ? 9.030 -1.653 1.681 1.00 97.06 371 GLY A O 1
ATOM 2676 N N . THR A 1 372 ? 10.469 -3.111 2.584 1.00 97.50 372 THR A N 1
ATOM 2677 C CA . THR A 1 372 ? 9.457 -3.981 3.187 1.00 97.50 372 THR A CA 1
ATOM 2678 C C .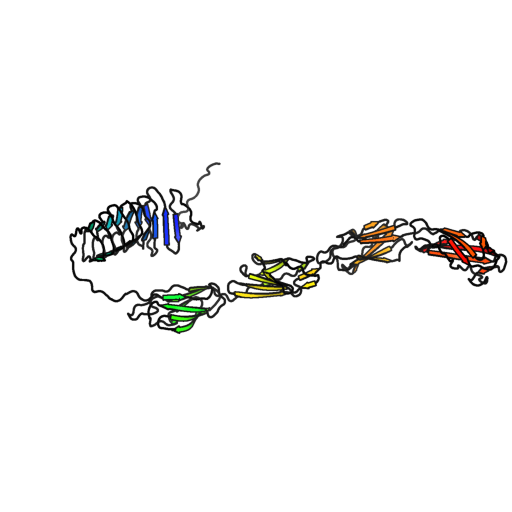 THR A 1 372 ? 9.368 -3.707 4.682 1.00 97.50 372 THR A C 1
ATOM 2680 O O . THR A 1 372 ? 10.377 -3.737 5.388 1.00 97.50 372 THR A O 1
ATOM 2683 N N . TYR A 1 373 ? 8.151 -3.488 5.169 1.00 97.00 373 TYR A N 1
ATOM 2684 C CA . TYR A 1 373 ? 7.855 -3.157 6.553 1.00 97.00 373 TYR A CA 1
ATOM 2685 C C . TYR A 1 373 ? 6.937 -4.203 7.186 1.00 97.00 373 TYR A C 1
ATOM 2687 O O . TYR A 1 373 ? 5.876 -4.550 6.659 1.00 97.00 373 TYR A O 1
ATOM 2695 N N . SER A 1 374 ? 7.329 -4.652 8.380 1.00 96.19 374 SER A N 1
ATOM 2696 C CA . SER A 1 374 ? 6.441 -5.413 9.252 1.00 96.19 374 SER A CA 1
ATOM 2697 C C . SER A 1 374 ? 5.391 -4.481 9.844 1.00 96.19 374 SER A C 1
ATOM 2699 O O . SER A 1 374 ? 5.722 -3.419 10.376 1.00 96.19 374 SER A O 1
ATOM 2701 N N . VAL A 1 375 ? 4.140 -4.925 9.815 1.00 98.12 375 VAL A N 1
ATOM 2702 C CA . VAL A 1 375 ? 3.010 -4.242 10.446 1.00 98.12 375 VAL A CA 1
ATOM 2703 C C . VAL A 1 375 ? 2.520 -5.112 11.595 1.00 98.12 375 VAL A C 1
ATOM 2705 O O . VAL A 1 375 ? 2.332 -6.318 11.422 1.00 98.12 375 VAL A O 1
ATOM 2708 N N . SER A 1 376 ? 2.318 -4.524 12.770 1.00 97.94 376 SER A N 1
ATOM 2709 C CA . SER A 1 376 ? 1.610 -5.172 13.877 1.00 97.94 376 SER A CA 1
ATOM 2710 C C . SER A 1 376 ? 0.398 -4.351 14.287 1.00 97.94 376 SER A C 1
ATOM 2712 O O . SER A 1 376 ? 0.390 -3.129 14.164 1.00 97.94 376 SER A O 1
ATOM 2714 N N . VAL A 1 377 ? -0.644 -5.031 14.750 1.00 98.50 377 VAL A N 1
ATOM 2715 C CA . VAL A 1 377 ? -1.894 -4.410 15.178 1.00 98.50 377 VAL A CA 1
ATOM 2716 C C . VAL A 1 377 ? -2.366 -5.039 16.481 1.00 98.50 377 VAL A C 1
ATOM 2718 O O . VAL A 1 377 ? -2.263 -6.254 16.659 1.00 98.50 377 VAL A O 1
ATOM 2721 N N . THR A 1 378 ? -2.890 -4.214 17.379 1.00 98.50 378 THR A N 1
ATOM 2722 C CA . THR A 1 378 ? -3.623 -4.637 18.571 1.00 98.50 378 THR A CA 1
ATOM 2723 C C . THR A 1 378 ? -5.030 -4.057 18.541 1.00 98.50 378 THR A C 1
ATOM 2725 O O . THR A 1 378 ? -5.242 -2.956 18.035 1.00 98.50 378 THR A O 1
ATOM 2728 N N . ALA A 1 379 ? -5.994 -4.807 19.064 1.00 98.69 379 ALA A N 1
ATOM 2729 C CA . ALA A 1 379 ? -7.371 -4.363 19.241 1.00 98.69 379 ALA A CA 1
ATOM 2730 C C . ALA A 1 379 ? -7.774 -4.605 20.696 1.00 98.69 379 ALA A C 1
ATOM 2732 O O . ALA A 1 379 ? -7.669 -5.736 21.167 1.00 98.69 379 ALA A O 1
ATOM 2733 N N . THR A 1 380 ? -8.207 -3.558 21.394 1.00 98.38 380 THR A N 1
ATOM 2734 C CA . THR A 1 380 ? -8.612 -3.629 22.803 1.00 98.38 380 THR A CA 1
ATOM 2735 C C . THR A 1 380 ? -10.096 -3.324 22.932 1.00 98.38 380 THR A C 1
ATOM 2737 O O . THR A 1 380 ? -10.512 -2.228 22.554 1.00 98.38 380 THR A O 1
ATOM 2740 N N . ASP A 1 381 ? -10.883 -4.263 23.454 1.00 97.69 381 ASP A N 1
ATOM 2741 C CA . ASP A 1 381 ? -12.316 -4.054 23.701 1.00 97.69 381 ASP A CA 1
ATOM 2742 C C . ASP A 1 381 ? -12.585 -3.188 24.949 1.00 97.69 381 ASP A C 1
ATOM 2744 O O . ASP A 1 381 ? -11.672 -2.763 25.666 1.00 97.69 381 ASP A O 1
ATOM 2748 N N . ALA A 1 382 ? -13.863 -2.927 25.230 1.00 95.56 382 ALA A N 1
ATOM 2749 C CA . ALA A 1 382 ? -14.290 -2.161 26.400 1.00 95.56 382 ALA A CA 1
ATOM 2750 C C . ALA A 1 382 ? -14.087 -2.895 27.743 1.00 95.56 382 ALA A C 1
ATOM 2752 O O . ALA A 1 382 ? -14.026 -2.242 28.786 1.00 95.56 382 ALA A O 1
ATOM 2753 N N . ALA A 1 383 ? -13.962 -4.226 27.732 1.00 96.19 383 ALA A N 1
ATOM 2754 C CA . ALA A 1 383 ? -13.672 -5.039 28.913 1.00 96.19 383 ALA A CA 1
ATOM 2755 C C . ALA A 1 383 ? -12.173 -5.057 29.271 1.00 96.19 383 ALA A C 1
ATOM 2757 O O . ALA A 1 383 ? -11.809 -5.461 30.379 1.00 96.19 383 ALA A O 1
ATOM 2758 N N . GLY A 1 384 ? -11.316 -4.615 28.343 1.00 96.69 384 GLY A N 1
ATOM 2759 C CA . GLY A 1 384 ? -9.862 -4.608 28.448 1.00 96.69 384 GLY A CA 1
ATOM 2760 C C . GLY A 1 384 ? -9.181 -5.852 27.870 1.00 96.69 384 GLY A C 1
ATOM 2761 O O . GLY A 1 384 ? -7.993 -6.055 28.134 1.00 96.69 384 GLY A O 1
ATOM 2762 N N . ASN A 1 385 ? -9.881 -6.701 27.111 1.00 98.12 385 ASN A N 1
ATOM 2763 C CA . ASN A 1 385 ? -9.258 -7.824 26.413 1.00 98.12 385 ASN A CA 1
ATOM 2764 C C . ASN A 1 385 ? -8.508 -7.332 25.174 1.00 98.12 385 ASN A C 1
ATOM 2766 O O . ASN A 1 385 ? -8.969 -6.433 24.474 1.00 98.12 385 ASN A O 1
ATOM 2770 N N . ILE A 1 386 ? -7.354 -7.942 24.886 1.00 98.44 386 ILE A N 1
ATOM 2771 C CA . ILE A 1 386 ? -6.456 -7.502 23.812 1.00 98.44 386 ILE A CA 1
ATOM 2772 C C . ILE A 1 386 ? -6.272 -8.618 22.785 1.00 98.44 386 ILE A C 1
ATOM 2774 O O . ILE A 1 386 ? -5.685 -9.660 23.078 1.00 98.44 386 ILE A O 1
ATOM 2778 N N . GLY A 1 387 ? -6.729 -8.360 21.563 1.00 98.44 387 GLY A N 1
ATOM 2779 C CA . GLY A 1 387 ? -6.386 -9.105 20.358 1.00 98.44 387 GLY A CA 1
ATOM 2780 C C . GLY A 1 387 ? -5.116 -8.572 19.708 1.00 98.44 387 GLY A C 1
ATOM 2781 O O . GLY A 1 387 ? -4.786 -7.392 19.842 1.00 98.44 387 GLY A O 1
ATOM 2782 N N . SER A 1 388 ? -4.371 -9.412 18.987 1.00 98.25 388 SER A N 1
ATOM 2783 C CA . SER A 1 388 ? -3.156 -8.978 18.283 1.00 98.25 388 SER A CA 1
ATOM 2784 C C . SER A 1 388 ? -2.901 -9.771 17.006 1.00 98.25 388 SER A C 1
ATOM 2786 O O . SER A 1 388 ? -3.131 -10.978 16.965 1.00 98.25 388 SER A O 1
ATOM 2788 N N . ALA A 1 389 ? -2.356 -9.105 15.989 1.00 98.00 389 ALA A N 1
ATOM 2789 C CA . ALA A 1 389 ? -1.874 -9.729 14.759 1.00 98.00 389 ALA A CA 1
ATOM 2790 C C . ALA A 1 389 ? -0.606 -9.036 14.243 1.00 98.00 389 ALA A C 1
ATOM 2792 O O . ALA A 1 389 ? -0.350 -7.865 14.531 1.00 98.00 389 ALA A O 1
ATOM 2793 N N . SER A 1 390 ? 0.197 -9.756 13.461 1.00 96.88 390 SER A N 1
ATOM 2794 C CA . SER A 1 390 ? 1.373 -9.207 12.786 1.00 96.88 390 SER A CA 1
ATOM 2795 C C . SER A 1 390 ? 1.541 -9.803 11.391 1.00 96.88 390 SER A C 1
ATOM 2797 O O . SER A 1 390 ? 1.182 -10.953 11.140 1.00 96.88 390 SER A O 1
ATOM 2799 N N . ASN A 1 391 ? 2.079 -9.005 10.471 1.00 95.12 391 ASN A N 1
ATOM 2800 C CA . ASN A 1 391 ? 2.400 -9.415 9.111 1.00 95.12 391 ASN A CA 1
ATOM 2801 C C . ASN A 1 391 ? 3.762 -8.831 8.707 1.00 95.12 391 ASN A C 1
ATOM 2803 O O . ASN A 1 391 ? 3.910 -7.613 8.588 1.00 95.12 391 ASN A O 1
ATOM 2807 N N . ALA A 1 392 ? 4.752 -9.705 8.499 1.00 90.19 392 ALA A N 1
ATOM 2808 C CA . ALA A 1 392 ? 6.129 -9.316 8.188 1.00 90.19 392 ALA A CA 1
ATOM 2809 C C . ALA A 1 392 ? 6.275 -8.622 6.821 1.00 90.19 392 ALA A C 1
ATOM 2811 O O . ALA A 1 392 ? 7.167 -7.797 6.653 1.00 90.19 392 ALA A O 1
ATOM 2812 N N . THR A 1 393 ? 5.384 -8.927 5.874 1.00 90.12 393 THR A N 1
ATOM 2813 C CA . THR A 1 393 ? 5.270 -8.267 4.563 1.00 90.12 393 THR A CA 1
ATOM 2814 C C . THR A 1 393 ? 3.931 -7.534 4.462 1.00 90.12 393 THR A C 1
ATOM 2816 O O . THR A 1 393 ? 3.280 -7.541 3.419 1.00 90.12 393 THR A O 1
ATOM 2819 N N . GLY A 1 394 ? 3.472 -6.964 5.582 1.00 87.12 394 GLY A N 1
ATOM 2820 C CA . GLY A 1 394 ? 2.205 -6.236 5.658 1.00 87.12 394 GLY A CA 1
ATOM 2821 C C . GLY A 1 394 ? 2.202 -4.964 4.813 1.00 87.12 394 GLY A C 1
ATOM 2822 O O . GLY A 1 394 ? 1.144 -4.560 4.338 1.00 87.12 394 GLY A O 1
ATOM 2823 N N . LEU A 1 395 ? 3.377 -4.369 4.591 1.00 98.00 395 LEU A N 1
ATOM 2824 C CA . LEU A 1 395 ? 3.558 -3.193 3.751 1.00 98.00 395 LEU A CA 1
ATOM 2825 C C . LEU A 1 395 ? 4.854 -3.300 2.933 1.00 98.00 395 LEU A C 1
ATOM 2827 O O . LEU A 1 395 ? 5.925 -3.534 3.489 1.00 98.00 395 LEU A O 1
ATOM 2831 N N . ILE A 1 396 ? 4.763 -3.074 1.627 1.00 98.19 396 ILE A N 1
ATOM 2832 C CA . ILE A 1 396 ? 5.894 -2.854 0.724 1.00 98.19 396 ILE A CA 1
ATOM 2833 C C . ILE A 1 396 ? 5.723 -1.457 0.128 1.00 98.19 396 ILE A C 1
ATOM 2835 O O . ILE A 1 396 ? 4.733 -1.199 -0.559 1.00 98.19 396 ILE A O 1
ATOM 2839 N N . VAL A 1 397 ? 6.664 -0.564 0.427 1.00 98.38 397 VAL A N 1
ATOM 2840 C CA . VAL A 1 397 ? 6.758 0.766 -0.183 1.00 98.38 397 VAL A CA 1
ATOM 2841 C C . VAL A 1 397 ? 7.786 0.684 -1.297 1.00 98.38 397 VAL A C 1
ATOM 2843 O O . VAL A 1 397 ? 8.904 0.227 -1.064 1.00 98.38 397 VAL A O 1
ATOM 2846 N N . ASP A 1 398 ? 7.396 1.102 -2.488 1.00 98.12 398 ASP A N 1
ATOM 2847 C CA . ASP A 1 398 ? 8.262 1.142 -3.656 1.00 98.12 398 ASP A CA 1
ATOM 2848 C C . ASP A 1 398 ? 7.843 2.309 -4.545 1.00 98.12 398 ASP A C 1
ATOM 2850 O O . ASP A 1 398 ? 6.852 2.223 -5.264 1.00 98.12 398 ASP A O 1
ATOM 2854 N N . ALA A 1 399 ? 8.541 3.436 -4.425 1.00 97.19 399 ALA A N 1
ATOM 2855 C CA . ALA A 1 399 ? 8.314 4.645 -5.209 1.00 97.19 399 ALA A CA 1
ATOM 2856 C C . ALA A 1 399 ? 9.285 4.771 -6.400 1.00 97.19 399 ALA A C 1
ATOM 2858 O O . ALA A 1 399 ? 9.318 5.816 -7.064 1.00 97.19 399 ALA A O 1
ATOM 2859 N N . ALA A 1 400 ? 10.112 3.751 -6.653 1.00 96.81 400 ALA A N 1
ATOM 2860 C CA . ALA A 1 400 ? 11.032 3.744 -7.776 1.00 96.81 400 ALA A CA 1
ATOM 2861 C C . ALA A 1 400 ? 10.265 3.465 -9.072 1.00 96.81 400 ALA A C 1
ATOM 2863 O O . ALA A 1 400 ? 9.435 2.576 -9.142 1.00 96.81 400 ALA A O 1
ATOM 2864 N N . ALA A 1 401 ? 10.518 4.265 -10.108 1.00 97.12 401 ALA A N 1
ATOM 2865 C CA . ALA A 1 401 ? 9.900 4.046 -11.408 1.00 97.12 401 ALA A CA 1
ATOM 2866 C C . ALA A 1 401 ? 10.757 3.123 -12.290 1.00 97.12 401 ALA A C 1
ATOM 2868 O O . ALA A 1 401 ? 11.983 3.307 -12.343 1.00 97.12 401 ALA A O 1
ATOM 2869 N N . PRO A 1 402 ? 10.130 2.261 -13.115 1.00 98.19 402 PRO A N 1
ATOM 2870 C CA . PRO A 1 402 ? 10.853 1.415 -14.051 1.00 98.19 402 PRO A CA 1
ATOM 2871 C C . PRO A 1 402 ? 11.655 2.252 -15.059 1.00 98.19 402 PRO A C 1
ATOM 2873 O O . PRO A 1 402 ? 11.118 3.087 -15.793 1.00 98.19 402 PRO A O 1
ATOM 2876 N N . THR A 1 403 ? 12.963 2.002 -15.136 1.00 98.19 403 THR A N 1
ATOM 2877 C CA . THR A 1 403 ? 13.878 2.601 -16.122 1.00 98.19 403 THR A CA 1
ATOM 2878 C C . THR A 1 403 ? 14.154 1.634 -17.265 1.00 98.19 403 THR A C 1
ATOM 2880 O O . THR A 1 403 ? 14.060 0.423 -17.093 1.00 98.19 403 THR A O 1
ATOM 2883 N N . ILE A 1 404 ? 14.488 2.164 -18.444 1.00 98.62 404 ILE A N 1
ATOM 2884 C CA . ILE A 1 404 ? 14.613 1.380 -19.680 1.00 98.62 404 ILE A CA 1
ATOM 2885 C C . ILE A 1 404 ? 16.047 1.441 -20.208 1.00 98.62 404 ILE A C 1
ATOM 2887 O O . ILE A 1 404 ? 16.642 2.516 -20.283 1.00 98.62 404 ILE A O 1
ATOM 2891 N N . VAL A 1 405 ? 16.571 0.299 -20.643 1.00 98.56 405 VAL A N 1
ATOM 2892 C CA . VAL A 1 405 ? 17.820 0.184 -21.404 1.00 98.56 405 VAL A CA 1
ATOM 2893 C C . VAL A 1 405 ? 17.534 -0.491 -22.740 1.00 98.56 405 VAL A C 1
ATOM 2895 O O . VAL A 1 405 ? 16.857 -1.517 -22.790 1.00 98.56 405 VAL A O 1
ATOM 2898 N N . PHE A 1 406 ? 18.085 0.072 -23.815 1.00 98.56 406 PHE A N 1
ATOM 2899 C CA . PHE A 1 406 ? 17.999 -0.490 -25.160 1.00 98.56 406 PHE A CA 1
ATOM 2900 C C . PHE A 1 406 ? 19.328 -1.120 -25.573 1.00 98.56 406 PHE A C 1
ATOM 2902 O O . PHE A 1 406 ? 20.393 -0.538 -25.363 1.00 98.56 406 PHE A O 1
ATOM 2909 N N . THR A 1 407 ? 19.263 -2.282 -26.215 1.00 98.38 407 THR A N 1
ATOM 2910 C CA . THR A 1 407 ? 20.391 -2.875 -26.951 1.00 98.38 407 THR A CA 1
ATOM 2911 C C . THR A 1 407 ? 19.914 -3.389 -28.303 1.00 98.38 407 THR A C 1
ATOM 2913 O O . THR A 1 407 ? 18.713 -3.554 -28.517 1.00 98.38 407 THR A O 1
ATOM 2916 N N . THR A 1 408 ? 20.836 -3.610 -29.235 1.00 98.44 408 THR A N 1
ATOM 2917 C CA . THR A 1 408 ? 20.509 -3.994 -30.612 1.00 98.44 408 THR A CA 1
ATOM 2918 C C . THR A 1 408 ? 21.352 -5.154 -31.112 1.00 98.44 408 THR A C 1
ATOM 2920 O O . THR A 1 408 ? 22.492 -5.355 -30.687 1.00 98.44 408 THR A O 1
ATOM 2923 N N . SER A 1 409 ? 20.775 -5.917 -32.037 1.00 97.38 409 SER A N 1
ATOM 2924 C CA . SER A 1 409 ? 21.486 -6.871 -32.879 1.00 97.38 409 SER A CA 1
ATOM 2925 C C . SER A 1 409 ? 20.964 -6.754 -34.319 1.00 97.38 409 SER A C 1
ATOM 2927 O O . SER A 1 409 ? 19.748 -6.837 -34.506 1.00 97.38 409 SER A O 1
ATOM 2929 N N . PRO A 1 410 ? 21.827 -6.547 -35.333 1.00 97.19 410 PRO A N 1
ATOM 2930 C CA . PRO A 1 410 ? 23.277 -6.338 -35.242 1.00 97.19 410 PRO A CA 1
ATOM 2931 C C . PRO A 1 410 ? 23.646 -5.017 -34.539 1.00 97.19 410 PRO A C 1
ATOM 2933 O O . PRO A 1 410 ? 22.779 -4.221 -34.179 1.00 97.19 410 PRO A O 1
ATOM 2936 N N . SER A 1 411 ? 24.945 -4.787 -34.327 1.00 95.25 411 SER A N 1
ATOM 2937 C CA . SER A 1 411 ? 25.447 -3.493 -33.853 1.00 95.25 411 SER A CA 1
ATOM 2938 C C . SER A 1 411 ? 25.148 -2.385 -34.863 1.00 95.25 411 SER A C 1
ATOM 2940 O O . SER A 1 411 ? 25.161 -2.629 -36.069 1.00 95.25 411 SER A O 1
ATOM 2942 N N . VAL A 1 412 ? 24.933 -1.171 -34.361 1.00 95.94 412 VAL A N 1
ATOM 2943 C CA . VAL A 1 412 ? 24.610 0.018 -35.158 1.00 95.94 412 VAL A CA 1
ATOM 2944 C C . VAL A 1 412 ? 25.754 1.051 -35.133 1.00 95.94 412 VAL A C 1
ATOM 2946 O O . VAL A 1 412 ? 26.482 1.080 -34.136 1.00 95.94 412 VAL A O 1
ATOM 2949 N N . PRO A 1 413 ? 25.904 1.939 -36.142 1.00 96.69 413 PRO A N 1
ATOM 2950 C CA . PRO A 1 413 ? 25.146 2.034 -37.403 1.00 96.69 413 PRO A CA 1
ATOM 2951 C C . PRO A 1 413 ? 25.164 0.748 -38.236 1.00 96.69 413 PRO A C 1
ATOM 2953 O O . PRO A 1 413 ? 26.042 -0.089 -38.053 1.00 96.69 413 PRO A O 1
ATOM 2956 N N . THR A 1 414 ? 24.174 0.548 -39.107 1.00 97.50 414 THR A N 1
ATOM 2957 C CA . THR A 1 414 ? 24.056 -0.708 -39.867 1.00 97.50 414 THR A CA 1
ATOM 2958 C C . THR A 1 414 ? 23.422 -0.515 -41.238 1.00 97.50 414 THR A C 1
ATOM 2960 O O . THR A 1 414 ? 22.562 0.344 -41.412 1.00 97.50 414 THR A O 1
ATOM 2963 N N . ASN A 1 415 ? 23.805 -1.366 -42.187 1.00 96.50 415 ASN A N 1
ATOM 2964 C CA . ASN A 1 415 ? 23.156 -1.514 -43.490 1.00 96.50 415 ASN A CA 1
ATOM 2965 C C . ASN A 1 415 ? 22.189 -2.712 -43.551 1.00 96.50 415 ASN A C 1
ATOM 2967 O O . ASN A 1 415 ? 21.597 -2.996 -44.596 1.00 96.50 415 ASN A O 1
ATOM 2971 N N . GLN A 1 416 ? 21.999 -3.436 -42.441 1.00 97.25 416 GLN A N 1
ATOM 2972 C CA . GLN A 1 416 ? 21.101 -4.590 -42.396 1.00 97.25 416 GLN A CA 1
ATOM 2973 C C . GLN A 1 416 ? 19.641 -4.159 -42.233 1.00 97.25 416 GLN A C 1
ATOM 2975 O O . GLN A 1 416 ? 19.300 -3.399 -41.332 1.00 97.25 416 GLN A O 1
ATOM 2980 N N . GLY A 1 417 ? 18.758 -4.676 -43.094 1.00 94.88 417 GLY A N 1
ATOM 2981 C CA . GLY A 1 417 ? 17.338 -4.294 -43.139 1.00 94.88 417 GLY A CA 1
ATOM 2982 C C . GLY A 1 417 ? 16.479 -4.789 -41.967 1.00 94.88 417 GLY A C 1
ATOM 2983 O O . GLY A 1 417 ? 15.272 -4.568 -41.967 1.00 94.88 417 GLY A O 1
ATOM 2984 N N . LEU A 1 418 ? 17.066 -5.471 -40.983 1.00 98.12 418 LEU A N 1
ATOM 2985 C CA . LEU A 1 418 ? 16.380 -5.921 -39.776 1.00 98.12 418 LEU A CA 1
ATOM 2986 C C . LEU A 1 418 ? 17.288 -5.707 -38.567 1.00 98.12 418 LEU A C 1
ATOM 2988 O O . LEU A 1 418 ? 18.416 -6.194 -38.547 1.00 98.12 418 LEU A O 1
ATOM 2992 N N . VAL A 1 419 ? 16.773 -5.001 -37.564 1.00 98.44 419 VAL A N 1
ATOM 2993 C CA . VAL A 1 419 ? 17.450 -4.754 -36.292 1.00 98.44 419 VAL A CA 1
ATOM 2994 C C . VAL A 1 419 ? 16.538 -5.221 -35.169 1.00 98.44 419 VAL A C 1
ATOM 2996 O O . VAL A 1 419 ? 15.478 -4.641 -34.943 1.00 98.44 419 VAL A O 1
ATOM 2999 N N . THR A 1 420 ? 16.950 -6.255 -34.444 1.00 98.56 420 THR A N 1
ATOM 3000 C CA . THR A 1 420 ? 16.262 -6.670 -33.221 1.00 98.56 420 THR A CA 1
ATOM 3001 C C . THR A 1 420 ? 16.673 -5.730 -32.096 1.00 98.56 420 THR A C 1
ATOM 3003 O O . THR A 1 420 ? 17.847 -5.652 -31.728 1.00 98.56 420 THR A O 1
ATOM 3006 N N . VAL A 1 421 ? 15.702 -5.013 -31.541 1.00 98.69 421 VAL A N 1
ATOM 3007 C CA . VAL A 1 421 ? 15.874 -4.119 -30.395 1.00 98.69 421 VAL A CA 1
ATOM 3008 C C . VAL A 1 421 ? 15.431 -4.862 -29.144 1.00 98.69 421 VAL A C 1
ATOM 3010 O O . VAL A 1 421 ? 14.292 -5.314 -29.053 1.00 98.69 421 VAL A O 1
ATOM 3013 N N . THR A 1 422 ? 16.325 -4.979 -28.168 1.00 98.69 422 THR A N 1
ATOM 3014 C CA . THR A 1 422 ? 16.012 -5.513 -26.840 1.00 98.69 422 THR A CA 1
ATOM 3015 C C . THR A 1 422 ? 15.751 -4.355 -25.886 1.00 98.69 422 THR A C 1
ATOM 3017 O O . THR A 1 422 ? 16.595 -3.470 -25.744 1.00 98.69 422 THR A O 1
ATOM 3020 N N . ILE A 1 423 ? 14.588 -4.377 -25.242 1.00 98.81 423 ILE A N 1
ATOM 3021 C CA . ILE A 1 423 ? 14.108 -3.406 -24.260 1.00 98.81 423 ILE A CA 1
ATOM 3022 C C . ILE A 1 423 ? 14.150 -4.087 -22.891 1.00 98.81 423 ILE A C 1
ATOM 3024 O O . ILE A 1 423 ? 13.443 -5.070 -22.664 1.00 98.81 423 ILE A O 1
ATOM 3028 N N . THR A 1 424 ? 14.978 -3.572 -21.986 1.00 98.69 424 THR A N 1
ATOM 3029 C CA . THR A 1 424 ? 15.149 -4.120 -20.634 1.00 98.69 424 THR A CA 1
ATOM 3030 C C . THR A 1 424 ? 14.708 -3.101 -19.598 1.00 98.69 424 THR A C 1
ATOM 3032 O O . THR A 1 424 ? 15.241 -1.991 -19.574 1.00 98.69 424 THR A O 1
ATOM 3035 N N . PHE A 1 425 ? 13.784 -3.491 -18.721 1.00 98.69 425 PHE A N 1
ATOM 3036 C CA . PHE A 1 425 ? 13.352 -2.679 -17.585 1.00 98.69 425 PHE A CA 1
ATOM 3037 C C . PHE A 1 425 ? 14.206 -2.932 -16.327 1.00 98.69 425 PHE A C 1
ATOM 3039 O O . PHE A 1 425 ? 14.699 -4.042 -16.097 1.00 98.69 425 PHE A O 1
ATOM 3046 N N . SER A 1 426 ? 14.389 -1.914 -15.481 1.00 98.06 426 SER A N 1
ATOM 3047 C CA . SER A 1 426 ? 15.097 -2.044 -14.191 1.00 98.06 426 SER A CA 1
ATOM 3048 C C . SER A 1 426 ? 14.305 -2.766 -13.109 1.00 98.06 426 SER A C 1
ATOM 3050 O O . SER A 1 426 ? 14.905 -3.240 -12.144 1.00 98.06 426 SER A O 1
ATOM 3052 N N . GLU A 1 427 ? 13.003 -2.952 -13.309 1.00 97.75 427 GLU A N 1
ATOM 3053 C CA . GLU A 1 427 ? 12.103 -3.752 -12.474 1.00 97.75 427 GLU A CA 1
ATOM 3054 C C . GLU A 1 427 ? 11.049 -4.489 -13.314 1.00 97.75 427 GLU A C 1
ATOM 3056 O O . GLU A 1 427 ? 11.048 -4.361 -14.540 1.00 97.75 427 GLU A O 1
ATOM 3061 N N . ASP A 1 428 ? 10.235 -5.333 -12.673 1.00 97.94 428 ASP A N 1
ATOM 3062 C CA . ASP A 1 428 ? 9.187 -6.073 -13.371 1.00 97.94 428 ASP A CA 1
ATOM 3063 C C . ASP A 1 428 ? 8.000 -5.142 -13.615 1.00 97.94 428 ASP A C 1
ATOM 3065 O O . ASP A 1 428 ? 7.454 -4.556 -12.683 1.00 97.94 428 ASP A O 1
ATOM 3069 N N . VAL A 1 429 ? 7.590 -5.037 -14.874 1.00 98.19 429 VAL A N 1
ATOM 3070 C CA . VAL A 1 429 ? 6.447 -4.247 -15.316 1.00 98.19 429 VAL A CA 1
ATOM 3071 C C . VAL A 1 429 ? 5.290 -5.136 -15.759 1.00 98.19 429 VAL A C 1
ATOM 3073 O O . VAL A 1 429 ? 5.457 -6.296 -16.142 1.00 98.19 429 VAL A O 1
ATOM 3076 N N . THR A 1 430 ? 4.099 -4.564 -15.737 1.00 95.50 430 THR A N 1
ATOM 3077 C CA . THR A 1 430 ? 2.846 -5.158 -16.190 1.00 95.50 430 THR A CA 1
ATOM 3078 C C . THR A 1 430 ? 2.309 -4.395 -17.398 1.00 95.50 430 THR A C 1
ATOM 3080 O O . THR A 1 430 ? 2.709 -3.259 -17.656 1.00 95.50 430 THR A O 1
ATOM 3083 N N . ASP A 1 431 ? 1.462 -5.069 -18.178 1.00 90.00 431 ASP A N 1
ATOM 3084 C CA . ASP A 1 431 ? 0.727 -4.524 -19.327 1.00 90.00 431 ASP A CA 1
ATOM 3085 C C . ASP A 1 431 ? 1.556 -3.872 -20.453 1.00 90.00 431 ASP A C 1
ATOM 3087 O O . ASP A 1 431 ? 0.984 -3.264 -21.349 1.00 90.00 431 ASP A O 1
ATOM 3091 N N . PHE A 1 432 ? 2.879 -4.065 -20.487 1.00 97.75 432 PHE A N 1
ATOM 3092 C CA . PHE A 1 432 ? 3.719 -3.593 -21.591 1.00 97.75 432 PHE A CA 1
ATOM 3093 C C . PHE A 1 432 ? 3.561 -4.472 -22.840 1.00 97.75 432 PHE A C 1
ATOM 3095 O O . PHE A 1 432 ? 3.876 -5.669 -22.836 1.00 97.75 432 PHE A O 1
ATOM 3102 N N . THR A 1 433 ? 3.108 -3.870 -23.935 1.00 97.06 433 THR A N 1
ATOM 3103 C CA . THR A 1 433 ? 2.800 -4.539 -25.201 1.00 97.06 433 THR A CA 1
ATOM 3104 C C . THR A 1 433 ? 3.499 -3.881 -26.390 1.00 97.06 433 THR A C 1
ATOM 3106 O O . THR A 1 433 ? 4.228 -2.897 -26.275 1.00 97.06 433 THR A O 1
ATOM 3109 N N . THR A 1 434 ? 3.277 -4.423 -27.593 1.00 97.69 434 THR A N 1
ATOM 3110 C CA . THR A 1 434 ? 3.820 -3.820 -28.815 1.00 97.69 434 THR A CA 1
ATOM 3111 C C . THR A 1 434 ? 3.273 -2.418 -29.077 1.00 97.69 434 THR A C 1
ATOM 3113 O O . THR A 1 434 ? 3.995 -1.607 -29.658 1.00 97.69 434 THR A O 1
ATOM 3116 N N . ASP A 1 435 ? 2.038 -2.107 -28.671 1.00 97.94 435 ASP A N 1
ATOM 3117 C CA . ASP A 1 435 ? 1.400 -0.808 -28.930 1.00 97.94 435 ASP A CA 1
ATOM 3118 C C . ASP A 1 435 ? 2.072 0.331 -28.158 1.00 97.94 435 ASP A C 1
ATOM 3120 O O . ASP A 1 435 ? 2.110 1.462 -28.643 1.00 97.94 435 ASP A O 1
ATOM 3124 N N . ASP A 1 436 ? 2.738 -0.009 -27.059 1.00 98.25 436 ASP A N 1
ATOM 3125 C CA . ASP A 1 436 ? 3.491 0.901 -26.202 1.00 98.25 436 ASP A CA 1
ATOM 3126 C C . ASP A 1 436 ? 4.869 1.281 -26.770 1.00 98.25 436 ASP A C 1
ATOM 3128 O O . ASP A 1 436 ? 5.597 2.086 -26.192 1.00 98.25 436 ASP A O 1
ATOM 3132 N N . VAL A 1 437 ? 5.250 0.729 -27.927 1.00 98.56 437 VAL A N 1
ATOM 3133 C CA . VAL A 1 437 ? 6.497 1.064 -28.627 1.00 98.56 437 VAL A CA 1
ATOM 3134 C C . VAL A 1 437 ? 6.190 1.837 -29.902 1.00 98.56 437 VAL A C 1
ATOM 3136 O O . VAL A 1 437 ? 5.462 1.369 -30.775 1.00 98.56 437 VAL A O 1
ATOM 3139 N N . THR A 1 438 ? 6.806 2.998 -30.081 1.00 98.25 438 THR A N 1
ATOM 3140 C CA . THR A 1 438 ? 6.732 3.765 -31.332 1.00 98.25 438 THR A CA 1
ATOM 3141 C C . THR A 1 438 ? 8.056 3.691 -32.080 1.00 98.25 438 THR A C 1
ATOM 3143 O O . THR A 1 438 ? 9.123 3.652 -31.469 1.00 98.25 438 THR A O 1
ATOM 3146 N N . VAL A 1 439 ? 7.989 3.635 -33.411 1.00 98.56 439 VAL A N 1
ATOM 3147 C CA . VAL A 1 439 ? 9.168 3.608 -34.285 1.00 98.56 439 VAL A CA 1
ATOM 3148 C C . VAL A 1 439 ? 9.003 4.660 -35.375 1.00 98.56 439 VAL A C 1
ATOM 3150 O O . VAL A 1 439 ? 7.956 4.722 -36.019 1.00 98.56 439 VAL A O 1
ATOM 3153 N N . THR A 1 440 ? 10.029 5.483 -35.584 1.00 98.44 440 THR A N 1
ATOM 3154 C CA . THR A 1 440 ? 10.118 6.431 -36.704 1.00 98.44 440 THR A CA 1
ATOM 3155 C C . THR A 1 440 ? 11.147 5.945 -37.724 1.00 98.44 440 THR A C 1
ATOM 3157 O O . THR A 1 440 ? 12.112 5.274 -37.364 1.00 98.44 440 THR A O 1
ATOM 3160 N N . ASN A 1 441 ? 10.927 6.265 -39.006 1.00 97.75 441 ASN A N 1
ATOM 3161 C CA . ASN A 1 441 ? 11.730 5.771 -40.138 1.00 97.75 441 ASN A CA 1
ATOM 3162 C C . ASN A 1 441 ? 11.897 4.233 -40.165 1.00 97.75 441 ASN A C 1
ATOM 3164 O O . ASN A 1 441 ? 12.916 3.693 -40.592 1.00 97.75 441 ASN A O 1
ATOM 3168 N N . GLY A 1 442 ? 10.884 3.510 -39.692 1.00 97.75 442 GLY A N 1
ATOM 3169 C CA . GLY A 1 442 ? 10.882 2.057 -39.663 1.00 97.75 442 GLY A CA 1
ATOM 3170 C C . GLY A 1 442 ? 9.520 1.500 -39.272 1.00 97.75 442 GLY A C 1
ATOM 3171 O O . GLY A 1 442 ? 8.649 2.220 -38.783 1.00 97.75 442 GLY A O 1
ATOM 3172 N N . THR A 1 443 ? 9.345 0.201 -39.477 1.00 98.19 443 THR A N 1
ATOM 3173 C CA . THR A 1 443 ? 8.183 -0.561 -39.009 1.00 98.19 443 THR A CA 1
ATOM 3174 C C . THR A 1 443 ? 8.593 -1.529 -37.906 1.00 98.19 443 THR A C 1
ATOM 3176 O O . THR A 1 443 ? 9.694 -2.075 -37.950 1.00 98.19 443 THR A O 1
ATOM 3179 N N . LYS A 1 444 ? 7.696 -1.772 -36.945 1.00 98.19 444 LYS A N 1
ATOM 3180 C CA . LYS A 1 444 ? 7.883 -2.739 -35.855 1.00 98.19 444 LYS A CA 1
ATOM 3181 C C . LYS A 1 444 ? 7.174 -4.065 -36.144 1.00 98.19 444 LYS A C 1
ATOM 3183 O O . LYS A 1 444 ? 6.069 -4.066 -36.684 1.00 98.19 444 LYS A O 1
ATOM 3188 N N . SER A 1 445 ? 7.782 -5.183 -35.765 1.00 98.44 445 SER A N 1
ATOM 3189 C CA . SER A 1 445 ? 7.197 -6.525 -35.864 1.00 98.44 445 SER A CA 1
ATOM 3190 C C . SER A 1 445 ? 7.764 -7.457 -34.787 1.00 98.44 445 SER A C 1
ATOM 3192 O O . SER A 1 445 ? 8.640 -7.056 -34.023 1.00 98.44 445 SER A O 1
ATOM 3194 N N . ASN A 1 446 ? 7.245 -8.688 -34.707 1.00 97.94 446 ASN A N 1
ATOM 3195 C CA . ASN A 1 446 ? 7.809 -9.766 -33.884 1.00 97.94 446 ASN A CA 1
ATOM 3196 C C . ASN A 1 446 ? 8.097 -9.366 -32.418 1.00 97.94 446 ASN A C 1
ATOM 3198 O O . ASN A 1 446 ? 9.162 -9.659 -31.879 1.00 97.94 446 ASN A O 1
ATOM 3202 N N . PHE A 1 447 ? 7.158 -8.663 -31.775 1.00 98.56 447 PHE A N 1
ATOM 3203 C CA . PHE A 1 447 ? 7.274 -8.334 -30.355 1.00 98.56 447 PHE A CA 1
ATOM 3204 C C . PHE A 1 447 ? 7.212 -9.615 -29.519 1.00 98.56 447 PHE A C 1
ATOM 3206 O O . PHE A 1 447 ? 6.261 -10.390 -29.640 1.00 98.56 447 PHE A O 1
ATOM 3213 N N . GLN A 1 448 ? 8.212 -9.836 -28.673 1.00 98.19 448 GLN A N 1
ATOM 3214 C CA . GLN A 1 448 ? 8.306 -11.017 -27.823 1.00 98.19 448 GLN A CA 1
ATOM 3215 C C . GLN A 1 448 ? 8.703 -10.639 -26.402 1.00 98.19 448 GLN A C 1
ATOM 3217 O O . GLN A 1 448 ? 9.500 -9.731 -26.170 1.00 98.19 448 GLN A O 1
ATOM 3222 N N . THR A 1 449 ? 8.187 -11.401 -25.445 1.00 98.12 449 THR A N 1
ATOM 3223 C CA . THR A 1 449 ? 8.646 -11.382 -24.059 1.00 98.12 449 THR A CA 1
ATOM 3224 C C . THR A 1 449 ? 9.743 -12.430 -23.895 1.00 98.12 449 THR A C 1
ATOM 3226 O O . THR A 1 449 ? 9.491 -13.619 -24.073 1.00 98.12 449 THR A O 1
ATOM 3229 N N . VAL A 1 450 ? 10.953 -11.991 -23.552 1.00 97.94 450 VAL A N 1
ATOM 3230 C CA . VAL A 1 450 ? 12.104 -12.869 -23.280 1.00 97.94 450 VAL A CA 1
ATOM 3231 C C . VAL A 1 450 ? 12.114 -13.287 -21.812 1.00 97.94 450 VAL A C 1
ATOM 3233 O O . VAL A 1 450 ? 12.231 -14.469 -21.499 1.00 97.94 450 VAL A O 1
ATOM 3236 N N . THR A 1 451 ? 11.928 -12.315 -20.918 1.00 98.06 451 THR A N 1
ATOM 3237 C CA . THR A 1 451 ? 11.756 -12.532 -19.478 1.00 98.06 451 THR A CA 1
ATOM 3238 C C . THR A 1 451 ? 10.499 -11.793 -19.054 1.00 98.06 451 THR A C 1
ATOM 3240 O O . THR A 1 451 ? 10.414 -10.582 -19.262 1.00 98.06 451 THR A O 1
ATOM 3243 N N . THR A 1 452 ? 9.526 -12.512 -18.488 1.00 96.38 452 THR A N 1
ATOM 3244 C CA . THR A 1 452 ? 8.224 -11.961 -18.081 1.00 96.38 452 THR A CA 1
ATOM 3245 C C . THR A 1 452 ? 8.388 -10.692 -17.257 1.00 96.38 452 THR A C 1
ATOM 3247 O O . THR A 1 452 ? 9.141 -10.685 -16.291 1.00 96.38 452 THR A O 1
ATOM 3250 N N . GLY A 1 453 ? 7.715 -9.621 -17.683 1.00 94.69 453 GLY A N 1
ATOM 3251 C CA . GLY A 1 453 ? 7.755 -8.309 -17.037 1.00 94.69 453 GLY A CA 1
ATOM 3252 C C . GLY A 1 453 ? 9.091 -7.570 -17.134 1.00 94.69 453 GLY A C 1
ATOM 3253 O O . GLY A 1 453 ? 9.173 -6.441 -16.681 1.00 94.69 453 GLY A O 1
ATOM 3254 N N . ARG A 1 454 ? 10.142 -8.145 -17.731 1.00 97.81 454 ARG A N 1
ATOM 3255 C CA . ARG A 1 454 ? 11.506 -7.618 -17.582 1.00 97.81 454 ARG A CA 1
ATOM 3256 C C . ARG A 1 454 ? 12.228 -7.301 -18.880 1.00 97.81 454 ARG A C 1
ATOM 3258 O O . ARG A 1 454 ? 12.825 -6.234 -19.007 1.00 97.81 454 ARG A O 1
ATOM 3265 N N . VAL A 1 455 ? 12.255 -8.257 -19.805 1.00 98.62 455 VAL A N 1
ATOM 3266 C CA . VAL A 1 455 ? 13.033 -8.163 -21.048 1.00 98.62 455 VAL A CA 1
ATOM 3267 C C . VAL A 1 455 ? 12.125 -8.485 -22.216 1.00 98.62 455 VAL A C 1
ATOM 3269 O O . VAL A 1 455 ? 11.513 -9.554 -22.256 1.00 98.62 455 VAL A O 1
ATOM 3272 N N . PHE A 1 456 ? 12.085 -7.577 -23.180 1.00 98.75 456 PHE A N 1
ATOM 3273 C CA . PHE A 1 456 ? 11.275 -7.681 -24.383 1.00 98.75 456 PHE A CA 1
ATOM 3274 C C . PHE A 1 456 ? 12.155 -7.479 -25.611 1.00 98.75 456 PHE A C 1
ATOM 3276 O O . PHE A 1 456 ? 13.131 -6.732 -25.564 1.00 98.75 456 PHE A O 1
ATOM 3283 N N . THR A 1 457 ? 11.810 -8.117 -26.721 1.00 98.69 457 THR A N 1
ATOM 3284 C CA . THR A 1 457 ? 12.442 -7.861 -28.018 1.00 98.69 457 THR A CA 1
ATOM 3285 C C . THR A 1 457 ? 11.407 -7.414 -29.024 1.00 98.69 457 THR A C 1
ATOM 3287 O O . THR A 1 457 ? 10.272 -7.886 -29.005 1.00 98.69 457 THR A O 1
ATOM 3290 N N . ILE A 1 458 ? 11.806 -6.522 -29.919 1.00 98.75 458 ILE A N 1
ATOM 3291 C CA . ILE A 1 458 ? 10.995 -6.079 -31.043 1.00 98.75 458 ILE A CA 1
ATOM 3292 C C . ILE A 1 458 ? 11.883 -5.947 -32.272 1.00 98.75 458 ILE A C 1
ATOM 3294 O O . ILE A 1 458 ? 12.982 -5.396 -32.200 1.00 98.75 458 ILE A O 1
ATOM 3298 N N . ASP A 1 459 ? 11.410 -6.454 -33.400 1.00 98.69 459 ASP A N 1
ATOM 3299 C CA . ASP A 1 459 ? 12.132 -6.336 -34.655 1.00 98.69 459 ASP A CA 1
ATOM 3300 C C . ASP A 1 459 ? 11.756 -5.027 -35.343 1.00 98.69 459 ASP A C 1
ATOM 3302 O O . ASP A 1 459 ? 10.576 -4.732 -35.557 1.00 98.69 459 ASP A O 1
ATOM 3306 N N . VAL A 1 460 ? 12.774 -4.249 -35.701 1.00 98.75 460 VAL A N 1
ATOM 3307 C CA . VAL A 1 460 ? 12.648 -2.984 -36.418 1.00 98.75 460 VAL A CA 1
ATOM 3308 C C . VAL A 1 460 ? 13.201 -3.147 -37.828 1.00 98.75 460 VAL A C 1
ATOM 3310 O O . VAL A 1 460 ? 14.361 -3.506 -38.018 1.00 98.75 460 VAL A O 1
ATOM 3313 N N . THR A 1 461 ? 12.367 -2.849 -38.821 1.00 98.38 461 THR A N 1
ATOM 3314 C CA . THR A 1 461 ? 12.734 -2.812 -40.242 1.00 98.38 461 THR A CA 1
ATOM 3315 C C . THR A 1 461 ? 12.768 -1.353 -40.693 1.00 98.38 461 THR A C 1
ATOM 3317 O O . THR A 1 461 ? 11.699 -0.745 -40.803 1.00 98.38 461 THR A O 1
ATOM 3320 N N . PRO A 1 462 ? 13.954 -0.760 -40.914 1.00 98.12 462 PRO A N 1
ATOM 3321 C CA . PRO A 1 462 ? 14.076 0.609 -41.407 1.00 98.12 462 PRO A CA 1
ATOM 3322 C C . PRO A 1 462 ? 13.407 0.803 -42.775 1.00 98.12 462 PRO A C 1
ATOM 3324 O O . PRO A 1 462 ? 13.390 -0.110 -43.600 1.00 98.12 462 PRO A O 1
ATOM 3327 N N . THR A 1 463 ? 12.856 1.993 -43.031 1.00 97.38 463 THR A N 1
ATOM 3328 C CA . THR A 1 463 ? 12.164 2.300 -44.301 1.00 97.38 463 THR A CA 1
ATOM 3329 C C . THR A 1 463 ? 13.020 3.048 -45.319 1.00 97.38 463 THR A C 1
ATOM 3331 O O . THR A 1 463 ? 12.740 2.973 -46.514 1.00 97.38 463 THR A O 1
ATOM 3334 N N . ALA A 1 464 ? 14.028 3.785 -44.858 1.00 95.88 464 ALA A N 1
ATOM 3335 C CA . ALA A 1 464 ? 14.960 4.545 -45.684 1.00 95.88 464 ALA A CA 1
ATOM 3336 C C . ALA A 1 464 ? 16.252 4.820 -44.904 1.00 95.88 464 ALA A C 1
ATOM 3338 O O . ALA A 1 464 ? 16.236 4.801 -43.669 1.00 95.88 464 ALA A O 1
ATOM 3339 N N . ASP A 1 465 ? 17.338 5.119 -45.619 1.00 95.81 465 ASP A N 1
ATOM 3340 C CA . ASP A 1 465 ? 18.587 5.592 -45.017 1.00 95.81 465 ASP A CA 1
ATOM 3341 C C . ASP A 1 465 ? 18.333 6.820 -44.122 1.00 95.81 465 ASP A C 1
ATOM 3343 O O . ASP A 1 465 ? 17.517 7.694 -44.435 1.00 95.81 465 ASP A O 1
ATOM 3347 N N . GLY A 1 466 ? 19.035 6.878 -42.994 1.00 95.69 466 GLY A N 1
ATOM 3348 C CA . GLY A 1 466 ? 18.949 7.938 -41.999 1.00 95.69 466 GLY A CA 1
ATOM 3349 C C . GLY A 1 466 ? 18.677 7.426 -40.585 1.00 95.69 466 GLY A C 1
ATOM 3350 O O . GLY A 1 466 ? 18.822 6.246 -40.259 1.00 95.69 466 GLY A O 1
ATOM 3351 N N . THR A 1 467 ? 18.296 8.348 -39.701 1.00 97.25 467 THR A N 1
ATOM 3352 C CA . THR A 1 467 ? 18.039 8.037 -38.291 1.00 97.25 467 THR A CA 1
ATOM 3353 C C . THR A 1 467 ? 16.721 7.287 -38.115 1.00 97.25 467 THR A C 1
ATOM 3355 O O . THR A 1 467 ? 15.670 7.741 -38.565 1.00 97.25 467 THR A O 1
ATOM 3358 N N . VAL A 1 468 ? 16.783 6.162 -37.410 1.00 98.25 468 VAL A N 1
ATOM 3359 C CA . VAL A 1 468 ? 15.645 5.386 -36.913 1.00 98.25 468 VAL A CA 1
ATOM 3360 C C . VAL A 1 468 ? 15.550 5.617 -35.411 1.00 98.25 468 VAL A C 1
ATOM 3362 O O . VAL A 1 468 ? 16.553 5.479 -34.710 1.00 98.25 468 VAL A O 1
ATOM 3365 N N . THR A 1 469 ? 14.364 5.953 -34.902 1.00 98.50 469 THR A N 1
ATOM 3366 C CA . THR A 1 469 ? 14.136 6.145 -33.461 1.00 98.50 469 THR A CA 1
ATOM 3367 C C . THR A 1 469 ? 13.094 5.163 -32.962 1.00 98.50 469 THR A C 1
ATOM 3369 O O . THR A 1 469 ? 12.000 5.080 -33.510 1.00 98.50 469 THR A O 1
ATOM 3372 N N . VAL A 1 470 ? 13.422 4.458 -31.885 1.00 98.69 470 VAL A N 1
ATOM 3373 C CA . VAL A 1 470 ? 12.502 3.635 -31.101 1.00 98.69 470 VAL A CA 1
ATOM 3374 C C . VAL A 1 470 ? 12.218 4.368 -29.801 1.00 98.69 470 VAL A C 1
ATOM 3376 O O . VAL A 1 470 ? 13.153 4.769 -29.109 1.00 98.69 470 VAL A O 1
ATOM 3379 N N . SER A 1 471 ? 10.949 4.561 -29.459 1.00 98.44 471 SER A N 1
ATOM 3380 C CA . SER A 1 471 ? 10.555 5.254 -28.234 1.00 98.44 471 SER A CA 1
ATOM 3381 C C . SER A 1 471 ? 9.497 4.480 -27.464 1.00 98.44 471 SER A C 1
ATOM 3383 O O . SER A 1 471 ? 8.550 3.947 -28.044 1.00 98.44 471 SER A O 1
ATOM 3385 N N . VAL A 1 472 ? 9.675 4.466 -26.146 1.00 98.62 472 VAL A N 1
ATOM 3386 C CA . VAL A 1 472 ? 8.689 4.029 -25.163 1.00 98.62 472 VAL A CA 1
ATOM 3387 C C . VAL A 1 472 ? 8.222 5.290 -24.421 1.00 98.62 472 VAL A C 1
ATOM 3389 O O . VAL A 1 472 ? 9.044 5.928 -23.752 1.00 98.62 472 VAL A O 1
ATOM 3392 N N . PRO A 1 473 ? 6.958 5.721 -24.578 1.00 98.12 473 PRO A N 1
ATOM 3393 C CA . PRO A 1 473 ? 6.439 6.924 -23.937 1.00 98.12 473 PRO A CA 1
ATOM 3394 C C . PRO A 1 473 ? 6.299 6.739 -22.419 1.00 98.12 473 PRO A C 1
ATOM 3396 O O . PRO A 1 473 ? 6.364 5.626 -21.899 1.00 98.12 473 PRO A O 1
ATOM 3399 N N . ALA A 1 474 ? 6.118 7.840 -21.692 1.00 97.69 474 ALA A N 1
ATOM 3400 C CA . ALA A 1 474 ? 5.821 7.789 -20.263 1.00 97.69 474 ALA A CA 1
ATOM 3401 C C . ALA A 1 474 ? 4.492 7.060 -19.996 1.00 97.69 474 ALA A C 1
ATOM 3403 O O . ALA A 1 474 ? 3.517 7.286 -20.714 1.00 97.69 474 ALA A O 1
ATOM 3404 N N . GLY A 1 475 ? 4.456 6.216 -18.961 1.00 96.88 475 GLY A N 1
ATOM 3405 C CA . GLY A 1 475 ? 3.265 5.440 -18.584 1.00 96.88 475 GLY A CA 1
ATOM 3406 C C . GLY A 1 475 ? 2.938 4.252 -19.492 1.00 96.88 475 GLY A C 1
ATOM 3407 O O . GLY A 1 475 ? 1.900 3.628 -19.312 1.00 96.88 475 GLY A O 1
ATOM 3408 N N . ALA A 1 476 ? 3.819 3.927 -20.438 1.00 97.38 476 ALA A N 1
ATOM 3409 C CA . ALA A 1 476 ? 3.746 2.724 -21.269 1.00 97.38 476 ALA A CA 1
ATOM 3410 C C . ALA A 1 476 ? 3.830 1.415 -20.466 1.00 97.38 476 ALA A C 1
ATOM 3412 O O . ALA A 1 476 ? 3.381 0.370 -20.919 1.00 97.38 476 ALA A O 1
ATOM 3413 N N . ALA A 1 477 ? 4.476 1.459 -19.307 1.00 97.50 477 ALA A N 1
ATOM 3414 C CA . ALA A 1 477 ? 4.714 0.323 -18.444 1.00 97.50 477 ALA A CA 1
ATOM 3415 C C . ALA A 1 477 ? 4.573 0.755 -16.983 1.00 97.50 477 ALA A C 1
ATOM 3417 O O . ALA A 1 477 ? 5.015 1.846 -16.599 1.00 97.50 477 ALA A O 1
ATOM 3418 N N . VAL A 1 478 ? 3.973 -0.120 -16.178 1.00 97.19 478 VAL A N 1
ATOM 3419 C CA . VAL A 1 478 ? 3.732 0.105 -14.751 1.00 97.19 478 VAL A CA 1
ATOM 3420 C C . VAL A 1 478 ? 4.224 -1.085 -13.938 1.00 97.19 478 VAL A C 1
ATOM 3422 O O . VAL A 1 478 ? 3.993 -2.229 -14.326 1.00 97.19 478 VAL A O 1
ATOM 3425 N N . ASP A 1 479 ? 4.921 -0.843 -12.836 1.00 97.81 479 ASP A N 1
ATOM 3426 C CA . ASP A 1 479 ? 5.313 -1.913 -11.913 1.00 97.81 479 ASP A CA 1
ATOM 3427 C C . ASP A 1 479 ? 4.145 -2.368 -11.011 1.00 97.81 479 ASP A C 1
ATOM 3429 O O . ASP A 1 479 ? 2.999 -1.933 -11.145 1.00 97.81 479 ASP A O 1
ATOM 3433 N N . VAL A 1 480 ? 4.435 -3.269 -10.070 1.00 96.00 480 VAL A N 1
ATOM 3434 C CA . VAL A 1 480 ? 3.441 -3.802 -9.124 1.00 96.00 480 VAL A CA 1
ATOM 3435 C C . VAL A 1 480 ? 2.982 -2.787 -8.066 1.00 96.00 480 VAL A C 1
ATOM 3437 O O . VAL A 1 480 ? 1.884 -2.922 -7.527 1.00 96.00 480 VAL A O 1
ATOM 3440 N N . ALA A 1 481 ? 3.802 -1.783 -7.751 1.00 97.00 481 ALA A N 1
ATOM 3441 C CA . ALA A 1 481 ? 3.496 -0.727 -6.787 1.00 97.00 481 ALA A CA 1
ATOM 3442 C C . ALA A 1 481 ? 2.722 0.444 -7.415 1.00 97.00 481 ALA A C 1
ATOM 3444 O O . ALA A 1 481 ? 2.175 1.287 -6.696 1.00 97.00 481 ALA A O 1
ATOM 3445 N N . GLY A 1 482 ? 2.620 0.457 -8.745 1.00 96.75 482 GLY A N 1
ATOM 3446 C CA . GLY A 1 482 ? 1.910 1.452 -9.529 1.00 96.75 482 GLY A CA 1
ATOM 3447 C C . GLY A 1 482 ? 2.804 2.564 -10.081 1.00 96.75 482 GLY A C 1
ATOM 3448 O O . GLY A 1 482 ? 2.262 3.569 -10.554 1.00 96.75 482 GLY A O 1
ATOM 3449 N N . ASN A 1 483 ? 4.139 2.454 -10.024 1.00 98.00 483 ASN A N 1
ATOM 3450 C CA . ASN A 1 483 ? 5.009 3.454 -10.644 1.00 98.00 483 ASN A CA 1
ATOM 3451 C C . ASN A 1 483 ? 5.058 3.271 -12.153 1.00 98.00 483 ASN A C 1
ATOM 3453 O O . ASN A 1 483 ? 5.181 2.170 -12.682 1.00 98.00 483 ASN A O 1
ATOM 3457 N N . GLN A 1 484 ? 4.987 4.396 -12.853 1.00 97.75 484 GLN A N 1
ATOM 3458 C CA . GLN A 1 484 ? 4.994 4.458 -14.307 1.00 97.75 484 GLN A CA 1
ATOM 3459 C C . GLN A 1 484 ? 6.389 4.799 -14.818 1.00 97.75 484 GLN A C 1
ATOM 3461 O O . GLN A 1 484 ? 7.052 5.682 -14.268 1.00 97.75 484 GLN A O 1
ATOM 3466 N N . ASN A 1 485 ? 6.814 4.169 -15.914 1.00 98.00 485 ASN A N 1
ATOM 3467 C CA . ASN A 1 485 ? 8.078 4.522 -16.555 1.00 98.00 485 ASN A CA 1
ATOM 3468 C C . ASN A 1 485 ? 8.059 5.976 -17.060 1.00 98.00 485 ASN A C 1
ATOM 3470 O O . ASN A 1 485 ? 7.034 6.494 -17.515 1.00 98.00 485 ASN A O 1
ATOM 3474 N N . ALA A 1 486 ? 9.227 6.616 -17.071 1.00 97.94 486 ALA A N 1
ATOM 3475 C CA . ALA A 1 486 ? 9.431 7.850 -17.821 1.00 97.94 486 ALA A CA 1
ATOM 3476 C C . ALA A 1 486 ? 9.607 7.557 -19.321 1.00 97.94 486 ALA A C 1
ATOM 3478 O O . ALA A 1 486 ? 9.994 6.451 -19.712 1.00 97.94 486 ALA A O 1
ATOM 3479 N N . THR A 1 487 ? 9.380 8.567 -20.166 1.00 98.06 487 THR A N 1
ATOM 3480 C CA . THR A 1 487 ? 9.693 8.468 -21.597 1.00 98.06 487 THR A CA 1
ATOM 3481 C C . THR A 1 487 ? 11.169 8.132 -21.788 1.00 98.06 487 THR A C 1
ATOM 3483 O O . THR A 1 487 ? 12.039 8.808 -21.237 1.00 98.06 487 THR A O 1
ATOM 3486 N N . ASN A 1 488 ? 11.452 7.137 -22.625 1.00 98.19 488 ASN A N 1
ATOM 3487 C CA . ASN A 1 488 ? 12.803 6.817 -23.061 1.00 98.19 488 ASN A CA 1
ATOM 3488 C C . ASN A 1 488 ? 12.829 6.551 -24.572 1.00 98.19 488 ASN A C 1
ATOM 3490 O O . ASN A 1 488 ? 11.835 6.138 -25.173 1.00 98.19 488 ASN A O 1
ATOM 3494 N N . GLN A 1 489 ? 13.964 6.822 -25.206 1.00 97.94 489 GLN A N 1
ATOM 3495 C CA . GLN A 1 489 ? 14.142 6.627 -26.637 1.00 97.94 489 GLN A CA 1
ATOM 3496 C C . GLN A 1 489 ? 15.569 6.201 -26.968 1.00 97.94 489 GLN A C 1
ATOM 3498 O O . GLN A 1 489 ? 16.533 6.645 -26.349 1.00 97.94 489 GLN A O 1
ATOM 3503 N N . PHE A 1 490 ? 15.693 5.383 -28.003 1.00 96.88 490 PHE A N 1
ATOM 3504 C CA . PHE A 1 490 ? 16.951 4.952 -28.589 1.00 96.88 490 PHE A CA 1
ATOM 3505 C C . PHE A 1 490 ? 16.935 5.274 -30.078 1.00 96.88 490 PHE A C 1
ATOM 3507 O O . PHE A 1 490 ? 15.941 5.026 -30.756 1.00 96.88 490 PHE A O 1
ATOM 3514 N N . SER A 1 491 ? 18.017 5.858 -30.592 1.00 97.75 491 SER A N 1
ATOM 3515 C CA . SER A 1 491 ? 18.147 6.171 -32.017 1.00 97.75 491 SER A CA 1
ATOM 3516 C C . SER A 1 491 ? 19.420 5.577 -32.592 1.00 97.75 491 SER A C 1
ATOM 3518 O O . SER A 1 491 ? 20.455 5.565 -31.928 1.00 97.75 491 SER A O 1
ATOM 3520 N N . PHE A 1 492 ? 19.342 5.123 -33.838 1.00 97.56 492 PHE A N 1
ATOM 3521 C CA . PHE A 1 492 ? 20.476 4.601 -34.588 1.00 97.56 492 PHE A CA 1
ATOM 3522 C C . PHE A 1 492 ? 20.418 5.025 -36.056 1.00 97.56 492 PHE A C 1
ATOM 3524 O O . PHE A 1 492 ? 19.375 5.460 -36.537 1.00 97.56 492 PHE A O 1
ATOM 3531 N N . VAL A 1 493 ? 21.543 4.919 -36.764 1.00 97.50 493 VAL A N 1
ATOM 3532 C CA . VAL A 1 493 ? 21.622 5.219 -38.201 1.00 97.50 493 VAL A CA 1
ATOM 3533 C C . VAL A 1 493 ? 21.498 3.920 -38.992 1.00 97.50 493 VAL A C 1
ATOM 3535 O O . VAL A 1 493 ? 22.276 2.987 -38.775 1.00 97.50 493 VAL A O 1
ATOM 3538 N N . TYR A 1 494 ? 20.508 3.871 -39.882 1.00 97.62 494 TYR A N 1
ATOM 3539 C CA . TYR A 1 494 ? 20.418 2.884 -40.951 1.00 97.62 494 TYR A CA 1
ATOM 3540 C C . TYR A 1 494 ? 20.970 3.503 -42.230 1.00 97.62 494 TYR A C 1
ATOM 3542 O O . TYR A 1 494 ? 20.613 4.631 -42.557 1.00 97.62 494 TYR A O 1
ATOM 3550 N N . ASP A 1 495 ? 21.854 2.803 -42.926 1.00 97.56 495 ASP A N 1
ATOM 3551 C CA . ASP A 1 495 ? 22.543 3.362 -44.084 1.00 97.56 495 ASP A CA 1
ATOM 3552 C C . ASP A 1 495 ? 22.955 2.255 -45.047 1.00 97.56 495 ASP A C 1
ATOM 3554 O O . ASP A 1 495 ? 23.761 1.396 -44.704 1.00 97.56 495 ASP A O 1
ATOM 3558 N N . THR A 1 496 ? 22.385 2.260 -46.246 1.00 96.44 496 THR A N 1
ATOM 3559 C CA . THR A 1 496 ? 22.686 1.309 -47.323 1.00 96.44 496 THR A CA 1
ATOM 3560 C C . THR A 1 496 ? 23.515 1.924 -48.443 1.00 96.44 496 THR A C 1
ATOM 3562 O O . THR A 1 496 ? 23.825 1.237 -49.422 1.00 96.44 496 THR A O 1
ATOM 3565 N N . THR A 1 497 ? 23.870 3.204 -48.323 1.00 95.44 497 THR A N 1
ATOM 3566 C CA . THR A 1 497 ? 24.558 3.955 -49.365 1.00 95.44 497 THR A CA 1
ATOM 3567 C C . THR A 1 497 ? 26.071 3.840 -49.175 1.00 95.44 497 THR A C 1
ATOM 3569 O O . THR A 1 497 ? 26.596 4.308 -48.175 1.00 95.44 497 THR A O 1
ATOM 3572 N N . PRO A 1 498 ? 26.821 3.257 -50.131 1.00 95.00 498 PRO A N 1
ATOM 3573 C CA . PRO A 1 498 ? 28.275 3.240 -50.045 1.00 95.00 498 PRO A CA 1
ATOM 3574 C C . PRO A 1 498 ? 28.881 4.652 -50.080 1.00 95.00 498 PRO A C 1
ATOM 3576 O O . PRO A 1 498 ? 28.372 5.510 -50.811 1.00 95.00 498 PRO A O 1
ATOM 3579 N N . PRO A 1 499 ? 30.022 4.875 -49.403 1.00 95.62 499 PRO A N 1
ATOM 3580 C CA . PRO A 1 499 ? 30.728 6.152 -49.464 1.00 95.62 499 PRO A CA 1
ATOM 3581 C C . PRO A 1 499 ? 31.305 6.415 -50.869 1.00 95.62 499 PRO A C 1
ATOM 3583 O O . PRO A 1 499 ? 31.264 5.577 -51.762 1.00 95.62 499 PRO A O 1
ATOM 3586 N N . ALA A 1 500 ? 31.903 7.578 -51.098 1.00 94.81 500 ALA A N 1
ATOM 3587 C CA . ALA A 1 500 ? 32.688 7.875 -52.294 1.00 94.81 500 ALA A CA 1
ATOM 3588 C C . ALA A 1 500 ? 34.180 7.955 -51.954 1.00 94.81 500 ALA A C 1
ATOM 3590 O O . ALA A 1 500 ? 34.555 8.382 -50.863 1.00 94.81 500 ALA A O 1
ATOM 3591 N N . VAL A 1 501 ? 35.039 7.572 -52.902 1.00 96.50 501 VAL A N 1
ATOM 3592 C CA . VAL A 1 501 ? 36.500 7.631 -52.761 1.00 96.50 501 VAL A CA 1
ATOM 3593 C C . VAL A 1 501 ? 37.144 8.126 -54.052 1.00 96.50 501 VAL A C 1
ATOM 3595 O O . VAL A 1 501 ? 36.729 7.745 -55.149 1.00 96.50 501 VAL A O 1
ATOM 3598 N N . THR A 1 502 ? 38.161 8.973 -53.925 1.00 96.12 502 THR A N 1
ATOM 3599 C CA . THR A 1 502 ? 38.983 9.483 -55.028 1.00 96.12 502 THR A CA 1
ATOM 3600 C C . THR A 1 502 ? 40.460 9.278 -54.719 1.00 96.12 502 THR A C 1
ATOM 3602 O O . THR A 1 502 ? 40.821 9.118 -53.559 1.00 96.12 502 THR A O 1
ATOM 3605 N N . VAL A 1 503 ? 41.302 9.281 -55.753 1.00 96.81 503 VAL A N 1
ATOM 3606 C CA . VAL A 1 503 ? 42.766 9.229 -55.643 1.00 96.81 503 VAL A CA 1
ATOM 3607 C C . VAL A 1 503 ? 43.326 10.419 -56.414 1.00 96.81 503 VAL A C 1
ATOM 3609 O O . VAL A 1 503 ? 42.935 10.637 -57.565 1.00 96.81 503 VAL A O 1
ATOM 3612 N N . ASP A 1 504 ? 44.239 11.166 -55.806 1.00 95.75 504 ASP A N 1
ATOM 3613 C CA . ASP A 1 504 ? 44.924 12.272 -56.465 1.00 95.75 504 ASP A CA 1
ATOM 3614 C C . ASP A 1 504 ? 45.951 11.740 -57.472 1.00 95.75 504 ASP A C 1
ATOM 3616 O O . ASP A 1 504 ? 46.679 10.782 -57.214 1.00 95.75 504 ASP A O 1
ATOM 3620 N N . ALA A 1 505 ? 46.055 12.387 -58.634 1.00 93.56 505 ALA A N 1
ATOM 3621 C CA . ALA A 1 505 ? 46.969 11.954 -59.697 1.00 93.56 505 ALA A CA 1
ATOM 3622 C C . ALA A 1 505 ? 48.461 12.148 -59.352 1.00 93.56 505 ALA A C 1
ATOM 3624 O O . ALA A 1 505 ? 49.337 11.646 -60.062 1.00 93.56 505 ALA A O 1
ATOM 3625 N N . THR A 1 506 ? 48.770 12.896 -58.292 1.00 90.81 506 THR A N 1
ATOM 3626 C CA . THR A 1 506 ? 50.138 13.228 -57.882 1.00 90.81 506 THR A CA 1
ATOM 3627 C C . THR A 1 506 ? 50.260 13.288 -56.368 1.00 90.81 506 THR A C 1
ATOM 3629 O O . THR A 1 506 ? 49.370 13.835 -55.722 1.00 90.81 506 THR A O 1
ATOM 3632 N N . GLY A 1 507 ? 51.394 12.844 -55.829 1.00 88.88 507 GLY A N 1
ATOM 3633 C CA . GLY A 1 507 ? 51.743 13.005 -54.418 1.00 88.88 507 GLY A CA 1
ATOM 3634 C C . GLY A 1 507 ? 53.253 13.147 -54.203 1.00 88.88 507 GLY A C 1
ATOM 3635 O O . GLY A 1 507 ? 54.049 12.847 -55.093 1.00 88.88 507 GLY A O 1
ATOM 3636 N N . THR A 1 508 ? 53.657 13.622 -53.025 1.00 89.88 508 THR A N 1
ATOM 3637 C CA . THR A 1 508 ? 55.072 13.793 -52.650 1.00 89.88 508 THR A CA 1
ATOM 3638 C C . THR A 1 508 ? 55.388 12.847 -51.507 1.00 89.88 508 THR A C 1
ATOM 3640 O O . THR A 1 508 ? 54.892 13.051 -50.402 1.00 89.88 508 THR A O 1
ATOM 3643 N N . ALA A 1 509 ? 56.189 11.815 -51.774 1.00 91.75 509 ALA A N 1
ATOM 3644 C CA . ALA A 1 509 ? 56.460 10.707 -50.848 1.00 91.75 509 ALA A CA 1
ATOM 3645 C C . ALA A 1 509 ? 55.218 9.971 -50.274 1.00 91.75 509 ALA A C 1
ATOM 3647 O O . ALA A 1 509 ? 55.358 9.164 -49.352 1.00 91.75 509 ALA A O 1
ATOM 3648 N N . GLU A 1 510 ? 54.018 10.214 -50.810 1.00 95.00 510 GLU A N 1
ATOM 3649 C CA . GLU A 1 510 ? 52.747 9.614 -50.390 1.00 95.00 510 GLU A CA 1
ATOM 3650 C C . GLU A 1 510 ? 51.794 9.478 -51.590 1.00 95.00 510 GLU A C 1
ATOM 3652 O O . GLU A 1 510 ? 51.930 10.178 -52.594 1.00 95.00 510 GLU A O 1
ATOM 3657 N N . VAL A 1 511 ? 50.805 8.595 -51.465 1.00 96.00 511 VAL A N 1
ATOM 3658 C CA . VAL A 1 511 ? 49.595 8.552 -52.296 1.00 96.00 511 VAL A CA 1
ATOM 3659 C C . VAL A 1 511 ? 48.465 9.182 -51.493 1.00 96.00 511 VAL A C 1
ATOM 3661 O O . VAL A 1 511 ? 48.247 8.775 -50.355 1.00 96.00 511 VAL A O 1
ATOM 3664 N N . THR A 1 512 ? 47.738 10.138 -52.067 1.00 95.94 512 THR A N 1
ATOM 3665 C CA . THR A 1 512 ? 46.651 10.854 -51.382 1.00 95.94 512 THR A CA 1
ATOM 3666 C C . THR A 1 512 ? 45.329 10.735 -52.126 1.00 95.94 512 THR A C 1
ATOM 3668 O O . THR A 1 512 ? 45.276 10.328 -53.290 1.00 95.94 512 THR A O 1
ATOM 3671 N N . GLY A 1 513 ? 44.250 11.099 -51.446 1.00 95.88 513 GLY A N 1
ATOM 3672 C CA . GLY A 1 513 ? 42.947 11.278 -52.059 1.00 95.88 513 GLY A CA 1
ATOM 3673 C C . GLY A 1 513 ? 41.918 11.796 -51.068 1.00 95.88 513 GLY A C 1
ATOM 3674 O O . GLY A 1 513 ? 42.233 12.143 -49.925 1.00 95.88 513 GLY A O 1
ATOM 3675 N N . THR A 1 514 ? 40.663 11.826 -51.508 1.00 95.88 514 THR A N 1
ATOM 3676 C CA . THR A 1 514 ? 39.528 12.184 -50.653 1.00 95.88 514 THR A CA 1
ATOM 3677 C C . THR A 1 514 ? 38.566 11.021 -50.506 1.00 95.88 514 THR A C 1
ATOM 3679 O O . THR A 1 514 ? 38.499 10.123 -51.352 1.00 95.88 514 THR A O 1
ATOM 3682 N N . SER A 1 515 ? 37.803 11.033 -49.421 1.00 96.19 515 SER A N 1
ATOM 3683 C CA . SER A 1 515 ? 36.597 10.224 -49.322 1.00 96.19 515 SER A CA 1
ATOM 3684 C C . SER A 1 515 ? 35.472 11.041 -48.709 1.00 96.19 515 SER A C 1
ATOM 3686 O O . SER A 1 515 ? 35.703 12.039 -48.028 1.00 96.19 515 SER A O 1
ATOM 3688 N N . SER A 1 516 ? 34.239 10.671 -49.013 1.00 94.69 516 SER A N 1
ATOM 3689 C CA . SER A 1 516 ? 33.072 11.382 -48.510 1.00 94.69 516 SER A CA 1
ATOM 3690 C C . SER A 1 516 ? 31.915 10.429 -48.346 1.00 94.69 516 SER A C 1
ATOM 3692 O O . SER A 1 516 ? 31.768 9.501 -49.134 1.00 94.69 516 SER A O 1
ATOM 3694 N N . ASP A 1 517 ? 31.054 10.723 -47.390 1.00 94.56 517 ASP A N 1
ATOM 3695 C CA . ASP A 1 517 ? 29.771 10.059 -47.246 1.00 94.56 517 ASP A CA 1
ATOM 3696 C C . ASP A 1 517 ? 28.653 11.111 -47.215 1.00 94.56 517 ASP A C 1
ATOM 3698 O O . ASP A 1 517 ? 28.909 12.302 -46.995 1.00 94.56 517 ASP A O 1
ATOM 3702 N N . THR A 1 518 ? 27.422 10.700 -47.501 1.00 88.06 518 THR A N 1
ATOM 3703 C CA . THR A 1 518 ? 26.276 11.611 -47.551 1.00 88.06 518 THR A CA 1
ATOM 3704 C C . THR A 1 518 ? 26.025 12.219 -46.169 1.00 88.06 518 THR A C 1
ATOM 3706 O O . THR A 1 518 ? 26.178 11.576 -45.134 1.00 88.06 518 THR A O 1
ATOM 3709 N N . ALA A 1 519 ? 25.633 13.493 -46.110 1.00 76.56 519 ALA A N 1
ATOM 3710 C CA . ALA A 1 519 ? 25.336 14.134 -44.832 1.00 76.56 519 ALA A CA 1
ATOM 3711 C C . ALA A 1 519 ? 24.177 13.414 -44.112 1.00 76.56 519 ALA A C 1
ATOM 3713 O O . ALA A 1 519 ? 23.086 13.294 -44.666 1.00 76.56 519 ALA A O 1
ATOM 3714 N N . GLY A 1 520 ? 24.410 12.970 -42.871 1.00 72.69 520 GLY A N 1
ATOM 3715 C CA . GLY A 1 520 ? 23.442 12.190 -42.086 1.00 72.69 520 GLY A CA 1
ATOM 3716 C C . GLY A 1 520 ? 23.536 10.667 -42.266 1.00 72.69 520 GLY A C 1
ATOM 3717 O O . GLY A 1 520 ? 22.767 9.953 -41.624 1.00 72.69 520 GLY A O 1
ATOM 3718 N N . ALA A 1 521 ? 24.470 10.192 -43.095 1.00 84.19 521 ALA A N 1
ATOM 3719 C CA . ALA A 1 521 ? 24.839 8.786 -43.241 1.00 84.19 521 ALA A CA 1
ATOM 3720 C C . ALA A 1 521 ? 25.819 8.336 -42.137 1.00 84.19 521 ALA A C 1
ATOM 3722 O O . ALA A 1 521 ? 26.086 9.070 -41.177 1.00 84.19 521 ALA A O 1
ATOM 3723 N N . SER A 1 522 ? 26.327 7.109 -42.237 1.00 93.38 522 SER A N 1
ATOM 3724 C CA . SER A 1 522 ? 27.144 6.488 -41.192 1.00 93.38 522 SER A CA 1
ATOM 3725 C C . SER A 1 522 ? 28.575 7.042 -41.105 1.00 93.38 522 SER A C 1
ATOM 3727 O O . SER A 1 522 ? 29.210 6.930 -40.053 1.00 93.38 522 SER A O 1
ATOM 3729 N N . GLY A 1 523 ? 29.063 7.716 -42.147 1.00 93.94 523 GLY A N 1
ATOM 3730 C CA . GLY A 1 523 ? 30.397 8.305 -42.227 1.00 93.94 523 GLY A CA 1
ATOM 3731 C C . GLY A 1 523 ? 31.475 7.276 -42.570 1.00 93.94 523 GLY A C 1
ATOM 3732 O O . GLY A 1 523 ? 31.341 6.089 -42.281 1.00 93.94 523 GLY A O 1
ATOM 3733 N N . VAL A 1 524 ? 32.589 7.728 -43.152 1.00 95.69 524 VAL A N 1
ATOM 3734 C CA . VAL A 1 524 ? 33.678 6.834 -43.579 1.00 95.69 524 VAL A CA 1
ATOM 3735 C C . VAL A 1 524 ? 34.431 6.274 -42.367 1.00 95.69 524 VAL A C 1
ATOM 3737 O O . VAL A 1 524 ? 34.979 7.020 -41.558 1.00 95.69 524 VAL A O 1
ATOM 3740 N N . GLN A 1 525 ? 34.486 4.947 -42.257 1.00 96.00 525 GLN A N 1
ATOM 3741 C CA . GLN A 1 525 ? 35.223 4.225 -41.219 1.00 96.00 525 GLN A CA 1
ATOM 3742 C C . GLN A 1 525 ? 36.697 4.059 -41.582 1.00 96.00 525 GLN A C 1
ATOM 3744 O O . GLN A 1 525 ? 37.573 4.189 -40.726 1.00 96.00 525 GLN A O 1
ATOM 3749 N N . LYS A 1 526 ? 36.971 3.700 -42.839 1.00 96.56 526 LYS A N 1
ATOM 3750 C CA . LYS A 1 526 ? 38.328 3.446 -43.325 1.00 96.56 526 LYS A CA 1
ATOM 3751 C C . LYS A 1 526 ? 38.449 3.643 -44.827 1.00 96.56 526 LYS A C 1
ATOM 3753 O O . LYS A 1 526 ? 37.499 3.406 -45.574 1.00 96.56 526 LYS A O 1
ATOM 3758 N N . VAL A 1 527 ? 39.663 3.974 -45.259 1.00 97.94 527 VAL A N 1
ATOM 3759 C CA . VAL A 1 527 ? 40.092 3.903 -46.657 1.00 97.94 527 VAL A CA 1
ATOM 3760 C C . VAL A 1 527 ? 41.270 2.946 -46.774 1.00 97.94 527 VAL A C 1
ATOM 3762 O O . VAL A 1 527 ? 42.193 2.975 -45.963 1.00 97.94 527 VAL A O 1
ATOM 3765 N N . GLU A 1 528 ? 41.241 2.093 -47.789 1.00 97.94 528 GLU A N 1
ATOM 3766 C CA . GLU A 1 528 ? 42.299 1.144 -48.108 1.00 97.94 528 GLU A CA 1
ATOM 3767 C C . GLU A 1 528 ? 42.771 1.359 -49.547 1.00 97.94 528 GLU A C 1
ATOM 3769 O O . GLU A 1 528 ? 41.958 1.554 -50.452 1.00 97.94 528 GLU A O 1
ATOM 3774 N N . VAL A 1 529 ? 44.081 1.292 -49.776 1.00 97.38 529 VAL A N 1
ATOM 3775 C CA . VAL A 1 529 ? 44.703 1.519 -51.086 1.00 97.38 529 VAL A CA 1
ATOM 3776 C C . VAL A 1 529 ? 45.462 0.295 -51.570 1.00 97.38 529 VAL A C 1
ATOM 3778 O O . VAL A 1 529 ? 46.071 -0.421 -50.781 1.00 97.38 529 VAL A O 1
ATOM 3781 N N . SER A 1 530 ? 45.457 0.073 -52.880 1.00 97.31 530 SER A N 1
ATOM 3782 C CA . SER A 1 530 ? 46.342 -0.879 -53.542 1.00 97.31 530 SER A CA 1
ATOM 3783 C C . SER A 1 530 ? 47.219 -0.154 -54.547 1.00 97.31 530 SER A C 1
ATOM 3785 O O . SER A 1 530 ? 46.740 0.729 -55.251 1.00 97.31 530 SER A O 1
ATOM 3787 N N . ILE A 1 531 ? 48.501 -0.507 -54.605 1.00 96.94 531 ILE A N 1
ATOM 3788 C CA . ILE A 1 531 ? 49.511 0.214 -55.384 1.00 96.94 531 ILE A CA 1
ATOM 3789 C C . ILE A 1 531 ? 50.279 -0.807 -56.225 1.00 96.94 531 ILE A C 1
ATOM 3791 O O . ILE A 1 531 ? 50.931 -1.692 -55.675 1.00 96.94 531 ILE A O 1
ATOM 3795 N N . LEU A 1 532 ? 50.197 -0.687 -57.550 1.00 97.06 532 LEU A N 1
ATOM 3796 C CA . LEU A 1 532 ? 50.864 -1.548 -58.528 1.00 97.06 532 LEU A CA 1
ATOM 3797 C C . LEU A 1 532 ? 51.971 -0.777 -59.252 1.00 97.06 532 LEU A C 1
ATOM 3799 O O . LEU A 1 532 ? 51.720 0.258 -59.875 1.00 97.06 532 LEU A O 1
ATOM 3803 N N . ASP A 1 533 ? 53.186 -1.316 -59.228 1.00 95.00 533 ASP A N 1
ATOM 3804 C CA . ASP A 1 533 ? 54.318 -0.780 -59.981 1.00 95.00 533 ASP A CA 1
ATOM 3805 C C . ASP A 1 533 ? 54.319 -1.301 -61.423 1.00 95.00 533 ASP A C 1
ATOM 3807 O O . ASP A 1 533 ? 54.944 -2.307 -61.754 1.00 95.00 533 ASP A O 1
ATOM 3811 N N . VAL A 1 534 ? 53.588 -0.604 -62.294 1.00 84.25 534 VAL A N 1
ATOM 3812 C CA . VAL A 1 534 ? 53.414 -0.988 -63.706 1.00 84.25 534 VAL A CA 1
ATOM 3813 C C . VAL A 1 534 ? 54.643 -0.732 -64.581 1.00 84.25 534 VAL A C 1
ATOM 3815 O O . VAL A 1 534 ? 54.730 -1.299 -65.668 1.00 84.25 534 VAL A O 1
ATOM 3818 N N . ASN A 1 535 ? 55.581 0.107 -64.133 1.00 82.50 535 ASN A N 1
ATOM 3819 C CA . ASN A 1 535 ? 56.762 0.492 -64.914 1.00 82.50 535 ASN A CA 1
ATOM 3820 C C . ASN A 1 535 ? 58.075 -0.108 -64.380 1.00 82.50 535 ASN A C 1
ATOM 3822 O O . ASN A 1 535 ? 59.097 -0.012 -65.059 1.00 82.50 535 ASN A O 1
ATOM 3826 N N . GLY A 1 536 ? 58.059 -0.722 -63.194 1.00 86.44 536 GLY A N 1
ATOM 3827 C CA . GLY A 1 536 ? 59.181 -1.452 -62.613 1.00 86.44 536 GLY A CA 1
ATOM 3828 C C . GLY A 1 536 ? 58.913 -2.953 -62.509 1.00 86.44 536 GLY A C 1
ATOM 3829 O O . GLY A 1 536 ? 59.132 -3.702 -63.458 1.00 86.44 536 GLY A O 1
ATOM 3830 N N . THR A 1 537 ? 58.501 -3.410 -61.329 1.00 89.12 537 THR A N 1
ATOM 3831 C CA . THR A 1 537 ? 58.410 -4.837 -60.965 1.00 89.12 537 THR A CA 1
ATOM 3832 C C . THR A 1 537 ? 57.207 -5.576 -61.555 1.00 89.12 537 THR A C 1
ATOM 3834 O O . THR A 1 537 ? 57.254 -6.800 -61.673 1.00 89.12 537 THR A O 1
ATOM 3837 N N . GLY A 1 538 ? 56.129 -4.873 -61.911 1.00 92.75 538 GLY A N 1
ATOM 3838 C CA . GLY A 1 538 ? 54.845 -5.480 -62.273 1.00 92.75 538 GLY A CA 1
ATOM 3839 C C . GLY A 1 538 ? 54.096 -6.099 -61.086 1.00 92.75 538 GLY A C 1
ATOM 3840 O O . GLY A 1 538 ? 53.171 -6.880 -61.298 1.00 92.75 538 GLY A O 1
ATOM 3841 N N . MET A 1 539 ? 54.502 -5.780 -59.854 1.00 96.19 539 MET A N 1
ATOM 3842 C CA . MET A 1 539 ? 54.001 -6.384 -58.616 1.00 96.19 539 MET A CA 1
ATOM 3843 C C . MET A 1 539 ? 53.303 -5.337 -57.740 1.00 96.19 539 MET A C 1
ATOM 3845 O O . MET A 1 539 ? 53.578 -4.138 -57.830 1.00 96.19 539 MET A O 1
ATOM 3849 N N . TYR A 1 540 ? 52.390 -5.790 -56.884 1.00 97.44 540 TYR A N 1
ATOM 3850 C CA . TYR A 1 540 ? 51.711 -4.961 -55.893 1.00 97.44 540 TYR A CA 1
ATOM 3851 C C . TYR A 1 540 ? 52.600 -4.705 -54.677 1.00 97.44 540 TYR A C 1
ATOM 3853 O O . TYR A 1 540 ? 53.376 -5.568 -54.255 1.00 97.44 540 TYR A O 1
ATOM 3861 N N . TYR A 1 541 ? 52.443 -3.522 -54.089 1.00 96.94 541 TYR A N 1
ATOM 3862 C CA . TYR A 1 541 ? 53.077 -3.163 -52.831 1.00 96.94 541 TYR A CA 1
ATOM 3863 C C . TYR A 1 541 ? 52.465 -3.973 -51.682 1.00 96.94 541 TYR A C 1
ATOM 3865 O O . TYR A 1 541 ? 51.257 -3.930 -51.461 1.00 96.94 541 TYR A O 1
ATOM 3873 N N . SER A 1 542 ? 53.290 -4.704 -50.935 1.00 94.56 542 SER A N 1
ATOM 3874 C CA . SER A 1 542 ? 52.858 -5.517 -49.787 1.00 94.56 542 SER A CA 1
ATOM 3875 C C . SER A 1 542 ? 52.785 -4.739 -48.469 1.00 94.56 542 SER A C 1
ATOM 3877 O O . SER A 1 542 ? 52.370 -5.288 -47.450 1.00 94.56 542 SER A O 1
ATOM 3879 N N . GLY A 1 543 ? 53.195 -3.467 -48.474 1.00 93.00 543 GLY A N 1
ATOM 3880 C CA . GLY A 1 543 ? 53.394 -2.642 -47.278 1.00 93.00 543 GLY A CA 1
ATOM 3881 C C . GLY A 1 543 ? 54.871 -2.392 -46.959 1.00 93.00 543 GLY A C 1
ATOM 3882 O O . GLY A 1 543 ? 55.186 -1.448 -46.236 1.00 93.00 543 GLY A O 1
ATOM 3883 N N . SER A 1 544 ? 55.779 -3.188 -47.531 1.00 92.31 544 SER A N 1
ATOM 3884 C CA . SER A 1 544 ? 57.234 -3.045 -47.367 1.00 92.31 544 SER A CA 1
ATOM 3885 C C . SER A 1 544 ? 57.999 -2.971 -48.692 1.00 92.31 544 SER A C 1
ATOM 3887 O O . SER A 1 544 ? 58.997 -2.255 -48.774 1.00 92.31 544 SER A O 1
ATOM 3889 N N . ALA A 1 545 ? 57.557 -3.696 -49.723 1.00 93.69 545 ALA A N 1
ATOM 3890 C CA . ALA A 1 545 ? 58.173 -3.717 -51.047 1.00 93.69 545 ALA A CA 1
ATOM 3891 C C . ALA A 1 545 ? 57.149 -4.073 -52.141 1.00 93.69 545 ALA A C 1
ATOM 3893 O O . ALA A 1 545 ? 56.034 -4.500 -51.851 1.00 93.69 545 ALA A O 1
ATOM 3894 N N . PHE A 1 546 ? 57.532 -3.910 -53.411 1.00 95.81 546 PHE A N 1
ATOM 3895 C CA . PHE A 1 546 ? 56.752 -4.380 -54.562 1.00 95.81 546 PHE A CA 1
ATOM 3896 C C . PHE A 1 546 ? 57.070 -5.849 -54.870 1.00 95.81 546 PHE A C 1
ATOM 3898 O O . PHE A 1 546 ? 57.846 -6.162 -55.772 1.00 95.81 546 PHE A O 1
ATOM 3905 N N . ASP A 1 547 ? 56.509 -6.754 -54.074 1.00 95.75 547 ASP A N 1
ATOM 3906 C CA . ASP A 1 547 ? 56.802 -8.192 -54.115 1.00 95.75 547 ASP A CA 1
ATOM 3907 C C . ASP A 1 547 ? 55.551 -9.089 -54.117 1.00 95.75 547 ASP A C 1
ATOM 3909 O O . ASP A 1 547 ? 55.675 -10.316 -54.174 1.00 95.75 547 ASP A O 1
ATOM 3913 N N . SER A 1 548 ? 54.344 -8.512 -54.136 1.00 96.50 548 SER A N 1
ATOM 3914 C CA . SER A 1 548 ? 53.094 -9.277 -54.158 1.00 96.50 548 SER A CA 1
ATOM 3915 C C . SER A 1 548 ? 52.542 -9.464 -55.574 1.00 96.50 548 SER A C 1
ATOM 3917 O O . SER A 1 548 ? 52.242 -8.502 -56.275 1.00 96.50 548 SER A O 1
ATOM 3919 N N . ALA A 1 549 ? 52.338 -10.716 -55.992 1.00 95.00 549 ALA A N 1
ATOM 3920 C CA . ALA A 1 549 ? 51.678 -11.037 -57.267 1.00 95.00 549 ALA A CA 1
ATOM 3921 C C . ALA A 1 549 ? 50.148 -10.845 -57.216 1.00 95.00 549 ALA A C 1
ATOM 3923 O O . ALA A 1 549 ? 49.481 -10.852 -58.248 1.00 95.00 549 ALA A O 1
ATOM 3924 N N . THR A 1 550 ? 49.585 -10.718 -56.013 1.00 96.06 550 THR A N 1
ATOM 3925 C CA . THR A 1 550 ? 48.151 -10.536 -55.758 1.00 96.06 550 THR A CA 1
ATOM 3926 C C . THR A 1 550 ? 47.872 -9.124 -55.262 1.00 96.06 550 THR A C 1
ATOM 3928 O O . THR A 1 550 ? 48.687 -8.569 -54.526 1.00 96.06 550 THR A O 1
ATOM 3931 N N . GLU A 1 551 ? 46.719 -8.556 -55.625 1.00 96.06 551 GLU A N 1
ATOM 3932 C CA . GLU A 1 551 ? 46.304 -7.226 -55.160 1.00 96.06 551 GLU A CA 1
ATOM 3933 C C . GLU A 1 551 ? 46.220 -7.202 -53.626 1.00 96.06 551 GLU A C 1
ATOM 3935 O O . GLU A 1 551 ? 45.529 -8.023 -53.017 1.00 96.06 551 GLU A O 1
ATOM 3940 N N . VAL A 1 552 ? 46.940 -6.268 -53.004 1.00 96.50 552 VAL A N 1
ATOM 3941 C CA . VAL A 1 552 ? 46.942 -6.056 -51.549 1.00 96.50 552 VAL A CA 1
ATOM 3942 C C . VAL A 1 552 ? 46.322 -4.699 -51.261 1.00 96.50 552 VAL A C 1
ATOM 3944 O O . VAL A 1 552 ? 46.718 -3.707 -51.871 1.00 96.50 552 VAL A O 1
ATOM 3947 N N . PHE A 1 553 ? 45.359 -4.661 -50.341 1.00 96.81 553 PHE A N 1
ATOM 3948 C CA . PHE A 1 553 ? 44.758 -3.429 -49.835 1.00 96.81 553 PHE A CA 1
ATOM 3949 C C . PHE A 1 553 ? 45.366 -3.084 -48.478 1.00 96.81 553 PHE A C 1
ATOM 3951 O O . PHE A 1 553 ? 45.361 -3.901 -47.559 1.00 96.81 553 PHE A O 1
ATOM 3958 N N . LEU A 1 554 ? 45.915 -1.879 -48.380 1.00 97.19 554 LEU A N 1
ATOM 3959 C CA . LEU A 1 554 ? 46.653 -1.376 -47.230 1.00 97.19 554 LEU A CA 1
ATOM 3960 C C . LEU A 1 554 ? 45.889 -0.200 -46.630 1.00 97.19 554 LEU A C 1
ATOM 3962 O O . LEU A 1 554 ? 45.405 0.662 -47.359 1.00 97.19 554 LEU A O 1
ATOM 3966 N N . LEU A 1 555 ? 45.775 -0.167 -45.304 1.00 97.62 555 LEU A N 1
ATOM 3967 C CA . LEU A 1 555 ? 45.038 0.880 -44.602 1.00 97.62 555 LEU A CA 1
ATOM 3968 C C . LEU A 1 555 ? 45.723 2.243 -44.787 1.00 97.62 555 LEU A C 1
ATOM 3970 O O . LEU A 1 555 ? 46.903 2.392 -44.464 1.00 97.62 555 LEU A O 1
ATOM 3974 N N . ALA A 1 556 ? 44.972 3.224 -45.283 1.00 96.81 556 ALA A N 1
ATOM 3975 C CA . ALA A 1 556 ? 45.408 4.610 -45.371 1.00 96.81 556 ALA A CA 1
ATOM 3976 C C . ALA A 1 556 ? 45.314 5.309 -44.005 1.00 96.81 556 ALA A C 1
ATOM 3978 O O . ALA A 1 556 ? 44.550 4.919 -43.121 1.00 96.81 556 ALA A O 1
ATOM 3979 N N . THR A 1 557 ? 46.091 6.371 -43.842 1.00 95.88 557 THR A N 1
ATOM 3980 C CA . THR A 1 557 ? 46.061 7.266 -42.684 1.00 95.88 557 THR A CA 1
ATOM 3981 C C . THR A 1 557 ? 45.237 8.518 -42.975 1.00 95.88 557 THR A C 1
ATOM 3983 O O . THR A 1 557 ? 45.043 8.889 -44.128 1.00 95.88 557 THR A O 1
ATOM 3986 N N . THR A 1 558 ? 44.746 9.181 -41.931 1.00 94.75 558 THR A N 1
ATOM 3987 C CA . THR A 1 558 ? 43.964 10.423 -42.025 1.00 94.75 558 THR A CA 1
ATOM 3988 C C . THR A 1 558 ? 44.154 11.265 -40.761 1.00 94.75 558 THR A C 1
ATOM 3990 O O . THR A 1 558 ? 44.560 10.745 -39.718 1.00 94.75 558 THR A O 1
ATOM 3993 N N . THR A 1 559 ? 43.839 12.558 -40.837 1.00 90.25 559 THR A N 1
ATOM 3994 C CA . THR A 1 559 ? 43.742 13.472 -39.685 1.00 90.25 559 THR A CA 1
ATOM 3995 C C . THR A 1 559 ? 42.358 14.116 -39.543 1.00 90.25 559 THR A C 1
ATOM 3997 O O . THR A 1 559 ? 42.121 14.844 -38.581 1.00 90.25 559 THR A O 1
ATOM 4000 N N . ASP A 1 560 ? 41.436 13.836 -40.467 1.00 89.25 560 ASP A N 1
ATOM 4001 C CA . ASP A 1 560 ? 40.157 14.534 -40.632 1.00 89.25 560 ASP A CA 1
ATOM 4002 C C . ASP A 1 560 ? 38.986 13.568 -40.895 1.00 89.25 560 ASP A C 1
ATOM 4004 O O . ASP A 1 560 ? 38.055 13.878 -41.637 1.00 89.25 560 ASP A O 1
ATOM 4008 N N . ASN A 1 561 ? 39.018 12.392 -40.256 1.00 86.56 561 ASN A N 1
ATOM 4009 C CA . ASN A 1 561 ? 38.010 11.334 -40.409 1.00 86.56 561 ASN A CA 1
ATOM 4010 C C . ASN A 1 561 ? 37.834 10.882 -41.870 1.00 86.56 561 ASN A C 1
ATOM 4012 O O . ASN A 1 561 ? 36.718 10.693 -42.345 1.00 86.56 561 ASN A O 1
ATOM 4016 N N . PHE A 1 562 ? 38.955 10.715 -42.572 1.00 92.31 562 PHE A N 1
ATOM 4017 C CA . PHE A 1 562 ? 39.053 10.275 -43.963 1.00 92.31 562 PHE A CA 1
ATOM 4018 C C . PHE A 1 562 ? 38.461 11.238 -45.001 1.00 92.31 562 PHE A C 1
ATOM 4020 O O . PHE A 1 562 ? 38.434 10.885 -46.183 1.00 92.31 562 PHE A O 1
ATOM 4027 N N . ALA A 1 563 ? 38.070 12.465 -44.631 1.00 92.25 563 ALA A N 1
ATOM 4028 C CA . ALA A 1 563 ? 37.734 13.486 -45.629 1.00 92.25 563 ALA A CA 1
ATOM 4029 C C . ALA A 1 563 ? 38.907 13.682 -46.609 1.00 92.25 563 ALA A C 1
ATOM 4031 O O . ALA A 1 563 ? 38.716 13.728 -47.828 1.00 92.25 563 ALA A O 1
ATOM 4032 N N . THR A 1 564 ? 40.126 13.650 -46.075 1.00 95.19 564 THR A N 1
ATOM 4033 C CA . THR A 1 564 ? 41.361 13.382 -46.801 1.00 95.19 564 THR A CA 1
ATOM 4034 C C . THR A 1 564 ? 42.053 12.150 -46.227 1.00 95.19 564 THR A C 1
ATOM 4036 O O . THR A 1 564 ? 41.960 11.821 -45.038 1.00 95.19 564 THR A O 1
ATOM 4039 N N . TRP A 1 565 ? 42.750 11.423 -47.088 1.00 96.69 565 TRP A N 1
ATOM 4040 C CA . TRP A 1 565 ? 43.523 10.259 -46.686 1.00 96.69 565 TRP A CA 1
ATOM 4041 C C . TRP A 1 565 ? 44.868 10.244 -47.399 1.00 96.69 565 TRP A C 1
ATOM 4043 O O . TRP A 1 565 ? 45.011 10.779 -48.501 1.00 96.69 565 TRP A O 1
ATOM 4053 N N . SER A 1 566 ? 45.859 9.620 -46.769 1.00 96.31 566 SER A N 1
ATOM 4054 C CA . SER A 1 566 ? 47.169 9.407 -47.371 1.00 96.31 566 SER A CA 1
ATOM 4055 C C . SER A 1 566 ? 47.766 8.051 -47.020 1.00 96.31 566 SER A C 1
ATOM 4057 O O . SER A 1 566 ? 47.438 7.446 -46.000 1.00 96.31 566 SER A O 1
ATOM 4059 N N . TYR A 1 567 ? 48.645 7.555 -47.882 1.00 97.06 567 TYR A N 1
ATOM 4060 C CA . TYR A 1 567 ? 49.450 6.367 -47.647 1.00 97.06 567 TYR A CA 1
ATOM 4061 C C . TYR A 1 567 ? 50.900 6.661 -48.019 1.00 97.06 567 TYR A C 1
ATOM 4063 O O . TYR A 1 567 ? 51.193 7.007 -49.165 1.00 97.06 567 TYR A O 1
ATOM 4071 N N . ALA A 1 568 ? 51.816 6.513 -47.063 1.00 95.38 568 ALA A N 1
ATOM 4072 C CA . ALA A 1 568 ? 53.226 6.802 -47.284 1.00 95.38 568 ALA A CA 1
ATOM 4073 C C . ALA A 1 568 ? 53.850 5.853 -48.319 1.00 95.38 568 ALA A C 1
ATOM 4075 O O . ALA A 1 568 ? 53.791 4.631 -48.183 1.00 95.38 568 ALA A O 1
ATOM 4076 N N . LEU A 1 569 ? 54.493 6.428 -49.335 1.00 93.62 569 LEU A N 1
ATOM 4077 C CA . LEU A 1 569 ? 55.219 5.708 -50.374 1.00 93.62 569 LEU A CA 1
ATOM 4078 C C . LEU A 1 569 ? 56.451 6.525 -50.774 1.00 93.62 569 LEU A C 1
ATOM 4080 O O . LEU A 1 569 ? 56.393 7.422 -51.605 1.00 93.62 569 LEU A O 1
ATOM 4084 N N . THR A 1 570 ? 57.594 6.214 -50.172 1.00 86.19 570 THR A N 1
ATOM 4085 C CA . THR A 1 570 ? 58.814 7.030 -50.288 1.00 86.19 570 THR A CA 1
ATOM 4086 C C . THR A 1 570 ? 59.658 6.727 -51.524 1.00 86.19 570 THR A C 1
ATOM 4088 O O . THR A 1 570 ? 60.692 7.362 -51.723 1.00 86.19 570 THR A O 1
ATOM 4091 N N . VAL A 1 571 ? 59.246 5.758 -52.346 1.00 88.88 571 VAL A N 1
ATOM 4092 C CA . VAL A 1 571 ? 59.922 5.406 -53.599 1.00 88.88 571 VAL A CA 1
ATOM 4093 C C . VAL A 1 571 ? 59.288 6.214 -54.733 1.00 88.88 571 VAL A C 1
ATOM 4095 O O . VAL A 1 571 ? 58.125 5.958 -55.064 1.00 88.88 571 VAL A O 1
ATOM 4098 N N . PRO A 1 572 ? 60.015 7.159 -55.359 1.00 90.44 572 PRO A N 1
ATOM 4099 C CA . PRO A 1 572 ? 59.476 7.919 -56.476 1.00 90.44 572 PRO A CA 1
ATOM 4100 C C . PRO A 1 572 ? 59.182 7.007 -57.667 1.00 90.44 572 PRO A C 1
ATOM 4102 O O . PRO A 1 572 ? 59.968 6.111 -57.981 1.00 90.44 572 PRO A O 1
ATOM 4105 N N . GLY A 1 573 ? 58.063 7.234 -58.347 1.00 91.31 573 GLY A N 1
ATOM 4106 C CA . GLY A 1 573 ? 57.634 6.375 -59.444 1.00 91.31 573 GLY A CA 1
ATOM 4107 C C . GLY A 1 573 ? 56.264 6.734 -59.999 1.00 91.31 573 GLY A C 1
ATOM 4108 O O . GLY A 1 573 ? 55.594 7.655 -59.536 1.00 91.31 573 GLY A O 1
ATOM 4109 N N . THR A 1 574 ? 55.854 6.005 -61.036 1.00 93.44 574 THR A N 1
ATOM 4110 C CA . THR A 1 574 ? 54.495 6.072 -61.586 1.00 93.44 574 THR A CA 1
ATOM 4111 C C . THR A 1 574 ? 53.804 4.743 -61.342 1.00 93.44 574 THR A C 1
ATOM 4113 O O . THR A 1 574 ? 54.232 3.719 -61.879 1.00 93.44 574 THR A O 1
ATOM 4116 N N . TYR A 1 575 ? 52.733 4.784 -60.557 1.00 95.88 575 TYR A N 1
ATOM 4117 C CA . TYR A 1 575 ? 52.024 3.615 -60.051 1.00 95.88 575 TYR A CA 1
ATOM 4118 C C . TYR A 1 575 ? 50.583 3.592 -60.546 1.00 95.88 575 TYR A C 1
ATOM 4120 O O . TYR A 1 575 ? 49.984 4.633 -60.802 1.00 95.88 575 TYR A O 1
ATOM 4128 N N . THR A 1 576 ? 50.006 2.399 -60.654 1.00 96.31 576 THR A N 1
ATOM 4129 C CA . THR A 1 576 ? 48.556 2.234 -60.790 1.00 96.31 576 THR A CA 1
ATOM 4130 C C . THR A 1 576 ? 47.967 2.019 -59.404 1.00 96.31 576 THR A C 1
ATOM 4132 O O . THR A 1 576 ? 48.287 1.033 -58.744 1.00 96.31 576 THR A O 1
ATOM 4135 N N . VAL A 1 577 ? 47.129 2.949 -58.955 1.00 96.94 577 VAL A N 1
ATOM 4136 C CA . VAL A 1 577 ? 46.536 2.954 -57.618 1.00 96.94 577 VAL A CA 1
ATOM 4137 C C . VAL A 1 577 ? 45.049 2.640 -57.695 1.00 96.94 577 VAL A C 1
ATOM 4139 O O . VAL A 1 577 ? 44.310 3.238 -58.476 1.00 96.94 577 VAL A O 1
ATOM 4142 N N . ASN A 1 578 ? 44.602 1.723 -56.849 1.00 96.44 578 ASN A N 1
ATOM 4143 C CA . ASN A 1 578 ? 43.197 1.450 -56.588 1.00 96.44 578 ASN A CA 1
ATOM 4144 C C . ASN A 1 578 ? 42.863 1.852 -55.146 1.00 96.44 578 ASN A C 1
ATOM 4146 O O . ASN A 1 578 ? 43.740 1.832 -54.284 1.00 96.44 578 ASN A O 1
ATOM 4150 N N . ALA A 1 579 ? 41.609 2.195 -54.866 1.00 97.12 579 ALA A N 1
ATOM 4151 C CA . ALA A 1 579 ? 41.182 2.585 -53.525 1.00 97.12 579 ALA A CA 1
ATOM 4152 C C . ALA A 1 579 ? 39.794 2.036 -53.198 1.00 97.12 579 ALA A C 1
ATOM 4154 O O . ALA A 1 579 ? 38.945 1.874 -54.080 1.00 97.12 579 ALA A O 1
ATOM 4155 N N . LYS A 1 580 ? 39.565 1.755 -51.917 1.00 97.19 580 LYS A N 1
ATOM 4156 C CA . LYS A 1 580 ? 38.270 1.360 -51.370 1.00 97.19 580 LYS A CA 1
ATOM 4157 C C . LYS A 1 580 ? 37.983 2.160 -50.112 1.00 97.19 580 LYS A C 1
ATOM 4159 O O . LYS A 1 580 ? 38.861 2.285 -49.268 1.00 97.19 580 LYS A O 1
ATOM 4164 N N . ALA A 1 581 ? 36.764 2.663 -49.973 1.00 97.50 581 ALA A N 1
ATOM 4165 C CA . ALA A 1 581 ? 36.276 3.262 -48.737 1.00 97.50 581 ALA A CA 1
ATOM 4166 C C . ALA A 1 581 ? 35.194 2.365 -48.134 1.00 97.50 581 ALA A C 1
ATOM 4168 O O . ALA A 1 581 ? 34.365 1.825 -48.863 1.00 97.50 581 ALA A O 1
ATOM 4169 N N . THR A 1 582 ? 35.220 2.186 -46.816 1.00 97.12 582 THR A N 1
ATOM 4170 C CA . THR A 1 582 ? 34.168 1.503 -46.049 1.00 97.12 582 THR A CA 1
ATOM 4171 C C . THR A 1 582 ? 33.579 2.489 -45.054 1.00 97.12 582 THR A C 1
ATOM 4173 O O . THR A 1 582 ? 34.346 3.188 -44.391 1.00 97.12 582 THR A O 1
ATOM 4176 N N . ASP A 1 583 ? 32.258 2.560 -44.950 1.00 96.81 583 ASP A N 1
ATOM 4177 C CA . ASP A 1 583 ? 31.573 3.392 -43.956 1.00 96.81 583 ASP A CA 1
ATOM 4178 C C . ASP A 1 583 ? 31.347 2.658 -42.617 1.00 96.81 583 ASP A C 1
ATOM 4180 O O . ASP A 1 583 ? 31.722 1.492 -42.453 1.00 96.81 583 ASP A O 1
ATOM 4184 N N . ASN A 1 584 ? 30.773 3.343 -41.624 1.00 95.75 584 ASN A N 1
ATOM 4185 C CA . ASN A 1 584 ? 30.499 2.750 -40.310 1.00 95.75 584 ASN A CA 1
ATOM 4186 C C . ASN A 1 584 ? 29.301 1.787 -40.303 1.00 95.75 584 ASN A C 1
ATOM 4188 O O . ASN A 1 584 ? 29.167 1.022 -39.348 1.00 95.75 584 ASN A O 1
ATOM 4192 N N . ALA A 1 585 ? 28.451 1.800 -41.333 1.00 96.38 585 ALA A N 1
ATOM 4193 C CA . ALA A 1 585 ? 27.376 0.828 -41.532 1.00 96.38 585 ALA A CA 1
ATOM 4194 C C . ALA A 1 585 ? 27.851 -0.460 -42.233 1.00 96.38 585 ALA A C 1
ATOM 4196 O O . ALA A 1 585 ? 27.131 -1.462 -42.234 1.00 96.38 585 ALA A O 1
ATOM 4197 N N . GLY A 1 586 ? 29.073 -0.456 -42.773 1.00 95.56 586 GLY A N 1
ATOM 4198 C CA . GLY A 1 586 ? 29.721 -1.577 -43.445 1.00 95.56 586 GLY A CA 1
ATOM 4199 C C . GLY A 1 586 ? 29.558 -1.585 -44.967 1.00 95.56 586 GLY A C 1
ATOM 4200 O O . GLY A 1 586 ? 29.900 -2.590 -45.596 1.00 95.56 586 GLY A O 1
ATOM 4201 N N . ASN A 1 587 ? 29.050 -0.515 -45.584 1.00 96.31 587 ASN A N 1
ATOM 4202 C CA . ASN A 1 587 ? 29.007 -0.406 -47.039 1.00 96.31 587 ASN A CA 1
ATOM 4203 C C . ASN A 1 587 ? 30.405 -0.103 -47.582 1.00 96.31 587 ASN A C 1
ATOM 4205 O O . ASN A 1 587 ? 31.161 0.683 -47.013 1.00 96.31 587 ASN A O 1
ATOM 4209 N N . VAL A 1 588 ? 30.749 -0.727 -48.710 1.00 96.56 588 VAL A N 1
ATOM 4210 C CA . VAL A 1 588 ? 32.063 -0.585 -49.343 1.00 96.56 588 VAL A CA 1
ATOM 4211 C C . VAL A 1 588 ? 31.899 0.019 -50.725 1.00 96.56 588 VAL A C 1
ATOM 4213 O O . VAL A 1 588 ? 31.178 -0.518 -51.565 1.00 96.56 588 VAL A O 1
ATOM 4216 N N . ALA A 1 589 ? 32.640 1.086 -50.987 1.00 96.06 589 ALA A N 1
ATOM 4217 C CA . ALA A 1 589 ? 32.804 1.644 -52.313 1.00 96.06 589 ALA A CA 1
ATOM 4218 C C . ALA A 1 589 ? 34.207 1.382 -52.835 1.00 96.06 589 ALA A C 1
ATOM 4220 O O . ALA A 1 589 ? 35.198 1.559 -52.129 1.00 96.06 589 ALA A O 1
ATOM 4221 N N . THR A 1 590 ? 34.291 0.976 -54.095 1.00 94.12 590 THR A N 1
ATOM 4222 C CA . THR A 1 590 ? 35.552 0.776 -54.805 1.00 94.12 590 THR A CA 1
ATOM 4223 C C . THR A 1 590 ? 35.706 1.848 -55.869 1.00 94.12 590 THR A C 1
ATOM 4225 O O . THR A 1 590 ? 34.739 2.169 -56.563 1.00 94.12 590 THR A O 1
ATOM 4228 N N . LEU A 1 591 ? 36.919 2.356 -56.049 1.00 93.25 591 LEU A N 1
ATOM 4229 C CA . LEU A 1 591 ? 37.234 3.279 -57.129 1.00 93.25 591 LEU A CA 1
ATOM 4230 C C . LEU A 1 591 ? 36.856 2.656 -58.484 1.00 93.25 591 LEU A C 1
ATOM 4232 O O . LEU A 1 591 ? 37.263 1.540 -58.801 1.00 93.25 591 LEU A O 1
ATOM 4236 N N . GLY A 1 592 ? 36.063 3.372 -59.288 1.00 82.88 592 GLY A N 1
ATOM 4237 C CA . GLY A 1 592 ? 35.481 2.821 -60.522 1.00 82.88 592 GLY A CA 1
ATOM 4238 C C . GLY A 1 592 ? 36.506 2.431 -61.595 1.00 82.88 592 GLY A C 1
ATOM 4239 O O . GLY A 1 592 ? 36.206 1.631 -62.479 1.00 82.88 592 GLY A O 1
ATOM 4240 N N . SER A 1 593 ? 37.719 2.986 -61.543 1.00 88.62 593 SER A N 1
ATOM 4241 C CA . SER A 1 593 ? 38.869 2.566 -62.352 1.00 88.62 593 SER A CA 1
ATOM 4242 C C . SER A 1 593 ? 40.173 2.947 -61.643 1.00 88.62 593 SER A C 1
ATOM 4244 O O . SER A 1 593 ? 40.251 4.071 -61.133 1.00 88.62 593 SER A O 1
ATOM 4246 N N . PRO A 1 594 ? 41.200 2.071 -61.633 1.00 91.94 594 PRO A N 1
ATOM 4247 C CA . PRO A 1 594 ? 42.510 2.410 -61.085 1.00 91.94 594 PRO A CA 1
ATOM 4248 C C . PRO A 1 594 ? 43.095 3.676 -61.725 1.00 91.94 594 PRO A C 1
ATOM 4250 O O . PRO A 1 594 ? 42.931 3.904 -62.925 1.00 91.94 594 PRO A O 1
ATOM 4253 N N . GLN A 1 595 ? 43.775 4.496 -60.927 1.00 95.00 595 GLN A N 1
ATOM 4254 C CA . GLN A 1 595 ? 44.346 5.777 -61.344 1.00 95.00 595 GLN A CA 1
ATOM 4255 C C . GLN A 1 595 ? 45.858 5.669 -61.516 1.00 95.00 595 GLN A C 1
ATOM 4257 O O . GLN A 1 595 ? 46.538 5.024 -60.723 1.00 95.00 595 GLN A O 1
ATOM 4262 N N . SER A 1 596 ? 46.396 6.324 -62.543 1.00 94.69 596 SER A N 1
ATOM 4263 C CA . SER A 1 596 ? 47.843 6.496 -62.682 1.00 94.69 596 SER A CA 1
ATOM 4264 C C . SER A 1 596 ? 48.293 7.633 -61.767 1.00 94.69 596 SER A C 1
ATOM 4266 O O . SER A 1 596 ? 47.879 8.772 -61.973 1.00 94.69 596 SER A O 1
ATOM 4268 N N . VAL A 1 597 ? 49.153 7.334 -60.796 1.00 95.19 597 VAL A N 1
ATOM 4269 C CA . VAL A 1 597 ? 49.637 8.288 -59.789 1.00 95.19 597 VAL A CA 1
ATOM 4270 C C . VAL A 1 597 ? 51.143 8.464 -59.916 1.00 95.19 597 VAL A C 1
ATOM 4272 O O . VAL A 1 597 ? 51.888 7.483 -59.935 1.00 95.19 597 VAL A O 1
ATOM 4275 N N . VAL A 1 598 ? 51.596 9.715 -59.991 1.00 94.56 598 VAL A N 1
ATOM 4276 C CA . VAL A 1 598 ? 53.021 10.065 -59.946 1.00 94.56 598 VAL A CA 1
ATOM 4277 C C . VAL A 1 598 ? 53.395 10.439 -58.517 1.00 94.56 598 VAL A C 1
ATOM 4279 O O . VAL A 1 598 ? 52.883 11.422 -57.985 1.00 94.56 598 VAL A O 1
ATOM 4282 N N . VAL A 1 599 ? 54.304 9.677 -57.914 1.00 92.75 599 VAL A N 1
ATOM 4283 C CA . VAL A 1 599 ? 54.873 9.990 -56.599 1.00 92.75 599 VAL A CA 1
ATOM 4284 C C . VAL A 1 599 ? 56.285 10.527 -56.801 1.00 92.75 599 VAL A C 1
ATOM 4286 O O . VAL A 1 599 ? 57.118 9.841 -57.400 1.00 92.75 599 VAL A O 1
ATOM 4289 N N . SER A 1 600 ? 56.531 11.765 -56.363 1.00 89.19 600 SER A N 1
ATOM 4290 C CA . SER A 1 600 ? 57.820 12.467 -56.499 1.00 89.19 600 SER A CA 1
ATOM 4291 C C . SER A 1 600 ? 58.635 12.508 -55.219 1.00 89.19 600 SER A C 1
ATOM 4293 O O . SER A 1 600 ? 58.004 12.629 -54.139 1.00 89.19 600 SER A O 1
#

Secondary structure (DSSP, 8-state):
--------PPPS--------------PPSS--EEEEETTEEEEEE-SS--EEE-----S--EEEEE-SS-EEEEESSSEEEEE---S-EEEEE-SSS-EEEEE----SS-EEEE--SSS-EEEEES----S-EEEE--BSS-EEEEES-EEEEEEEEE--BSS-EEEEES-EEEEEEEE--BSS-EEEEES-EES-EEESS-----------S---PPPEEEE--S-SEE--SSEEEEEEESS--BS--GGGEEEESEEEEEEEESSSSEEEEEEEESSSEEEEEEE-TTSSB-TT-PBPPPPPPEEEEE--PPPPEEE--EEES-SSPEEEEEES-TTSEEEEEETTEEEEPEEETTEEEEE--SPPPSEEEEEEEEEE-TT--EEEEEEEEEEEE--PPPPEEEEEES-SSB--S-EEEEEEESS-EES--GGG-EEESEEEEEEEEEETTTEEEEEEEESSSEEEEEEE-TTS-EETT-PBPPPEEEEEEE-----EE---SEESSEEEEEEE--TTS--EEEEEEEEE-TTTTS-EE-SSSEEESS---EEPB-SSTTSEEEEE--S-EEEEEEEEEEETT--EEE-SS-EEEEE-

Radius of gyration: 56.61 Å; Cα contacts (8 Å, |Δi|>4): 1662; chains: 1; bounding box: 126×51×142 Å

Sequence (600 aa):
MNLGERGERPKTGRFVPRVEWLEDRTVPAGNVQVMLFDGTLYVAGDDLGNQIWIAGTGSSSVTIRALDDTTTINGQAGPISVSGIKHDLYIRMFGGDDQLLVTSTRNKGTLNVDTGDGNDTLGISDAGHRSESTLATGAGNDTVILNGSVFRRYVYLDTGAGDDTVIASSIGVTDFGVFNPAGSDYFENRGSTIARPATIGVTSGTRPTVDTSSNAGPTVLVTTTVPAQTNTSPIALAVTFDADVTGFDASKVTVNNGTVTSFTAQDARVYLIEVTPTGQGAVSVTVGANAAVDANGNGNLLSNTVELTYDSVAPVVAINALTTNSASPTITGTVDDSSATVQVTVNGSLYTASVSGTTWGVNLTDALADGTYSVSVTATDAAGNIGSASNATGLIVDAAAPTIVFTTSPSVPTNQGLVTVTITFSEDVTDFTTDDVTVTNGTKSNFQTVTTGRVFTIDVTPTADGTVTVSVPAGAAVDVAGNQNATNQFSFVYDTTPPAVTVDATGTAEVTGTSSDTAGASGVQKVEVSILDVNGTGMYYSGSAFDSATEVFLLATTTDNFATWSYALTVPGTYTVNAKATDNAGNVATLGSPQSVVVS

pLDDT: mean 81.93, std 21.02, range [26.66, 98.81]

Nearest PDB structures (foldseek):
  4jzo-assembly4_H  TM=3.332E-01  e=1.521E-03  Homo sapiens
  8d2v-assembly1_C  TM=3.176E-01  e=1.442E-02  Mus musculus
  4nry-assembly2_B  TM=2.951E-01  e=2.561E-02  Homo sapiens
  6hpd-assembly1_A  TM=3.436E-01  e=5.747E-01  Formosa agariphila KMM 3901
  7rth-assembly2_C  TM=2.683E-01  e=1.243E-01  Homo sapiens

Foldseek 3Di:
DDDDDDDDDDDDDDDDDDDDDDDDDDDDADDWDWDQDPQEIEIEHDDDDDEAEEDDADAGEYEYAYADEEYEYEEEDYAYEYEHAAYHYHYAYEDEEEEYAYEHHAYAYEAEEANYAYQYEAHYYNAHYEDEYEYEDAHEAYEYEAENYEYNEEYEYEDAAYAYEYEHAQYHYAAYEYDHYHYQYYHHYHDYDHNDYPDDDHDPDDDPDDPPDPLAWWEKEKDFPADQEAQDPFGKIKIFTPAFWPQADLVQKDKDQWGFPDWADPDRGIIITTTGGNDWFKMKIWGDWQNIGHPVRRTYHTYDIDIHTHDNDAKAWDWAADFAQFQWDKTKTFIQDQQWWKWKDKPNDIFTWHGDHGMTIDTGPDGHDFDAIKMKMWTAHPNGHIHIDIDRRSYGHDNDAKEWDWDWPPDPPAQDQKIKIKIFIPAFWPPQDPVQKDKDQWDWDDWDDPDHSGMIIIMTGGNDWAKMKIKGDWQSIADPNGHTYHIDMDMGTHANDAKDWDWDQEEEQKTKTAIGDDVRGQAWPWKWKWKAQPPPDRAIDPLPDRDHPDTDTHTWDDDPSRRMTIDGHRDFHWIFMWMWIAGPNGHIDTDPGTHTHTYD

Mean predicted aligned error: 17.69 Å

Solvent-accessible surface area (backbone atoms only — not comparable to full-atom values): 31255 Å² total; per-residue (Å²): 132,84,90,81,84,91,84,81,85,83,79,87,76,86,90,73,83,81,88,74,91,76,81,95,77,83,88,70,91,64,50,75,48,77,49,79,55,95,78,26,43,37,41,37,37,38,71,88,78,59,70,47,78,50,83,56,88,48,96,48,42,38,41,41,37,44,64,51,60,64,38,40,42,40,39,42,48,37,46,35,38,38,37,56,33,41,32,31,36,38,39,40,35,52,49,48,64,32,36,38,37,41,32,52,26,56,25,72,26,33,45,36,39,33,47,26,37,21,51,27,36,42,37,38,30,50,30,35,31,49,32,60,26,39,39,34,42,32,41,31,51,31,38,38,37,38,34,58,22,38,33,65,27,44,38,40,37,32,55,30,38,30,55,29,39,37,41,36,30,48,28,38,30,55,27,49,34,56,38,66,78,42,67,73,51,44,79,46,77,56,76,42,54,66,73,42,78,56,80,69,83,80,70,96,66,82,77,78,78,80,72,86,64,74,88,68,34,37,51,40,44,54,47,63,87,70,62,59,41,23,49,69,71,61,39,61,34,40,40,37,38,81,44,58,45,44,82,67,53,72,88,38,52,48,56,42,52,37,42,80,77,42,74,44,73,79,53,57,33,38,32,43,35,25,34,35,64,74,55,78,41,68,30,38,42,35,41,49,57,57,34,29,23,36,93,86,65,35,39,20,44,61,34,53,71,42,70,32,32,38,38,78,74,48,36,56,46,49,76,48,67,43,64,26,40,49,44,50,46,73,50,42,31,39,29,76,46,54,78,30,51,36,39,37,34,46,90,88,46,79,43,76,37,51,62,56,64,52,32,34,42,33,72,44,85,62,76,51,69,72,44,75,34,46,33,37,38,37,26,32,38,82,33,68,27,68,15,66,37,73,33,71,67,24,30,33,29,37,65,70,51,43,45,81,46,79,47,62,44,62,70,75,37,22,49,64,70,58,36,41,35,37,44,35,43,77,43,57,36,45,89,66,52,69,86,41,53,48,58,43,54,34,47,79,44,78,65,43,75,78,37,87,43,31,30,33,37,35,34,36,32,62,73,56,71,26,70,30,38,43,33,36,51,57,62,40,31,28,35,87,34,65,24,45,18,64,63,47,74,53,72,46,40,34,29,76,72,49,33,45,57,52,70,44,58,58,28,71,38,24,48,37,30,38,34,50,50,63,92,73,49,60,40,55,65,47,44,29,36,28,45,29,31,73,79,74,77,68,16,17,37,70,87,86,48,63,76,27,93,54,93,36,75,41,79,45,46,62,93,60,72,38,47,40,34,37,38,87,39,79,68,66,46,59,29,42,35,41,44,35,25,29,26,49,26,69,31,68,24,64,46,94,63,69,40,70,26,40,24,85